Protein AF-0000000066258070 (afdb_homodimer)

Structure (mmCIF, N/CA/C/O backbone):
data_AF-0000000066258070-model_v1
#
loop_
_entity.id
_en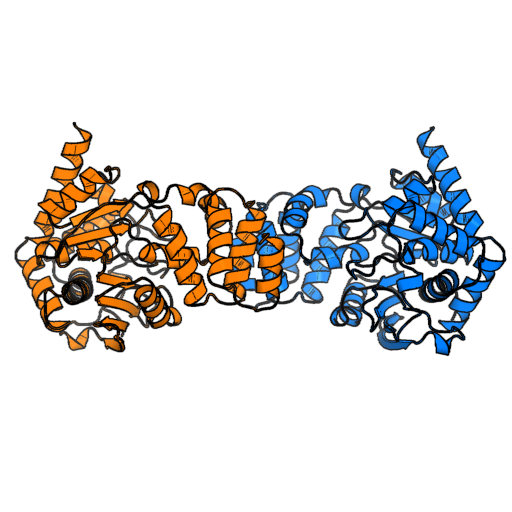tity.type
_entity.pdbx_description
1 polymer 'Anthranilate phosphoribosyltransferase'
#
loop_
_atom_site.group_PDB
_atom_site.id
_atom_site.type_symbol
_atom_site.label_atom_id
_atom_site.label_alt_id
_atom_site.label_comp_id
_atom_site.label_asym_id
_atom_site.label_entity_id
_atom_site.label_seq_id
_atom_site.pdbx_PDB_ins_code
_atom_site.Cartn_x
_atom_site.Cartn_y
_atom_site.Cartn_z
_atom_site.occupancy
_atom_site.B_iso_or_equiv
_atom_site.auth_seq_id
_atom_site.auth_comp_id
_atom_site.auth_asym_id
_atom_site.auth_atom_id
_atom_site.pdbx_PDB_model_num
ATOM 1 N N . MET A 1 1 ? -18.25 -0.973 -2.324 1 83.62 1 MET A N 1
ATOM 2 C CA . MET A 1 1 ? -17.375 -0.204 -1.438 1 83.62 1 MET A CA 1
ATOM 3 C C . MET A 1 1 ? -16.328 0.563 -2.234 1 83.62 1 MET A C 1
ATOM 5 O O . MET A 1 1 ? -15.812 0.062 -3.236 1 83.62 1 MET A O 1
ATOM 9 N N . GLU A 1 2 ? -16.109 1.756 -1.852 1 92.81 2 GLU A N 1
ATOM 10 C CA . GLU A 1 2 ? -15.055 2.543 -2.479 1 92.81 2 GLU A CA 1
ATOM 11 C C . GLU A 1 2 ? -13.688 2.166 -1.922 1 92.81 2 GLU A C 1
ATOM 13 O O . GLU A 1 2 ? -13.578 1.663 -0.802 1 92.81 2 GLU A O 1
ATOM 18 N N . ILE A 1 3 ? -12.672 2.301 -2.725 1 96.88 3 ILE A N 1
ATOM 19 C CA . ILE A 1 3 ? -11.328 1.828 -2.41 1 96.88 3 ILE A CA 1
ATOM 20 C C . ILE A 1 3 ? -10.867 2.441 -1.092 1 96.88 3 ILE A C 1
ATOM 22 O O . ILE A 1 3 ? -10.266 1.757 -0.258 1 96.88 3 ILE A O 1
ATOM 26 N N . PRO A 1 4 ? -11.203 3.723 -0.791 1 97 4 PRO A N 1
ATOM 27 C CA . PRO A 1 4 ? -10.789 4.273 0.5 1 97 4 PRO A CA 1
ATOM 28 C C . PRO A 1 4 ? -11.367 3.51 1.685 1 97 4 PRO A C 1
ATOM 30 O O . PRO A 1 4 ? -10.688 3.309 2.693 1 97 4 PRO A O 1
ATOM 33 N N . GLU A 1 5 ? -12.602 3.1 1.598 1 97.5 5 GLU A N 1
ATOM 34 C CA . GLU A 1 5 ? -13.234 2.314 2.654 1 97.5 5 GLU A CA 1
ATOM 35 C C . GLU A 1 5 ? -12.555 0.955 2.811 1 97.5 5 GLU A C 1
ATOM 37 O O . GLU A 1 5 ? -12.383 0.466 3.928 1 97.5 5 GLU A O 1
ATOM 42 N N . VAL A 1 6 ? -12.242 0.339 1.693 1 98.56 6 VAL A N 1
ATOM 43 C CA . VAL A 1 6 ? -11.523 -0.932 1.689 1 98.56 6 VAL A CA 1
ATOM 44 C C . VAL A 1 6 ? -10.18 -0.771 2.4 1 98.56 6 VAL A C 1
ATOM 46 O O . VAL A 1 6 ? -9.82 -1.587 3.252 1 98.56 6 VAL A O 1
ATOM 49 N N . LEU A 1 7 ? -9.477 0.307 2.047 1 98.69 7 LEU A N 1
ATOM 50 C CA . LEU A 1 7 ? -8.172 0.57 2.652 1 98.69 7 LEU A CA 1
ATOM 51 C C . LEU A 1 7 ? -8.305 0.756 4.16 1 98.69 7 LEU A C 1
ATOM 53 O O . LEU A 1 7 ? -7.5 0.221 4.93 1 98.69 7 LEU A O 1
ATOM 57 N N . GLU A 1 8 ? -9.328 1.502 4.609 1 97.88 8 GLU A N 1
ATOM 58 C CA . GLU A 1 8 ? -9.523 1.723 6.039 1 97.88 8 GLU A CA 1
ATOM 59 C C . GLU A 1 8 ? -9.75 0.405 6.777 1 97.88 8 GLU A C 1
ATOM 61 O O . GLU A 1 8 ? -9.227 0.206 7.875 1 97.88 8 GLU A O 1
ATOM 66 N N . THR A 1 9 ? -10.547 -0.494 6.184 1 98.38 9 THR A N 1
ATOM 67 C CA . THR A 1 9 ? -10.805 -1.805 6.773 1 98.38 9 THR A CA 1
ATOM 68 C C . THR A 1 9 ? -9.508 -2.592 6.93 1 98.38 9 THR A C 1
ATOM 70 O O . THR A 1 9 ? -9.234 -3.135 8 1 98.38 9 THR A O 1
ATOM 73 N N . LEU A 1 10 ? -8.695 -2.613 5.883 1 98.75 10 LEU A N 1
ATOM 74 C CA . LEU A 1 10 ? -7.453 -3.379 5.891 1 98.75 10 LEU A CA 1
ATOM 75 C C . LEU A 1 10 ? -6.438 -2.752 6.84 1 98.75 10 LEU A C 1
ATOM 77 O O . LEU A 1 10 ? -5.715 -3.463 7.539 1 98.75 10 LEU A O 1
ATOM 81 N N . LEU A 1 11 ? -6.383 -1.402 6.852 1 98.06 11 LEU A N 1
ATOM 82 C CA . LEU A 1 11 ? -5.457 -0.689 7.723 1 98.06 11 LEU A CA 1
ATOM 83 C C . LEU A 1 11 ? -5.793 -0.931 9.188 1 98.06 11 LEU A C 1
ATOM 85 O O . LEU A 1 11 ? -4.918 -0.852 10.055 1 98.06 11 LEU A O 1
ATOM 89 N N . ALA A 1 12 ? -7.043 -1.271 9.5 1 97.56 12 ALA A N 1
ATOM 90 C CA . ALA A 1 12 ? -7.484 -1.59 10.852 1 97.56 12 ALA A CA 1
ATOM 91 C C . ALA A 1 12 ? -7.184 -3.045 11.203 1 97.56 12 ALA A C 1
ATOM 93 O O . ALA A 1 12 ? -7.531 -3.516 12.289 1 97.56 12 ALA A O 1
ATOM 94 N N . GLY A 1 13 ? -6.605 -3.828 10.266 1 97.94 13 GLY A N 1
ATOM 95 C CA . GLY A 1 13 ? -6.27 -5.223 10.492 1 97.94 13 GLY A CA 1
ATOM 96 C C . GLY A 1 13 ? -7.449 -6.16 10.32 1 97.94 13 GLY A C 1
ATOM 97 O O . GLY A 1 13 ? -7.426 -7.293 10.797 1 97.94 13 GLY A O 1
ATOM 98 N N . LYS A 1 14 ? -8.484 -5.625 9.711 1 98.5 14 LYS A N 1
ATOM 99 C CA . LYS A 1 14 ? -9.703 -6.422 9.547 1 98.5 14 LYS A CA 1
ATOM 100 C C . LYS A 1 14 ? -9.766 -7.047 8.156 1 98.5 14 LYS A C 1
ATOM 102 O O . LYS A 1 14 ? -9.344 -6.43 7.172 1 98.5 14 LYS A O 1
ATOM 107 N N . ASP A 1 15 ? -10.312 -8.234 8.117 1 98.75 15 ASP A N 1
ATOM 108 C CA . ASP A 1 15 ? -10.477 -8.945 6.852 1 98.75 15 ASP A CA 1
ATOM 109 C C . ASP A 1 15 ? -11.633 -8.367 6.039 1 98.75 15 ASP A C 1
ATOM 111 O O . ASP A 1 15 ? -12.617 -7.891 6.605 1 98.75 15 ASP A O 1
ATOM 115 N N . LEU A 1 16 ? -11.461 -8.391 4.758 1 98.69 16 LEU A N 1
ATOM 116 C CA . LEU A 1 16 ? -12.609 -8.102 3.9 1 98.69 16 LEU A CA 1
ATOM 117 C C . LEU A 1 16 ? -13.555 -9.297 3.84 1 98.69 16 LEU A C 1
ATOM 119 O O . LEU A 1 16 ? -13.109 -10.445 3.797 1 98.69 16 LEU A O 1
ATOM 123 N N . SER A 1 17 ? -14.859 -9.016 3.838 1 98.38 17 SER A N 1
ATOM 124 C CA . SER A 1 17 ? -15.812 -10.078 3.535 1 98.38 17 SER A CA 1
ATOM 125 C C . SER A 1 17 ? -15.656 -10.57 2.102 1 98.38 17 SER A C 1
ATOM 127 O O . SER A 1 17 ? -15.125 -9.859 1.249 1 98.38 17 SER A O 1
ATOM 129 N N . PRO A 1 18 ? -16.109 -11.828 1.872 1 98.44 18 PRO A N 1
ATOM 130 C CA . PRO A 1 18 ? -16.062 -12.312 0.492 1 98.44 18 PRO A CA 1
ATOM 131 C C . PRO A 1 18 ? -16.75 -11.375 -0.493 1 98.44 18 PRO A C 1
ATOM 133 O O . PRO A 1 18 ? -16.234 -11.141 -1.592 1 98.44 18 PRO A O 1
ATOM 136 N N . SER A 1 19 ? -17.828 -10.82 -0.108 1 98.38 19 SER A N 1
ATOM 137 C CA . SER A 1 19 ? -18.562 -9.891 -0.971 1 98.38 19 SER A CA 1
ATOM 138 C C . SER A 1 19 ? -17.75 -8.633 -1.241 1 98.38 19 SER A C 1
ATOM 140 O O . SER A 1 19 ? -17.656 -8.18 -2.383 1 98.38 19 SER A O 1
ATOM 142 N N . ALA A 1 20 ? -17.156 -8.016 -0.197 1 98.5 20 ALA A N 1
ATOM 143 C CA . ALA A 1 20 ? -16.344 -6.82 -0.352 1 98.5 20 ALA A CA 1
ATOM 144 C C . ALA A 1 20 ? -15.117 -7.109 -1.228 1 98.5 20 ALA A C 1
ATOM 146 O O . ALA A 1 20 ? -14.734 -6.277 -2.053 1 98.5 20 ALA A O 1
ATOM 147 N N . MET A 1 21 ? -14.578 -8.281 -1.064 1 98.75 21 MET A N 1
ATOM 148 C CA . MET A 1 21 ? -13.406 -8.664 -1.847 1 98.75 21 MET A CA 1
ATOM 149 C C . MET A 1 21 ? -13.758 -8.812 -3.322 1 98.75 21 MET A C 1
ATOM 151 O O . MET A 1 21 ? -13.039 -8.328 -4.191 1 98.75 21 MET A O 1
ATOM 155 N N . ARG A 1 22 ? -14.859 -9.508 -3.594 1 98.75 22 ARG A N 1
ATOM 156 C CA . ARG A 1 22 ? -15.297 -9.672 -4.977 1 98.75 22 ARG A CA 1
ATOM 157 C C . ARG A 1 22 ? -15.57 -8.32 -5.633 1 98.75 22 ARG A C 1
ATOM 159 O O . ARG A 1 22 ? -15.18 -8.094 -6.777 1 98.75 22 ARG A O 1
ATOM 166 N N . GLU A 1 23 ? -16.203 -7.43 -4.902 1 98.62 23 GLU A N 1
ATOM 167 C CA . GLU A 1 23 ? -16.516 -6.102 -5.43 1 98.62 23 GLU A CA 1
ATOM 168 C C . GLU A 1 23 ? -15.227 -5.324 -5.73 1 98.62 23 GLU A C 1
ATOM 170 O O . GLU A 1 23 ? -15.133 -4.66 -6.762 1 98.62 23 GLU A O 1
ATOM 175 N N . THR A 1 24 ? -14.289 -5.375 -4.828 1 98.75 24 THR A N 1
ATOM 176 C CA . THR A 1 24 ? -13.023 -4.684 -5.008 1 98.75 24 THR A CA 1
ATOM 177 C C . THR A 1 24 ? -12.273 -5.23 -6.223 1 98.75 24 THR A C 1
ATOM 179 O O . THR A 1 24 ? -11.781 -4.461 -7.051 1 98.75 24 THR A O 1
ATOM 182 N N . MET A 1 25 ? -12.234 -6.547 -6.375 1 98.75 25 MET A N 1
ATOM 183 C CA . MET A 1 25 ? -11.539 -7.172 -7.496 1 98.75 25 MET A CA 1
ATOM 184 C C . MET A 1 25 ? -12.219 -6.832 -8.82 1 98.75 25 MET A C 1
ATOM 186 O O . MET A 1 25 ? -11.547 -6.57 -9.82 1 98.75 25 MET A O 1
ATOM 190 N N . ARG A 1 26 ? -13.531 -6.852 -8.828 1 98.56 26 ARG A N 1
ATOM 191 C CA . ARG A 1 26 ? -14.258 -6.477 -10.039 1 98.56 26 ARG A CA 1
ATOM 192 C C . ARG A 1 26 ? -13.953 -5.031 -10.43 1 98.56 26 ARG A C 1
ATOM 194 O O . ARG A 1 26 ? -13.789 -4.727 -11.617 1 98.56 26 ARG A O 1
ATOM 201 N N . LYS A 1 27 ? -13.906 -4.129 -9.414 1 98.56 27 LYS A N 1
ATOM 202 C CA . LYS A 1 27 ? -13.57 -2.73 -9.664 1 98.56 27 LYS A CA 1
ATOM 203 C C . LYS A 1 27 ? -12.188 -2.604 -10.297 1 98.56 27 LYS A C 1
ATOM 205 O O . LYS A 1 27 ? -12.008 -1.884 -11.281 1 98.56 27 LYS A O 1
ATOM 210 N N . ILE A 1 28 ? -11.219 -3.32 -9.766 1 98.56 28 ILE A N 1
ATOM 211 C CA . ILE A 1 28 ? -9.859 -3.277 -10.273 1 98.56 28 ILE A CA 1
ATOM 212 C C . ILE A 1 28 ? -9.812 -3.865 -11.688 1 98.56 28 ILE A C 1
ATOM 214 O O . ILE A 1 28 ? -9.242 -3.262 -12.594 1 98.56 28 ILE A O 1
ATOM 218 N N . MET A 1 29 ? -10.484 -4.996 -11.891 1 98.31 29 MET A N 1
ATOM 219 C CA . MET A 1 29 ? -10.398 -5.754 -13.133 1 98.31 29 MET A CA 1
ATOM 220 C C . MET A 1 29 ? -11.242 -5.109 -14.227 1 98.31 29 MET A C 1
ATOM 222 O O . MET A 1 29 ? -11.227 -5.551 -15.375 1 98.31 29 MET A O 1
ATOM 226 N N . SER A 1 30 ? -11.977 -4.094 -13.93 1 97.81 30 SER A N 1
ATOM 227 C CA . SER A 1 30 ? -12.766 -3.375 -14.922 1 97.81 30 SER A CA 1
ATOM 228 C C . SER A 1 30 ? -12.227 -1.968 -15.148 1 97.81 30 SER A C 1
ATOM 230 O O . SER A 1 30 ? -12.859 -1.152 -15.82 1 97.81 30 SER A O 1
ATOM 232 N N . GLY A 1 31 ? -11.156 -1.669 -14.539 1 97.88 31 GLY A N 1
ATOM 233 C CA . GLY A 1 31 ? -10.5 -0.387 -14.75 1 97.88 31 GLY A CA 1
ATOM 234 C C . GLY A 1 31 ? -11.031 0.707 -13.836 1 97.88 31 GLY A C 1
ATOM 235 O O . GLY A 1 31 ? -10.812 1.893 -14.094 1 97.88 31 GLY A O 1
ATOM 236 N N . GLY A 1 32 ? -11.703 0.359 -12.805 1 98.19 32 GLY A N 1
ATOM 237 C CA . GLY A 1 32 ? -12.359 1.322 -11.93 1 98.19 32 GLY A CA 1
ATOM 238 C C . GLY A 1 32 ? -11.484 1.783 -10.789 1 98.19 32 GLY A C 1
ATOM 239 O O . GLY A 1 32 ? -11.93 2.531 -9.914 1 98.19 32 GLY A O 1
ATOM 240 N N . ALA A 1 33 ? -10.25 1.349 -10.68 1 98.5 33 ALA A N 1
ATOM 241 C CA . ALA A 1 33 ? -9.305 1.756 -9.641 1 98.5 33 ALA A CA 1
ATOM 242 C C . ALA A 1 33 ? -8.039 2.336 -10.258 1 98.5 33 ALA A C 1
ATOM 244 O O . ALA A 1 33 ? -7.555 1.846 -11.281 1 98.5 33 ALA A O 1
ATOM 245 N N . THR A 1 34 ? -7.512 3.406 -9.656 1 98.56 34 THR A N 1
ATOM 246 C CA . THR A 1 34 ? -6.289 4.031 -10.148 1 98.56 34 THR A CA 1
ATOM 247 C C . THR A 1 34 ? -5.066 3.195 -9.781 1 98.56 34 THR A C 1
ATOM 249 O O . THR A 1 34 ? -5.133 2.355 -8.883 1 98.56 34 THR A O 1
ATOM 252 N N . PRO A 1 35 ? -3.906 3.408 -10.484 1 98.75 35 PRO A N 1
ATOM 253 C CA . PRO A 1 35 ? -2.682 2.689 -10.117 1 98.75 35 PRO A CA 1
ATOM 254 C C . PRO A 1 35 ? -2.316 2.857 -8.648 1 98.75 35 PRO A C 1
ATOM 256 O O . PRO A 1 35 ? -1.927 1.889 -7.992 1 98.75 35 PRO A O 1
ATOM 259 N N . ALA A 1 36 ? -2.496 4.047 -8.086 1 98.88 36 ALA A N 1
ATOM 260 C CA . ALA A 1 36 ? -2.193 4.297 -6.676 1 98.88 36 ALA A CA 1
ATOM 261 C C . ALA A 1 36 ? -3.072 3.443 -5.766 1 98.88 36 ALA A C 1
ATOM 263 O O . ALA A 1 36 ? -2.592 2.873 -4.785 1 98.88 36 ALA A O 1
ATOM 264 N N . GLN A 1 37 ? -4.324 3.398 -6.145 1 98.88 37 GLN A N 1
ATOM 265 C CA . GLN A 1 37 ? -5.277 2.609 -5.367 1 98.88 37 GLN A CA 1
ATOM 266 C C . GLN A 1 37 ? -4.945 1.121 -5.441 1 98.88 37 GLN A C 1
ATOM 268 O O . GLN A 1 37 ? -5.023 0.411 -4.438 1 98.88 37 GLN A O 1
ATOM 273 N N . ILE A 1 38 ? -4.586 0.631 -6.648 1 98.88 38 ILE A N 1
ATOM 274 C CA . ILE A 1 38 ? -4.25 -0.777 -6.832 1 98.88 38 ILE A CA 1
ATOM 275 C C . ILE A 1 38 ? -3.012 -1.123 -6.012 1 98.88 38 ILE A C 1
ATOM 277 O O . ILE A 1 38 ? -3.006 -2.107 -5.266 1 98.88 38 ILE A O 1
ATOM 281 N N . GLY A 1 39 ? -1.967 -0.289 -6.125 1 98.88 39 GLY A N 1
ATOM 282 C CA . GLY A 1 39 ? -0.771 -0.508 -5.328 1 98.88 39 GLY A CA 1
ATOM 283 C C . GLY A 1 39 ? -1.044 -0.523 -3.836 1 98.88 39 GLY A C 1
ATOM 284 O O . GLY A 1 39 ? -0.566 -1.407 -3.121 1 98.88 39 GLY A O 1
ATOM 285 N N . ALA A 1 40 ? -1.846 0.424 -3.396 1 98.94 40 ALA A N 1
ATOM 286 C CA . ALA A 1 40 ? -2.184 0.545 -1.981 1 98.94 40 ALA A CA 1
ATOM 287 C C . ALA A 1 40 ? -2.965 -0.674 -1.498 1 98.94 40 ALA A C 1
ATOM 289 O O . ALA A 1 40 ? -2.676 -1.221 -0.432 1 98.94 40 ALA A O 1
ATOM 290 N N . PHE A 1 41 ? -3.949 -1.096 -2.297 1 98.88 41 PHE A N 1
ATOM 291 C CA . PHE A 1 41 ? -4.793 -2.232 -1.952 1 98.88 41 PHE A CA 1
ATOM 292 C C . PHE A 1 41 ? -3.965 -3.502 -1.815 1 98.88 41 PHE A C 1
ATOM 294 O O . PHE A 1 41 ? -4.082 -4.223 -0.822 1 98.88 41 PHE A O 1
ATOM 301 N N . LEU A 1 42 ? -3.115 -3.758 -2.758 1 98.88 42 LEU A N 1
ATOM 302 C CA . LEU A 1 42 ? -2.305 -4.973 -2.766 1 98.88 42 LEU A CA 1
ATOM 303 C C . LEU A 1 42 ? -1.36 -5 -1.569 1 98.88 42 LEU A C 1
ATOM 305 O O . LEU A 1 42 ? -1.217 -6.035 -0.913 1 98.88 42 LEU A O 1
ATOM 309 N N . ILE A 1 43 ? -0.747 -3.883 -1.244 1 98.88 43 ILE A N 1
ATOM 310 C CA . ILE A 1 43 ? 0.211 -3.807 -0.146 1 98.88 43 ILE A CA 1
ATOM 311 C C . ILE A 1 43 ? -0.524 -3.904 1.188 1 98.88 43 ILE A C 1
ATOM 313 O O . ILE A 1 43 ? -0.063 -4.582 2.109 1 98.88 43 ILE A O 1
ATOM 317 N N . ALA A 1 44 ? -1.703 -3.205 1.29 1 98.88 44 ALA A N 1
ATOM 318 C CA . ALA A 1 44 ? -2.486 -3.291 2.521 1 98.88 44 ALA A CA 1
ATOM 319 C C . ALA A 1 44 ? -2.879 -4.734 2.82 1 98.88 44 ALA A C 1
ATOM 321 O O . ALA A 1 44 ? -2.785 -5.184 3.965 1 98.88 44 ALA A O 1
ATOM 322 N N . LEU A 1 45 ? -3.312 -5.391 1.813 1 98.69 45 LEU A N 1
ATOM 323 C CA . LEU A 1 45 ? -3.715 -6.781 1.966 1 98.69 45 LEU A CA 1
ATOM 324 C C . LEU A 1 45 ? -2.541 -7.641 2.424 1 98.69 45 LEU A C 1
ATOM 326 O O . LEU A 1 45 ? -2.688 -8.469 3.326 1 98.69 45 LEU A O 1
ATOM 330 N N . ARG A 1 46 ? -1.425 -7.488 1.79 1 98.25 46 ARG A N 1
ATOM 331 C CA . ARG A 1 46 ? -0.23 -8.25 2.146 1 98.25 46 ARG A CA 1
ATOM 332 C C . ARG A 1 46 ? 0.193 -7.961 3.582 1 98.25 46 ARG A C 1
ATOM 334 O O . ARG A 1 46 ? 0.557 -8.875 4.324 1 98.25 46 ARG A O 1
ATOM 341 N N . CYS A 1 47 ? 0.169 -6.707 4 1 98.44 47 CYS A N 1
ATOM 342 C CA . CYS A 1 47 ? 0.54 -6.328 5.359 1 98.44 47 CYS A CA 1
ATOM 343 C C . CYS A 1 47 ? -0.39 -6.977 6.379 1 98.44 47 CYS A C 1
ATOM 345 O O . CYS A 1 47 ? 0.061 -7.449 7.426 1 98.44 47 CYS A O 1
ATOM 347 N N . LYS A 1 48 ? -1.656 -6.973 6.156 1 97.88 48 LYS A N 1
ATOM 348 C CA . LYS A 1 48 ? -2.648 -7.566 7.047 1 97.88 48 LYS A CA 1
ATOM 349 C C . LYS A 1 48 ? -2.504 -9.086 7.105 1 97.88 48 LYS A C 1
ATOM 351 O O . LYS A 1 48 ? -2.736 -9.695 8.148 1 97.88 48 LYS A O 1
ATOM 356 N N . GLY A 1 49 ? -2.078 -9.641 5.883 1 97.88 49 GLY A N 1
ATOM 357 C CA . GLY A 1 49 ? -2.105 -11.078 5.684 1 97.88 49 GLY A CA 1
ATOM 358 C C . GLY A 1 49 ? -3.352 -11.555 4.961 1 97.88 49 GLY A C 1
ATOM 359 O O . GLY A 1 49 ? -4.461 -11.453 5.492 1 97.88 49 GLY A O 1
ATOM 360 N N . GLU A 1 50 ? -3.229 -12.07 3.816 1 98.31 50 GLU A N 1
ATOM 361 C CA . GLU A 1 50 ? -4.344 -12.578 3.021 1 98.31 50 GLU A CA 1
ATOM 362 C C . GLU A 1 50 ? -4.996 -13.781 3.688 1 98.31 50 GLU A C 1
ATOM 364 O O . GLU A 1 50 ? -4.309 -14.633 4.254 1 98.31 50 GLU A O 1
ATOM 369 N N . THR A 1 51 ? -6.293 -13.875 3.684 1 98.62 51 THR A N 1
ATOM 370 C CA . THR A 1 51 ? -6.988 -15.039 4.215 1 98.62 51 THR A CA 1
ATOM 371 C C . THR A 1 51 ? -7.449 -15.961 3.084 1 98.62 51 THR A C 1
ATOM 373 O O . THR A 1 51 ? -7.469 -15.555 1.92 1 98.62 51 THR A O 1
ATOM 376 N N . VAL A 1 52 ? -7.789 -17.203 3.443 1 98.81 52 VAL A N 1
ATOM 377 C CA . VAL A 1 52 ? -8.312 -18.188 2.506 1 98.81 52 VAL A CA 1
ATOM 378 C C . VAL A 1 52 ? -9.547 -17.641 1.808 1 98.81 52 VAL A C 1
ATOM 380 O O . VAL A 1 52 ? -9.672 -17.734 0.584 1 98.81 52 VAL A O 1
ATOM 383 N N . GLU A 1 53 ? -10.453 -16.969 2.562 1 98.75 53 GLU A N 1
ATOM 384 C CA . GLU A 1 53 ? -11.703 -16.438 2.029 1 98.75 53 GLU A CA 1
ATOM 385 C C . GLU A 1 53 ? -11.445 -15.305 1.042 1 98.75 53 GLU A C 1
ATOM 387 O O . GLU A 1 53 ? -12.086 -15.227 -0.005 1 98.75 53 GLU A O 1
ATOM 392 N N . GLU A 1 54 ? -10.539 -14.422 1.4 1 98.88 54 GLU A N 1
ATOM 393 C CA . GLU A 1 54 ? -10.188 -13.305 0.525 1 98.88 54 GLU A CA 1
ATOM 394 C C . GLU A 1 54 ? -9.578 -13.805 -0.784 1 98.88 54 GLU A C 1
ATOM 396 O O . GLU A 1 54 ? -9.938 -13.328 -1.862 1 98.88 54 GLU A O 1
ATOM 401 N N . VAL A 1 55 ? -8.656 -14.812 -0.721 1 98.88 55 VAL A N 1
ATOM 402 C CA . VAL A 1 55 ? -8 -15.352 -1.905 1 98.88 55 VAL A CA 1
ATOM 403 C C . VAL A 1 55 ? -9.023 -16.078 -2.773 1 98.88 55 VAL A C 1
ATOM 405 O O . VAL A 1 55 ? -9.031 -15.93 -3.998 1 98.88 55 VAL A O 1
ATOM 408 N N . ALA A 1 56 ? -9.906 -16.859 -2.158 1 98.88 56 ALA A N 1
ATOM 409 C CA . ALA A 1 56 ? -10.938 -17.578 -2.902 1 98.88 56 ALA A CA 1
ATOM 410 C C . ALA A 1 56 ? -11.859 -16.609 -3.635 1 98.88 56 ALA A C 1
ATOM 412 O O . ALA A 1 56 ? -12.188 -16.812 -4.805 1 98.88 56 ALA A O 1
ATOM 413 N N . ALA A 1 57 ? -12.258 -15.531 -2.934 1 98.88 57 ALA A N 1
ATOM 414 C CA . ALA A 1 57 ? -13.133 -14.539 -3.543 1 98.88 57 ALA A CA 1
ATOM 415 C C . ALA A 1 57 ? -12.453 -13.859 -4.734 1 98.88 57 ALA A C 1
ATOM 417 O O . ALA A 1 57 ? -13.078 -13.656 -5.777 1 98.88 57 ALA A O 1
ATOM 418 N N . ALA A 1 58 ? -11.211 -13.516 -4.582 1 98.88 58 ALA A N 1
ATOM 419 C CA . ALA A 1 58 ? -10.461 -12.898 -5.676 1 98.88 58 ALA A CA 1
ATOM 420 C C . ALA A 1 58 ? -10.352 -13.852 -6.867 1 98.88 58 ALA A C 1
ATOM 422 O O . ALA A 1 58 ? -10.547 -13.445 -8.016 1 98.88 58 ALA A O 1
ATOM 423 N N . ALA A 1 59 ? -10.039 -15.086 -6.598 1 98.81 59 ALA A N 1
ATOM 424 C CA . ALA A 1 59 ? -9.914 -16.094 -7.652 1 98.81 59 ALA A CA 1
ATOM 425 C C . ALA A 1 59 ? -11.227 -16.25 -8.406 1 98.81 59 ALA A C 1
ATOM 427 O O . ALA A 1 59 ? -11.234 -16.406 -9.633 1 98.81 59 ALA A O 1
ATOM 428 N N . GLN A 1 60 ? -12.328 -16.266 -7.691 1 98.75 60 GLN A N 1
ATOM 429 C CA . GLN A 1 60 ? -13.641 -16.422 -8.312 1 98.75 60 GLN A CA 1
ATOM 430 C C . GLN A 1 60 ? -13.891 -15.312 -9.344 1 98.75 60 GLN A C 1
ATOM 432 O O . GLN A 1 60 ? -14.398 -15.578 -10.438 1 98.75 60 GLN A O 1
ATOM 437 N N . VAL A 1 61 ? -13.531 -14.102 -9.008 1 98.75 61 VAL A N 1
ATOM 438 C CA . VAL A 1 61 ? -13.742 -12.977 -9.914 1 98.75 61 VAL A CA 1
ATOM 439 C C . VAL A 1 61 ? -12.891 -13.164 -11.172 1 98.75 61 VAL A C 1
ATOM 441 O O . VAL A 1 61 ? -13.375 -12.953 -12.289 1 98.75 61 VAL A O 1
ATOM 444 N N . LEU A 1 62 ? -11.648 -13.578 -11 1 98.62 62 LEU A N 1
ATOM 445 C CA . LEU A 1 62 ? -10.773 -13.781 -12.148 1 98.62 62 LEU A CA 1
ATOM 446 C C . LEU A 1 62 ? -11.273 -14.93 -13.023 1 98.62 62 LEU A C 1
ATOM 448 O O . LEU A 1 62 ? -11.195 -14.859 -14.25 1 98.62 62 LEU A O 1
ATOM 452 N N . ARG A 1 63 ? -11.805 -16 -12.391 1 98.38 63 ARG A N 1
ATOM 453 C CA . ARG A 1 63 ? -12.391 -17.094 -13.148 1 98.38 63 ARG A CA 1
ATOM 454 C C . ARG A 1 63 ? -13.586 -16.625 -13.961 1 98.38 63 ARG A C 1
ATOM 456 O O . ARG A 1 63 ? -13.75 -17.031 -15.117 1 98.38 63 ARG A O 1
ATOM 463 N N . GLU A 1 64 ? -14.375 -15.789 -13.352 1 97.81 64 GLU A N 1
ATOM 464 C CA . GLU A 1 64 ? -15.562 -15.258 -14 1 97.81 64 GLU A CA 1
ATOM 465 C C . GLU A 1 64 ? -15.203 -14.445 -15.242 1 97.81 64 GLU A C 1
ATOM 467 O O . GLU A 1 64 ? -15.914 -14.484 -16.25 1 97.81 64 GLU A O 1
ATOM 472 N N . MET A 1 65 ? -14.125 -13.836 -15.203 1 98.12 65 MET A N 1
ATOM 473 C CA . MET A 1 65 ? -13.789 -12.875 -16.25 1 98.12 65 MET A CA 1
ATOM 474 C C . MET A 1 65 ? -12.859 -13.5 -17.281 1 98.12 65 MET A C 1
ATOM 476 O O . MET A 1 65 ? -12.562 -12.891 -18.312 1 98.12 65 MET A O 1
ATOM 480 N N . ALA A 1 66 ? -12.398 -14.711 -17.047 1 98.31 66 ALA A N 1
ATOM 481 C CA . ALA A 1 66 ? -11.445 -15.367 -17.938 1 98.31 66 ALA A CA 1
ATOM 482 C C . ALA A 1 66 ? -12.133 -15.875 -19.203 1 98.31 66 ALA A C 1
ATOM 484 O O . ALA A 1 66 ? -13.312 -16.234 -19.172 1 98.31 66 ALA A O 1
ATOM 485 N N . THR A 1 67 ? -11.414 -15.797 -20.344 1 98.38 67 THR A N 1
ATOM 486 C CA . THR A 1 67 ? -11.836 -16.531 -21.531 1 98.38 67 THR A CA 1
ATOM 487 C C . THR A 1 67 ? -11.625 -18.031 -21.359 1 98.38 67 THR A C 1
ATOM 489 O O . THR A 1 67 ? -10.492 -18.5 -21.312 1 98.38 67 THR A O 1
ATOM 492 N N . LYS A 1 68 ? -12.672 -18.766 -21.359 1 98.25 68 LYS A N 1
ATOM 493 C CA . LYS A 1 68 ? -12.656 -20.172 -20.953 1 98.25 68 LYS A CA 1
ATOM 494 C C . LYS A 1 68 ? -12.219 -21.078 -22.094 1 98.25 68 LYS A C 1
ATOM 496 O O . LYS A 1 68 ? -12.359 -20.719 -23.266 1 98.25 68 LYS A O 1
ATOM 501 N N . VAL A 1 69 ? -11.609 -22.125 -21.703 1 98.19 69 VAL A N 1
ATOM 502 C CA . VAL A 1 69 ? -11.359 -23.266 -22.562 1 98.19 69 VAL A CA 1
ATOM 503 C C . VAL A 1 69 ? -12.25 -24.438 -22.156 1 98.19 69 VAL A C 1
ATOM 505 O O . VAL A 1 69 ? -11.93 -25.172 -21.219 1 98.19 69 VAL A O 1
ATOM 508 N N . PRO A 1 70 ? -13.312 -24.594 -22.797 1 94.12 70 PRO A N 1
ATOM 509 C CA . PRO A 1 70 ? -14.297 -25.578 -22.344 1 94.12 70 PRO A CA 1
ATOM 510 C C . PRO A 1 70 ? -13.867 -27.016 -22.625 1 94.12 70 PRO A C 1
ATOM 512 O O . PRO A 1 70 ? -14.328 -27.625 -23.594 1 94.12 70 PRO A O 1
ATOM 515 N N . VAL A 1 71 ? -13.094 -27.5 -21.75 1 94.88 71 VAL A N 1
ATOM 516 C CA . VAL A 1 71 ? -12.641 -28.891 -21.844 1 94.88 71 VAL A CA 1
ATOM 517 C C . VAL A 1 71 ? -13.391 -29.75 -20.812 1 94.88 71 VAL A C 1
ATOM 519 O O . VAL A 1 71 ? -13.57 -29.328 -19.672 1 94.88 71 VAL A O 1
ATOM 522 N N . SER A 1 72 ? -14.008 -30.734 -21.203 1 87.38 72 SER A N 1
ATOM 523 C CA . SER A 1 72 ? -14.555 -31.766 -20.312 1 87.38 72 SER A CA 1
ATOM 524 C C . SER A 1 72 ? -13.898 -33.125 -20.562 1 87.38 72 SER A C 1
ATOM 526 O O . SER A 1 72 ? -14.109 -33.75 -21.609 1 87.38 72 SER A O 1
ATOM 528 N N . ALA A 1 73 ? -13 -33.5 -19.688 1 92.31 73 ALA A N 1
ATOM 529 C CA . ALA A 1 73 ? -12.258 -34.75 -19.828 1 92.31 73 ALA A CA 1
ATOM 530 C C . ALA A 1 73 ? -11.945 -35.375 -18.469 1 92.31 73 ALA A C 1
ATOM 532 O O . ALA A 1 73 ? -11.727 -34.656 -17.5 1 92.31 73 ALA A O 1
ATOM 533 N N . PRO A 1 74 ? -12.008 -36.688 -18.453 1 95.31 74 PRO A N 1
ATOM 534 C CA . PRO A 1 74 ? -11.523 -37.312 -17.234 1 95.31 74 PRO A CA 1
ATOM 535 C C . PRO A 1 74 ? -10.039 -37.062 -16.984 1 95.31 74 PRO A C 1
ATOM 537 O O . PRO A 1 74 ? -9.281 -36.812 -17.922 1 95.31 74 PRO A O 1
ATOM 540 N N . HIS A 1 75 ? -9.609 -37.031 -15.742 1 98.06 75 HIS A N 1
ATOM 541 C CA . HIS A 1 75 ? -8.211 -36.938 -15.352 1 98.06 75 HIS A CA 1
ATOM 542 C C . HIS A 1 75 ? -7.598 -35.625 -15.82 1 98.06 75 HIS A C 1
ATOM 544 O O . HIS A 1 75 ? -6.406 -35.562 -16.141 1 98.06 75 HIS A O 1
ATOM 550 N N . LEU A 1 76 ? -8.5 -34.562 -15.977 1 98.56 76 LEU A N 1
ATOM 551 C CA . LEU A 1 76 ? -8.008 -33.25 -16.344 1 98.56 76 LEU A CA 1
ATOM 552 C C . LEU A 1 76 ? -7.246 -32.594 -15.18 1 98.56 76 LEU A C 1
ATOM 554 O O . LEU A 1 76 ? -7.723 -32.625 -14.047 1 98.56 76 LEU A O 1
ATOM 558 N N . LEU A 1 77 ? -6.031 -32.094 -15.469 1 98.25 77 LEU A N 1
ATOM 559 C CA . LEU A 1 77 ? -5.25 -31.531 -14.375 1 98.25 77 LEU A CA 1
ATOM 560 C C . LEU A 1 77 ? -4.391 -30.375 -14.859 1 98.25 77 LEU A C 1
ATOM 562 O O . LEU A 1 77 ? -4.168 -30.234 -16.062 1 98.25 77 LEU A O 1
ATOM 566 N N . ASP A 1 78 ? -4.031 -29.516 -13.945 1 98.62 78 ASP A N 1
ATOM 567 C CA . ASP A 1 78 ? -3.07 -28.438 -14.141 1 98.62 78 ASP A CA 1
ATOM 568 C C . ASP A 1 78 ? -1.836 -28.625 -13.258 1 98.62 78 ASP A C 1
ATOM 570 O O . ASP A 1 78 ? -1.932 -29.172 -12.156 1 98.62 78 ASP A O 1
ATOM 574 N N . THR A 1 79 ? -0.68 -28.234 -13.734 1 98.25 79 THR A N 1
ATOM 575 C CA . THR A 1 79 ? 0.553 -28.312 -12.961 1 98.25 79 THR A CA 1
ATOM 576 C C . THR A 1 79 ? 1.119 -26.922 -12.68 1 98.25 79 THR A C 1
ATOM 578 O O . THR A 1 79 ? 2.299 -26.781 -12.352 1 98.25 79 THR A O 1
ATOM 581 N N . CYS A 1 80 ? 0.305 -25.906 -12.859 1 94.06 80 CYS A N 1
ATOM 582 C CA . CYS A 1 80 ? 0.731 -24.531 -12.656 1 94.06 80 CYS A CA 1
ATOM 583 C C . CYS A 1 80 ? 0.969 -24.25 -11.18 1 94.06 80 CYS A C 1
ATOM 585 O O . CYS A 1 80 ? 0.146 -24.609 -10.336 1 94.06 80 CYS A O 1
ATOM 587 N N . GLY A 1 81 ? 2.061 -23.641 -10.875 1 95.12 81 GLY A N 1
ATOM 588 C CA . GLY A 1 81 ? 2.377 -23.203 -9.531 1 95.12 81 GLY A CA 1
ATOM 589 C C . GLY A 1 81 ? 2.363 -21.688 -9.383 1 95.12 81 GLY A C 1
ATOM 590 O O . GLY A 1 81 ? 2.021 -20.969 -10.328 1 95.12 81 GLY A O 1
ATOM 591 N N . THR A 1 82 ? 2.686 -21.234 -8.195 1 93.94 82 THR A N 1
ATOM 592 C CA . THR A 1 82 ? 2.693 -19.797 -7.941 1 93.94 82 THR A CA 1
ATOM 593 C C . THR A 1 82 ? 3.963 -19.156 -8.492 1 93.94 82 THR A C 1
ATOM 595 O O . THR A 1 82 ? 3.998 -17.953 -8.734 1 93.94 82 THR A O 1
ATOM 598 N N . GLY A 1 83 ? 4.941 -19.969 -8.578 1 89.44 83 GLY A N 1
ATOM 599 C CA . GLY A 1 83 ? 6.246 -19.391 -8.844 1 89.44 83 GLY A CA 1
ATOM 600 C C . GLY A 1 83 ? 6.781 -18.562 -7.684 1 89.44 83 GLY A C 1
ATOM 601 O O . GLY A 1 83 ? 6.266 -18.656 -6.566 1 89.44 83 GLY A O 1
ATOM 602 N N . GLY A 1 84 ? 7.988 -17.984 -7.949 1 83.62 84 GLY A N 1
ATOM 603 C CA . GLY A 1 84 ? 8.555 -17.047 -6.988 1 83.62 84 GLY A CA 1
ATOM 604 C C . GLY A 1 84 ? 9.438 -17.719 -5.953 1 83.62 84 GLY A C 1
ATOM 605 O O . GLY A 1 84 ? 9.664 -17.172 -4.871 1 83.62 84 GLY A O 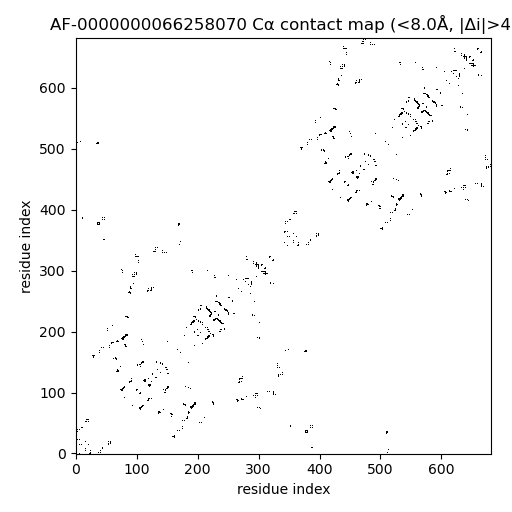1
ATOM 606 N N . ASP A 1 85 ? 9.867 -18.891 -6.246 1 80 85 ASP A N 1
ATOM 607 C CA . ASP A 1 85 ? 10.727 -19.562 -5.285 1 80 85 ASP A CA 1
ATOM 608 C C . ASP A 1 85 ? 12.18 -19.125 -5.441 1 80 85 ASP A C 1
ATOM 610 O O . ASP A 1 85 ? 13.039 -19.484 -4.629 1 80 85 ASP A O 1
ATOM 614 N N . ALA A 1 86 ? 12.5 -18.359 -6.426 1 75 86 ALA A N 1
ATOM 615 C CA . ALA A 1 86 ? 13.805 -17.75 -6.672 1 75 86 ALA A CA 1
ATOM 616 C C . ALA A 1 86 ? 14.867 -18.812 -6.949 1 75 86 ALA A C 1
ATOM 618 O O . ALA A 1 86 ? 16.062 -18.531 -6.867 1 75 86 ALA A O 1
ATOM 619 N N . SER A 1 87 ? 14.438 -20.031 -7.254 1 80.81 87 SER A N 1
ATOM 620 C CA . SER A 1 87 ? 15.398 -21.125 -7.402 1 80.81 87 SER A CA 1
ATOM 621 C C . SER A 1 87 ? 15.953 -21.188 -8.82 1 80.81 87 SER A C 1
ATOM 623 O O . SER A 1 87 ? 17 -21.797 -9.055 1 80.81 87 SER A O 1
ATOM 625 N N . LYS A 1 88 ? 15.508 -20.703 -9.719 1 89.56 88 LYS A N 1
ATOM 626 C CA . LYS A 1 88 ? 16 -20.578 -11.086 1 89.56 88 LYS A CA 1
ATOM 627 C C . LYS A 1 88 ? 16.25 -21.938 -11.711 1 89.56 88 LYS A C 1
ATOM 629 O O . LYS A 1 88 ? 17.234 -22.141 -12.414 1 89.56 88 LYS A O 1
ATOM 634 N N . THR A 1 89 ? 15.477 -22.922 -11.305 1 95.12 89 THR A N 1
ATOM 635 C CA . THR A 1 89 ? 15.547 -24.25 -11.906 1 95.12 89 THR A CA 1
ATOM 636 C C . THR A 1 89 ? 14.883 -24.266 -13.281 1 95.12 89 THR A C 1
ATOM 638 O O . THR A 1 89 ? 14.219 -23.297 -13.656 1 95.12 89 THR A O 1
ATOM 641 N N . PHE A 1 90 ? 15.211 -25.328 -14.07 1 96.94 90 PHE A N 1
ATOM 642 C CA . PHE A 1 90 ? 14.531 -25.453 -15.352 1 96.94 90 PHE A CA 1
ATOM 643 C C . PHE A 1 90 ? 13.031 -25.688 -15.148 1 96.94 90 PHE A C 1
ATOM 645 O O . PHE A 1 90 ? 12.555 -25.734 -14.016 1 96.94 90 PHE A O 1
ATOM 652 N N . ASN A 1 91 ? 12.281 -25.703 -16.219 1 96.69 91 ASN A N 1
ATOM 653 C CA . ASN A 1 91 ? 10.82 -25.734 -16.141 1 96.69 91 ASN A CA 1
ATOM 654 C C . ASN A 1 91 ? 10.305 -27.141 -15.836 1 96.69 91 ASN A C 1
ATOM 656 O O . ASN A 1 91 ? 9.727 -27.797 -16.703 1 96.69 91 ASN A O 1
ATOM 660 N N . ILE A 1 92 ? 10.391 -27.453 -14.57 1 98.19 92 ILE A N 1
ATOM 661 C CA . ILE A 1 92 ? 10.078 -28.781 -14.062 1 98.19 92 ILE A CA 1
ATOM 662 C C . ILE A 1 92 ? 8.594 -29.078 -14.258 1 98.19 92 ILE A C 1
ATOM 664 O O . ILE A 1 92 ? 8.219 -30.125 -14.805 1 98.19 92 ILE A O 1
ATOM 668 N N . SER A 1 93 ? 7.746 -28.156 -13.867 1 98.06 93 SER A N 1
ATOM 669 C CA . SER A 1 93 ? 6.305 -28.375 -13.93 1 98.06 93 SER A CA 1
ATOM 670 C C . SER A 1 93 ? 5.824 -28.5 -15.367 1 98.06 93 SER A C 1
ATOM 672 O O . SER A 1 93 ? 4.906 -29.266 -15.672 1 98.06 93 SER A O 1
ATOM 674 N N . THR A 1 94 ? 6.441 -27.703 -16.234 1 98.31 94 THR A N 1
ATOM 675 C CA . THR A 1 94 ? 6.109 -27.781 -17.656 1 98.31 94 THR A CA 1
ATOM 676 C C . THR A 1 94 ? 6.52 -29.141 -18.234 1 98.31 94 THR A C 1
ATOM 678 O O . THR A 1 94 ? 5.77 -29.75 -19 1 98.31 94 THR A O 1
ATOM 681 N N . THR A 1 95 ? 7.711 -29.594 -17.875 1 98.88 95 THR A N 1
ATOM 682 C CA . THR A 1 95 ? 8.172 -30.891 -18.312 1 98.88 95 THR A CA 1
ATOM 683 C C . THR A 1 95 ? 7.254 -32 -17.797 1 98.88 95 THR A C 1
ATOM 685 O O . THR A 1 95 ? 6.898 -32.906 -18.531 1 98.88 95 THR A O 1
ATOM 688 N N . ALA A 1 96 ? 6.887 -31.859 -16.531 1 98.88 96 ALA A N 1
ATOM 689 C CA . ALA A 1 96 ? 5.992 -32.812 -15.898 1 98.88 96 ALA A CA 1
ATOM 690 C C . ALA A 1 96 ? 4.672 -32.938 -16.656 1 98.88 96 ALA A C 1
ATOM 692 O O . ALA A 1 96 ? 4.074 -34 -16.734 1 98.88 96 ALA A O 1
ATOM 693 N N . ALA A 1 97 ? 4.211 -31.844 -17.234 1 98.88 97 ALA A N 1
ATOM 694 C CA . ALA A 1 97 ? 2.949 -31.828 -17.969 1 98.88 97 ALA A CA 1
ATOM 695 C C . ALA A 1 97 ? 2.953 -32.844 -19.109 1 98.88 97 ALA A C 1
ATOM 697 O O . ALA A 1 97 ? 1.969 -33.562 -19.312 1 98.88 97 ALA A O 1
ATOM 698 N N . PHE A 1 98 ? 4.039 -32.938 -19.844 1 98.94 98 PHE A N 1
ATOM 699 C CA . PHE A 1 98 ? 4.137 -33.875 -20.969 1 98.94 98 PHE A CA 1
ATOM 700 C C . PHE A 1 98 ? 4.195 -35.312 -20.484 1 98.94 98 PHE A C 1
ATOM 702 O O . PHE A 1 98 ? 3.654 -36.219 -21.125 1 98.94 98 PHE A O 1
ATOM 709 N N . VAL A 1 99 ? 4.871 -35.531 -19.359 1 98.94 99 VAL A N 1
ATOM 710 C CA . VAL A 1 99 ? 4.949 -36.844 -18.75 1 98.94 99 VAL A CA 1
ATOM 711 C C . VAL A 1 99 ? 3.559 -37.312 -18.328 1 98.94 99 VAL A C 1
ATOM 713 O O . VAL A 1 99 ? 3.164 -38.438 -18.594 1 98.94 99 VAL A O 1
ATOM 716 N N . VAL A 1 100 ? 2.801 -36.438 -17.719 1 98.94 100 VAL A N 1
ATOM 717 C CA . VAL A 1 100 ? 1.451 -36.781 -17.266 1 98.94 100 VAL A CA 1
ATOM 718 C C . VAL A 1 100 ? 0.568 -37.094 -18.469 1 98.94 100 VAL A C 1
ATOM 720 O O . VAL A 1 100 ? -0.213 -38.062 -18.438 1 98.94 100 VAL A O 1
ATOM 723 N N . ALA A 1 101 ? 0.667 -36.312 -19.531 1 98.88 101 ALA A N 1
ATOM 724 C CA . ALA A 1 101 ? -0.108 -36.562 -20.734 1 98.88 101 ALA A CA 1
ATOM 725 C C . ALA A 1 101 ? 0.199 -37.938 -21.312 1 98.88 101 ALA A C 1
ATOM 727 O O . ALA A 1 101 ? -0.711 -38.656 -21.703 1 98.88 101 ALA A O 1
ATOM 728 N N . ALA A 1 102 ? 1.453 -38.281 -21.375 1 98.88 102 ALA A N 1
ATOM 729 C CA . ALA A 1 102 ? 1.88 -39.594 -21.875 1 98.88 102 ALA A CA 1
ATOM 730 C C . ALA A 1 102 ? 1.342 -40.719 -21.016 1 98.88 102 ALA A C 1
ATOM 732 O O . ALA A 1 102 ? 1.104 -41.812 -21.516 1 98.88 102 ALA A O 1
ATOM 733 N N . ALA A 1 103 ? 1.173 -40.438 -19.75 1 98.88 103 ALA A N 1
ATOM 734 C CA . ALA A 1 103 ? 0.71 -41.438 -18.797 1 98.88 103 ALA A CA 1
ATOM 735 C C . ALA A 1 103 ? -0.802 -41.625 -18.891 1 98.88 103 ALA A C 1
ATOM 737 O O . ALA A 1 103 ? -1.369 -42.5 -18.219 1 98.88 103 ALA A O 1
ATOM 738 N N . GLY A 1 104 ? -1.458 -40.781 -19.672 1 98.62 104 GLY A N 1
ATOM 739 C CA . GLY A 1 104 ? -2.887 -40.969 -19.891 1 98.62 104 GLY A CA 1
ATOM 740 C C . GLY A 1 104 ? -3.713 -39.844 -19.312 1 98.62 104 GLY A C 1
ATOM 741 O O . GLY A 1 104 ? -4.938 -39.812 -19.438 1 98.62 104 GLY A O 1
ATOM 742 N N . GLY A 1 105 ? -3.104 -38.906 -18.688 1 98.56 105 GLY A N 1
ATOM 743 C CA . GLY A 1 105 ? -3.801 -37.75 -18.172 1 98.56 105 GLY A CA 1
ATOM 744 C C . GLY A 1 105 ? -4.141 -36.719 -19.25 1 98.56 105 GLY A C 1
ATOM 745 O O . GLY A 1 105 ? -3.662 -36.844 -20.375 1 98.56 105 GLY A O 1
ATOM 746 N N . ARG A 1 106 ? -5.035 -35.812 -18.938 1 98.69 106 ARG A N 1
ATOM 747 C CA . ARG A 1 106 ? -5.305 -34.625 -19.734 1 98.69 106 ARG A CA 1
ATOM 748 C C . ARG A 1 106 ? -4.793 -33.375 -19.016 1 98.69 106 ARG A C 1
ATOM 750 O O . ARG A 1 106 ? -5.227 -33.062 -17.906 1 98.69 106 ARG A O 1
ATOM 757 N N . VAL A 1 107 ? -3.902 -32.688 -19.688 1 98.88 107 VAL A N 1
ATOM 758 C CA . VAL A 1 107 ? -3.223 -31.594 -19 1 98.88 107 VAL A CA 1
ATOM 759 C C . VAL A 1 107 ? -3.596 -30.266 -19.641 1 98.88 107 VAL A C 1
ATOM 761 O O . VAL A 1 107 ? -3.355 -30.062 -20.844 1 98.88 107 VAL A O 1
ATOM 764 N N . ALA A 1 108 ? -4.262 -29.438 -18.922 1 98.75 108 ALA A N 1
ATOM 765 C CA . ALA A 1 108 ? -4.445 -28.031 -19.25 1 98.75 108 ALA A CA 1
ATOM 766 C C . ALA A 1 108 ? -3.432 -27.156 -18.516 1 98.75 108 ALA A C 1
ATOM 768 O O . ALA A 1 108 ? -3.754 -26.547 -17.5 1 98.75 108 ALA A O 1
ATOM 769 N N . LYS A 1 109 ? -2.24 -27.016 -19.031 1 98.62 109 LYS A N 1
ATOM 770 C CA . LYS A 1 109 ? -1.145 -26.344 -18.344 1 98.62 109 LYS A CA 1
ATOM 771 C C . LYS A 1 109 ? -1.297 -24.828 -18.438 1 98.62 109 LYS A C 1
ATOM 773 O O . LYS A 1 109 ? -1.026 -24.234 -19.484 1 98.62 109 LYS A O 1
ATOM 778 N N . HIS A 1 110 ? -1.708 -24.25 -17.375 1 98.38 110 HIS A N 1
ATOM 779 C CA . HIS A 1 110 ? -1.782 -22.797 -17.266 1 98.38 110 HIS A CA 1
ATOM 780 C C . HIS A 1 110 ? -0.408 -22.188 -17 1 98.38 110 HIS A C 1
ATOM 782 O O . HIS A 1 110 ? 0.406 -22.797 -16.281 1 98.38 110 HIS A O 1
ATOM 788 N N . GLY A 1 111 ? -0.11 -21.094 -17.641 1 96.56 111 GLY A N 1
ATOM 789 C CA . GLY A 1 111 ? 1.196 -20.5 -17.391 1 96.56 111 GLY A CA 1
ATOM 790 C C . GLY A 1 111 ? 1.393 -19.156 -18.062 1 96.56 111 GLY A C 1
ATOM 791 O O . GLY A 1 111 ? 0.486 -18.656 -18.734 1 96.56 111 GLY A O 1
ATOM 792 N N . SER A 1 112 ? 2.58 -18.594 -17.781 1 94.06 112 SER A N 1
ATOM 793 C CA . SER A 1 112 ? 2.914 -17.266 -18.281 1 94.06 112 SER A CA 1
ATOM 794 C C . SER A 1 112 ? 4.41 -17.141 -18.562 1 94.06 112 SER A C 1
ATOM 796 O O . SER A 1 112 ? 5.148 -18.125 -18.469 1 94.06 112 SER A O 1
ATOM 798 N N . ARG A 1 113 ? 4.699 -15.984 -19.078 1 91 113 ARG A N 1
ATOM 799 C CA . ARG A 1 113 ? 6.109 -15.633 -19.234 1 91 113 ARG A CA 1
ATOM 800 C C . ARG A 1 113 ? 6.746 -15.328 -17.875 1 91 113 ARG A C 1
ATOM 802 O O . ARG A 1 113 ? 6.047 -14.992 -16.922 1 91 113 ARG A O 1
ATOM 809 N N . SER A 1 114 ? 8.023 -15.516 -17.875 1 82.5 114 SER A N 1
ATOM 810 C CA . SER A 1 114 ? 8.711 -15.281 -16.609 1 82.5 114 SER A CA 1
ATOM 811 C C . SER A 1 114 ? 8.719 -13.797 -16.25 1 82.5 114 SER A C 1
ATOM 813 O O . SER A 1 114 ? 8.984 -12.945 -17.094 1 82.5 114 SER A O 1
ATOM 815 N N . VAL A 1 115 ? 8.422 -13.562 -14.945 1 66.69 115 VAL A N 1
ATOM 816 C CA . VAL A 1 115 ? 8.555 -12.219 -14.406 1 66.69 115 VAL A CA 1
ATOM 817 C C . VAL A 1 115 ? 9.82 -12.125 -13.555 1 66.69 115 VAL A C 1
ATOM 819 O O . VAL A 1 115 ? 10.539 -11.125 -13.609 1 66.69 115 VAL A O 1
ATOM 822 N N . SER A 1 116 ? 10.094 -13.141 -12.836 1 60.75 116 SER A N 1
ATOM 823 C CA . SER A 1 116 ? 11.148 -13.078 -11.836 1 60.75 116 SER A CA 1
ATOM 824 C C . SER A 1 116 ? 12.203 -14.148 -12.086 1 60.75 116 SER A C 1
ATOM 826 O O . SER A 1 116 ? 13.266 -14.148 -11.453 1 60.75 116 SER A O 1
ATOM 828 N N . GLY A 1 117 ? 11.922 -15.062 -13.055 1 67.81 117 GLY A N 1
ATOM 829 C CA . GLY A 1 117 ? 12.859 -16.141 -13.344 1 67.81 117 GLY A CA 1
ATOM 830 C C . GLY A 1 117 ? 13.547 -15.992 -14.688 1 67.81 117 GLY A C 1
ATOM 831 O O . GLY A 1 117 ? 13.516 -14.922 -15.297 1 67.81 117 GLY A O 1
ATOM 832 N N . ARG A 1 118 ? 14.258 -17.141 -14.906 1 76.12 118 ARG A N 1
ATOM 833 C CA . ARG A 1 118 ? 15.055 -17.125 -16.125 1 76.12 118 ARG A CA 1
ATOM 834 C C . ARG A 1 118 ? 14.258 -17.672 -17.312 1 76.12 118 ARG A C 1
ATOM 836 O O . ARG A 1 118 ? 14.516 -17.312 -18.453 1 76.12 118 ARG A O 1
ATOM 843 N N . SER A 1 119 ? 13.211 -18.484 -16.875 1 89.38 119 SER A N 1
ATOM 844 C CA . SER A 1 119 ? 12.43 -19.125 -17.922 1 89.38 119 SER A CA 1
ATOM 845 C C . SER A 1 119 ? 11.039 -19.5 -17.422 1 89.38 119 SER A C 1
ATOM 847 O O . SER A 1 119 ? 10.898 -20.359 -16.547 1 89.38 119 SER A O 1
ATOM 849 N N . GLY A 1 120 ? 10.047 -18.891 -17.984 1 93.81 120 GLY A N 1
ATOM 850 C CA . GLY A 1 120 ? 8.68 -19.297 -17.703 1 93.81 120 GLY A CA 1
ATOM 851 C C . GLY A 1 120 ? 8.188 -20.406 -18.625 1 93.81 120 GLY A C 1
ATOM 852 O O . GLY A 1 120 ? 8.898 -20.797 -19.562 1 93.81 120 GLY A O 1
ATOM 853 N N . SER A 1 121 ? 7.016 -20.938 -18.344 1 96.69 121 SER A N 1
ATOM 854 C CA . SER A 1 121 ? 6.457 -22 -19.156 1 96.69 121 SER A CA 1
ATOM 855 C C . SER A 1 121 ? 6.246 -21.547 -20.609 1 96.69 121 SER A C 1
ATOM 857 O O . SER A 1 121 ? 6.551 -22.281 -21.547 1 96.69 121 SER A O 1
ATOM 859 N N . ALA A 1 122 ? 5.789 -20.281 -20.766 1 97.12 122 ALA A N 1
ATOM 860 C CA . ALA A 1 122 ? 5.59 -19.75 -22.109 1 97.12 122 ALA A CA 1
ATOM 861 C C . ALA A 1 122 ? 6.91 -19.656 -22.875 1 97.12 122 ALA A C 1
ATOM 863 O O . ALA A 1 122 ? 6.977 -19.953 -24.062 1 97.12 122 ALA A O 1
ATOM 864 N N . ASP A 1 123 ? 7.961 -19.266 -22.203 1 97.06 123 ASP A N 1
ATOM 865 C CA . ASP A 1 123 ? 9.273 -19.078 -22.828 1 97.06 123 ASP A CA 1
ATOM 866 C C . ASP A 1 123 ? 9.828 -20.391 -23.344 1 97.06 123 ASP A C 1
ATOM 868 O O . ASP A 1 123 ? 10.258 -20.484 -24.484 1 97.06 123 ASP A O 1
ATOM 872 N N . VAL A 1 124 ? 9.828 -21.391 -22.531 1 97.94 124 VAL A N 1
ATOM 873 C CA . VAL A 1 124 ? 10.445 -22.656 -22.891 1 97.94 124 VAL A CA 1
ATOM 874 C C . VAL A 1 124 ? 9.602 -23.359 -23.938 1 97.94 124 VAL A C 1
ATOM 876 O O . VAL A 1 124 ? 10.133 -24.047 -24.828 1 97.94 124 VAL A O 1
ATOM 879 N N . LEU A 1 125 ? 8.266 -23.219 -23.859 1 98.62 125 LEU A N 1
ATOM 880 C CA . LEU A 1 125 ? 7.395 -23.859 -24.828 1 98.62 125 LEU A CA 1
ATOM 881 C C . LEU A 1 125 ? 7.547 -23.203 -26.203 1 98.62 125 LEU A C 1
ATOM 883 O O . LEU A 1 125 ? 7.578 -23.891 -27.219 1 98.62 125 LEU A O 1
ATOM 887 N N . GLU A 1 126 ? 7.621 -21.922 -26.188 1 97.81 126 GLU A N 1
ATOM 888 C CA . GLU A 1 126 ? 7.887 -21.203 -27.438 1 97.81 126 GLU A CA 1
ATOM 889 C C . GLU A 1 126 ? 9.227 -21.641 -28.047 1 97.81 126 GLU A C 1
ATOM 891 O O . GLU A 1 126 ? 9.328 -21.859 -29.25 1 97.81 126 GLU A O 1
ATOM 896 N N . ALA A 1 127 ? 10.242 -21.75 -27.25 1 98 127 ALA A N 1
ATOM 897 C CA . ALA A 1 127 ? 11.562 -22.188 -27.688 1 98 127 ALA A CA 1
ATOM 898 C C . ALA A 1 127 ? 11.516 -23.609 -28.25 1 98 127 ALA A C 1
ATOM 900 O O . ALA A 1 127 ? 12.289 -23.953 -29.141 1 98 127 ALA A O 1
ATOM 901 N N . ALA A 1 128 ? 10.609 -24.422 -27.734 1 98.5 128 ALA A N 1
ATOM 902 C CA . ALA A 1 128 ? 10.445 -25.797 -28.172 1 98.5 128 ALA A CA 1
ATOM 903 C C . ALA A 1 128 ? 9.664 -25.891 -29.469 1 98.5 128 ALA A C 1
ATOM 905 O O . ALA A 1 128 ? 9.422 -26.969 -30 1 98.5 128 ALA A O 1
ATOM 906 N N . GLY A 1 129 ? 9.219 -24.75 -29.922 1 97.94 129 GLY A N 1
ATOM 907 C CA . GLY A 1 129 ? 8.539 -24.688 -31.203 1 97.94 129 GLY A CA 1
ATOM 908 C C . GLY A 1 129 ? 7.027 -24.75 -31.094 1 97.94 129 GLY A C 1
ATOM 909 O O . GLY A 1 129 ? 6.332 -24.969 -32.094 1 97.94 129 GLY A O 1
ATOM 910 N N . ILE A 1 130 ? 6.531 -24.562 -29.969 1 98.56 130 ILE A N 1
ATOM 911 C CA . ILE A 1 130 ? 5.086 -24.609 -29.766 1 98.56 130 ILE A CA 1
ATOM 912 C C . ILE A 1 130 ? 4.492 -23.219 -29.969 1 98.56 130 ILE A C 1
ATOM 914 O O . ILE A 1 130 ? 5.035 -22.219 -29.484 1 98.56 130 ILE A O 1
ATOM 918 N N . ASN A 1 131 ? 3.396 -23.094 -30.781 1 98.25 131 ASN A N 1
ATOM 919 C CA . ASN A 1 131 ? 2.619 -21.875 -30.875 1 98.25 131 ASN A CA 1
ATOM 920 C C . ASN A 1 131 ? 1.804 -21.625 -29.609 1 98.25 131 ASN A C 1
ATOM 922 O O . ASN A 1 131 ? 0.79 -22.281 -29.375 1 98.25 131 ASN A O 1
ATOM 926 N N . ILE A 1 132 ? 2.186 -20.656 -28.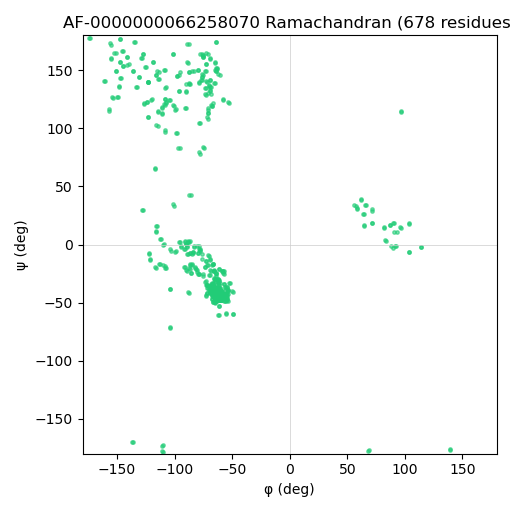828 1 97.25 132 ILE A N 1
ATOM 927 C CA . ILE A 1 132 ? 1.543 -20.438 -27.531 1 97.25 132 ILE A CA 1
ATOM 928 C C . ILE A 1 132 ? 0.357 -19.484 -27.703 1 97.25 132 ILE A C 1
ATOM 930 O O . ILE A 1 132 ? -0.347 -19.188 -26.734 1 97.25 132 ILE A O 1
ATOM 934 N N . GLU A 1 133 ? 0.077 -19.016 -28.938 1 97.12 133 GLU A N 1
ATOM 935 C CA . GLU A 1 133 ? -0.959 -18.016 -29.203 1 97.12 133 GLU A CA 1
ATOM 936 C C . GLU A 1 133 ? -2.229 -18.672 -29.734 1 97.12 133 GLU A C 1
ATOM 938 O O . GLU A 1 133 ? -2.906 -18.094 -30.594 1 97.12 133 GLU A O 1
ATOM 943 N N . LEU A 1 134 ? -2.51 -19.828 -29.297 1 97.69 134 LEU A N 1
ATOM 944 C CA . LEU A 1 134 ? -3.674 -20.562 -29.766 1 97.69 134 LEU A CA 1
ATOM 945 C C . LEU A 1 134 ? -4.961 -19.969 -29.203 1 97.69 134 LEU A C 1
ATOM 947 O O . LEU A 1 134 ? -4.969 -19.438 -28.094 1 97.69 134 LEU A O 1
ATOM 951 N N . THR A 1 135 ? -6.07 -20.078 -30 1 97.12 135 THR A N 1
ATOM 952 C CA . THR A 1 135 ? -7.398 -19.75 -29.5 1 97.12 135 THR A CA 1
ATOM 953 C C . THR A 1 135 ? -7.887 -20.797 -28.5 1 97.12 135 THR A C 1
ATOM 955 O O . THR A 1 135 ? -7.348 -21.891 -28.438 1 97.12 135 THR A O 1
ATOM 958 N N . PRO A 1 136 ? -8.906 -20.453 -27.734 1 97.69 136 PRO A N 1
ATOM 959 C CA . PRO A 1 136 ? -9.461 -21.406 -26.781 1 97.69 136 PRO A CA 1
ATOM 960 C C . PRO A 1 136 ? -9.875 -22.719 -27.438 1 97.69 136 PRO A C 1
ATOM 962 O O . PRO A 1 136 ? -9.578 -23.797 -26.906 1 97.69 136 PRO A O 1
ATOM 965 N N . ASP A 1 137 ? -10.477 -22.625 -28.594 1 97.31 137 ASP A N 1
ATOM 966 C CA . ASP A 1 137 ? -10.93 -23.828 -29.297 1 97.31 137 ASP A CA 1
ATOM 967 C C . ASP A 1 137 ? -9.742 -24.672 -29.75 1 97.31 137 ASP A C 1
ATOM 969 O O . ASP A 1 137 ? -9.812 -25.906 -29.75 1 97.31 137 ASP A O 1
ATOM 973 N N . GLN A 1 138 ? -8.734 -24.047 -30.188 1 97.88 138 GLN A N 1
ATOM 974 C CA . GLN A 1 138 ? -7.535 -24.75 -30.625 1 97.88 138 GLN A CA 1
ATOM 975 C C . GLN A 1 138 ? -6.836 -25.422 -29.453 1 97.88 138 GLN A C 1
ATOM 977 O O . GLN A 1 138 ? -6.363 -26.562 -29.578 1 97.88 138 GLN A O 1
ATOM 982 N N . VAL A 1 139 ? -6.746 -24.781 -28.312 1 98.31 139 VAL A N 1
ATOM 983 C CA . VAL A 1 139 ? -6.176 -25.375 -27.109 1 98.31 139 VAL A CA 1
ATOM 984 C C . VAL A 1 139 ? -6.996 -26.594 -26.688 1 98.31 139 VAL A C 1
ATOM 986 O O . VAL A 1 139 ? -6.438 -27.641 -26.359 1 98.31 139 VAL A O 1
ATOM 989 N N . LYS A 1 140 ? -8.336 -26.406 -26.719 1 98.12 140 LYS A N 1
ATOM 990 C CA . LYS A 1 140 ? -9.234 -27.516 -26.422 1 98.12 140 LYS A CA 1
ATOM 991 C C . LYS A 1 140 ? -8.938 -28.719 -27.312 1 98.12 140 LYS A C 1
ATOM 993 O O . LYS A 1 140 ? -8.844 -29.844 -26.828 1 98.12 140 LYS A O 1
ATOM 998 N N . THR A 1 141 ? -8.734 -28.438 -28.578 1 97.81 141 THR A N 1
ATOM 999 C CA . THR A 1 141 ? -8.438 -29.516 -29.516 1 97.81 141 THR A CA 1
ATOM 1000 C C . THR A 1 141 ? -7.129 -30.203 -29.156 1 97.81 141 THR A C 1
ATOM 1002 O O . THR A 1 141 ? -7.047 -31.438 -29.203 1 97.81 141 THR A O 1
ATOM 1005 N N . CYS A 1 142 ? -6.105 -29.484 -28.75 1 98.56 142 CYS A N 1
ATOM 1006 C CA . CYS A 1 142 ? -4.832 -30.062 -28.344 1 98.56 142 CYS A CA 1
ATOM 1007 C C . CYS A 1 142 ? -5.016 -30.984 -27.141 1 98.56 142 CYS A C 1
ATOM 1009 O O . CYS A 1 142 ? -4.496 -32.094 -27.125 1 98.56 142 CYS A O 1
ATOM 1011 N N . ILE A 1 143 ? -5.762 -30.5 -26.172 1 98.62 143 ILE A N 1
ATOM 1012 C CA . ILE A 1 143 ? -5.961 -31.266 -24.938 1 98.62 143 ILE A CA 1
ATOM 1013 C C . ILE A 1 143 ? -6.738 -32.531 -25.25 1 98.62 143 ILE A C 1
ATOM 1015 O O . ILE A 1 143 ? -6.379 -33.625 -24.781 1 98.62 143 ILE A O 1
ATOM 1019 N N . GLU A 1 144 ? -7.75 -32.406 -26.047 1 97.38 144 GLU A N 1
ATOM 1020 C CA . GLU A 1 144 ? -8.625 -33.562 -26.344 1 97.38 144 GLU A CA 1
ATOM 1021 C C . GLU A 1 144 ? -7.926 -34.562 -27.234 1 97.38 144 GLU A C 1
ATOM 1023 O O . GLU A 1 144 ? -8.117 -35.781 -27.078 1 97.38 144 GLU A O 1
ATOM 1028 N N . THR A 1 145 ? -7.09 -34.094 -28.156 1 97.31 145 THR A N 1
ATOM 1029 C CA . THR A 1 145 ? -6.465 -34.969 -29.141 1 97.31 145 THR A CA 1
ATOM 1030 C C . THR A 1 145 ? -5.156 -35.562 -28.609 1 97.31 145 THR A C 1
ATOM 1032 O O . THR A 1 145 ? -4.867 -36.719 -28.797 1 97.31 145 THR A O 1
ATOM 1035 N N . LEU A 1 146 ? -4.371 -34.719 -27.938 1 98.31 146 LEU A N 1
ATOM 1036 C CA . LEU A 1 146 ? -3.006 -35.094 -27.594 1 98.31 146 LEU A CA 1
ATOM 1037 C C . LEU A 1 146 ? -2.885 -35.375 -26.094 1 98.31 146 LEU A C 1
ATOM 1039 O O . LEU A 1 146 ? -1.904 -35.969 -25.641 1 98.31 146 LEU A O 1
ATOM 1043 N N . GLY A 1 147 ? -3.857 -34.844 -25.344 1 98.44 147 GLY A N 1
ATOM 1044 C CA . GLY A 1 147 ? -3.797 -35 -23.891 1 98.44 147 GLY A CA 1
ATOM 1045 C C . GLY A 1 147 ? -3.105 -33.844 -23.203 1 98.44 147 GLY A C 1
ATOM 1046 O O . GLY A 1 147 ? -3 -33.812 -21.984 1 98.44 147 GLY A O 1
ATOM 1047 N N . VAL A 1 148 ? -2.629 -32.875 -23.953 1 98.75 148 VAL A N 1
ATOM 1048 C CA . VAL A 1 148 ? -1.926 -31.766 -23.344 1 98.75 148 VAL A CA 1
ATOM 1049 C C . VAL A 1 148 ? -2.156 -30.484 -24.172 1 98.75 148 VAL A C 1
ATOM 1051 O O . VAL A 1 148 ? -2.186 -30.547 -25.391 1 98.75 148 VAL A O 1
ATOM 1054 N N . GLY A 1 149 ? -2.416 -29.438 -23.516 1 98.56 149 GLY A N 1
ATOM 1055 C CA . GLY A 1 149 ? -2.521 -28.109 -24.094 1 98.56 149 GLY A CA 1
ATOM 1056 C C . GLY A 1 149 ? -2.006 -27.031 -23.156 1 98.56 149 GLY A C 1
ATOM 1057 O O . GLY A 1 149 ? -1.999 -27.203 -21.938 1 98.56 149 GLY A O 1
ATOM 1058 N N . PHE A 1 150 ? -1.545 -25.906 -23.734 1 98.62 150 PHE A N 1
ATOM 1059 C CA . PHE A 1 150 ? -1.006 -24.781 -22.969 1 98.62 150 PHE A CA 1
ATOM 1060 C C . PHE A 1 150 ? -1.969 -23.609 -22.984 1 98.62 150 PHE A C 1
ATOM 1062 O O . PHE A 1 150 ? -2.41 -23.172 -24.062 1 98.62 150 PHE A O 1
ATOM 1069 N N . LEU A 1 151 ? -2.338 -23.219 -21.828 1 98.62 151 LEU A N 1
ATOM 1070 C CA . LEU A 1 151 ? -3.184 -22.047 -21.656 1 98.62 151 LEU A CA 1
ATOM 1071 C C . LEU A 1 151 ? -2.348 -20.812 -21.281 1 98.62 151 LEU A C 1
ATOM 1073 O O . LEU A 1 151 ? -2.07 -20.578 -20.109 1 98.62 151 LEU A O 1
ATOM 1077 N N . PHE A 1 152 ? -2.033 -20.047 -22.312 1 97.94 152 PHE A N 1
ATOM 1078 C CA . PHE A 1 152 ? -1.219 -18.844 -22.109 1 97.94 152 PHE A CA 1
ATOM 1079 C C . PHE A 1 152 ? -2.01 -17.766 -21.375 1 97.94 152 PHE A C 1
ATOM 1081 O O . PHE A 1 152 ? -2.945 -17.188 -21.938 1 97.94 152 PHE A O 1
ATOM 1088 N N . ALA A 1 153 ? -1.599 -17.5 -20.203 1 97.56 153 ALA A N 1
ATOM 1089 C CA . ALA A 1 153 ? -2.369 -16.672 -19.297 1 97.56 153 ALA A CA 1
ATOM 1090 C C . ALA A 1 153 ? -2.812 -15.375 -19.969 1 97.56 153 ALA A C 1
ATOM 1092 O O . ALA A 1 153 ? -3.961 -14.945 -19.812 1 97.56 153 ALA A O 1
ATOM 1093 N N . GLN A 1 154 ? -1.989 -14.719 -20.766 1 95.56 154 GLN A N 1
ATOM 1094 C CA . GLN A 1 154 ? -2.262 -13.414 -21.359 1 95.56 154 GLN A CA 1
ATOM 1095 C C . GLN A 1 154 ? -3.42 -13.492 -22.344 1 95.56 154 GLN A C 1
ATOM 1097 O O . GLN A 1 154 ? -4.098 -12.492 -22.609 1 95.56 154 GLN A O 1
ATOM 1102 N N . ARG A 1 155 ? -3.656 -14.672 -22.844 1 96.69 155 ARG A N 1
ATOM 1103 C CA . ARG A 1 155 ? -4.719 -14.844 -23.828 1 96.69 155 ARG A CA 1
ATOM 1104 C C . ARG A 1 155 ? -6.066 -15.047 -23.141 1 96.69 155 ARG A C 1
ATOM 1106 O O . ARG A 1 155 ? -7.117 -14.906 -23.781 1 96.69 155 ARG A O 1
ATOM 1113 N N . HIS A 1 156 ? -6.027 -15.359 -21.906 1 98.19 156 HIS A N 1
ATOM 1114 C CA . HIS A 1 156 ? -7.266 -15.789 -21.281 1 98.19 156 HIS A CA 1
ATOM 1115 C C . HIS A 1 156 ? -7.68 -14.82 -20.172 1 98.19 156 HIS A C 1
ATOM 1117 O O . HIS A 1 156 ? -8.828 -14.844 -19.734 1 98.19 156 HIS A O 1
ATOM 1123 N N . HIS A 1 157 ? -6.73 -14.062 -19.719 1 98 157 HIS A N 1
ATOM 1124 C CA . HIS A 1 157 ? -7 -13.148 -18.609 1 98 157 HIS A CA 1
ATOM 1125 C C . HIS A 1 157 ? -6.805 -11.695 -19.047 1 98 157 HIS A C 1
ATOM 1127 O O . HIS A 1 157 ? -5.973 -10.984 -18.484 1 98 157 HIS A O 1
ATOM 1133 N N . GLY A 1 158 ? -7.68 -11.25 -19.984 1 97.25 158 GLY A N 1
ATOM 1134 C CA . GLY A 1 158 ? -7.586 -9.906 -20.531 1 97.25 158 GLY A CA 1
ATOM 1135 C C . GLY A 1 158 ? -7.77 -8.82 -19.5 1 97.25 158 GLY A C 1
ATOM 1136 O O . GLY A 1 158 ? -7.164 -7.75 -19.594 1 97.25 158 GLY A O 1
ATOM 1137 N N . ALA A 1 159 ? -8.531 -9.055 -18.469 1 96.75 159 ALA A N 1
ATOM 1138 C CA . ALA A 1 159 ? -8.836 -8.078 -17.422 1 96.75 159 ALA A CA 1
ATOM 1139 C C . ALA A 1 159 ? -7.586 -7.727 -16.625 1 96.75 159 ALA A C 1
ATOM 1141 O O . ALA A 1 159 ? -7.539 -6.688 -15.953 1 96.75 159 ALA A O 1
ATOM 1142 N N . MET A 1 160 ? -6.562 -8.516 -16.719 1 97.19 160 MET A N 1
ATOM 1143 C CA . MET A 1 160 ? -5.332 -8.289 -15.961 1 97.19 160 MET A CA 1
ATOM 1144 C C . MET A 1 160 ? -4.598 -7.055 -16.469 1 97.19 160 MET A C 1
ATOM 1146 O O . MET A 1 160 ? -3.68 -6.559 -15.812 1 97.19 160 MET A O 1
ATOM 1150 N N . LYS A 1 161 ? -4.996 -6.523 -17.641 1 97.31 161 LYS A N 1
ATOM 1151 C CA . LYS A 1 161 ? -4.359 -5.34 -18.203 1 97.31 161 LYS A CA 1
ATOM 1152 C C . LYS A 1 161 ? -4.434 -4.16 -17.234 1 97.31 161 LYS A C 1
ATOM 1154 O O . LYS A 1 161 ? -3.588 -3.262 -17.281 1 97.31 161 LYS A O 1
ATOM 1159 N N . TYR A 1 162 ? -5.402 -4.195 -16.375 1 97.5 162 TYR A N 1
ATOM 1160 C CA . TYR A 1 162 ? -5.613 -3.084 -15.453 1 97.5 162 TYR A CA 1
ATOM 1161 C C . TYR A 1 162 ? -4.684 -3.186 -14.25 1 97.5 162 TYR A C 1
ATOM 1163 O O . TYR A 1 162 ? -4.43 -2.191 -13.57 1 97.5 162 TYR A O 1
ATOM 1171 N N . ALA A 1 163 ? -4.133 -4.367 -13.969 1 97.81 163 ALA A N 1
ATOM 1172 C CA . ALA A 1 163 ? -3.338 -4.559 -12.766 1 97.81 163 ALA A CA 1
ATOM 1173 C C . ALA A 1 163 ? -1.874 -4.82 -13.102 1 97.81 163 ALA A C 1
ATOM 1175 O O . ALA A 1 163 ? -0.998 -4.707 -12.242 1 97.81 163 ALA A O 1
ATOM 1176 N N . ILE A 1 164 ? -1.63 -5.164 -14.328 1 96.81 164 ILE A N 1
ATOM 1177 C CA . ILE A 1 164 ? -0.3 -5.637 -14.695 1 96.81 164 ILE A CA 1
ATOM 1178 C C . ILE A 1 164 ? 0.72 -4.52 -14.484 1 96.81 164 ILE A C 1
ATOM 1180 O O . ILE A 1 164 ? 1.844 -4.77 -14.047 1 96.81 164 ILE A O 1
ATOM 1184 N N . GLY A 1 165 ? 0.437 -3.273 -14.875 1 96.88 165 GLY A N 1
ATOM 1185 C CA . GLY A 1 165 ? 1.326 -2.143 -14.664 1 96.88 165 GLY A CA 1
ATOM 1186 C C . GLY A 1 165 ? 1.718 -1.954 -13.211 1 96.88 165 GLY A C 1
ATOM 1187 O O . GLY A 1 165 ? 2.896 -2.055 -12.859 1 96.88 165 GLY A O 1
ATOM 1188 N N . PRO A 1 166 ? 0.72 -1.748 -12.336 1 98.38 166 PRO A N 1
ATOM 1189 C CA . PRO A 1 166 ? 0.995 -1.603 -10.906 1 98.38 166 PRO A CA 1
ATOM 1190 C C . PRO A 1 166 ? 1.783 -2.779 -10.336 1 98.38 166 PRO A C 1
ATOM 1192 O O . PRO A 1 166 ? 2.707 -2.58 -9.539 1 98.38 166 PRO A O 1
ATOM 1195 N N . ARG A 1 167 ? 1.438 -3.967 -10.719 1 97.5 167 ARG A N 1
ATOM 1196 C CA . ARG A 1 167 ? 2.143 -5.141 -10.211 1 97.5 167 ARG A CA 1
ATOM 1197 C C . ARG A 1 167 ? 3.625 -5.082 -10.57 1 97.5 167 ARG A C 1
ATOM 1199 O O . ARG A 1 167 ? 4.484 -5.332 -9.719 1 97.5 167 ARG A O 1
ATOM 1206 N N . ARG A 1 168 ? 3.895 -4.789 -11.781 1 95.81 168 ARG A N 1
ATOM 1207 C CA . ARG A 1 168 ? 5.277 -4.711 -12.242 1 95.81 168 ARG A CA 1
ATOM 1208 C C . ARG A 1 168 ? 6.035 -3.605 -11.516 1 95.81 168 ARG A C 1
ATOM 1210 O O . ARG A 1 168 ? 7.188 -3.793 -11.117 1 95.81 168 ARG A O 1
ATOM 1217 N N . GLU A 1 169 ? 5.395 -2.492 -11.344 1 97.5 169 GLU A N 1
ATOM 1218 C CA . GLU A 1 169 ? 6.016 -1.338 -10.695 1 97.5 169 GLU A CA 1
ATOM 1219 C C . GLU A 1 169 ? 6.324 -1.625 -9.234 1 97.5 169 GLU A C 1
ATOM 1221 O O . GLU A 1 169 ? 7.344 -1.173 -8.703 1 97.5 169 GLU A O 1
ATOM 1226 N N . LEU A 1 170 ? 5.441 -2.289 -8.539 1 98 170 LEU A N 1
ATOM 1227 C CA . LEU A 1 170 ? 5.664 -2.639 -7.141 1 98 170 LEU A CA 1
ATOM 1228 C C . LEU A 1 170 ? 6.863 -3.568 -6.996 1 98 170 LEU A C 1
ATOM 1230 O O . LEU A 1 170 ? 7.691 -3.385 -6.102 1 98 170 LEU A O 1
ATOM 1234 N N . GLY A 1 171 ? 6.883 -4.617 -7.844 1 95.69 171 GLY A N 1
ATOM 1235 C CA . GLY A 1 171 ? 8.031 -5.504 -7.887 1 95.69 171 GLY A CA 1
ATOM 1236 C C . GLY A 1 171 ? 8.148 -6.395 -6.664 1 95.69 171 GLY A C 1
ATOM 1237 O O . GLY A 1 171 ? 9.25 -6.812 -6.297 1 95.69 171 GLY A O 1
ATOM 1238 N N . VAL A 1 172 ? 7.086 -6.578 -5.902 1 96.44 172 VAL A N 1
ATOM 1239 C CA . VAL A 1 172 ? 7.051 -7.465 -4.742 1 96.44 172 VAL A CA 1
ATOM 1240 C C . VAL A 1 172 ? 5.871 -8.422 -4.859 1 96.44 172 VAL A C 1
ATOM 1242 O O . VAL A 1 172 ? 4.957 -8.203 -5.656 1 96.44 172 VAL A O 1
ATOM 1245 N N . ARG A 1 173 ? 5.855 -9.477 -4.105 1 95.44 173 ARG A N 1
ATOM 1246 C CA . ARG A 1 173 ? 4.762 -10.445 -4.117 1 95.44 173 ARG A CA 1
ATOM 1247 C C . ARG A 1 173 ? 3.496 -9.852 -3.51 1 95.44 173 ARG A C 1
ATOM 1249 O O . ARG A 1 173 ? 3.562 -9.125 -2.52 1 95.44 173 ARG A O 1
ATOM 1256 N N . THR A 1 174 ? 2.459 -10.109 -4.109 1 97.19 174 THR A N 1
ATOM 1257 C CA . THR A 1 174 ? 1.134 -9.703 -3.656 1 97.19 174 THR A CA 1
ATOM 1258 C C . THR A 1 174 ? 0.133 -10.844 -3.812 1 97.19 174 THR A C 1
ATOM 1260 O O . THR A 1 174 ? 0.516 -11.977 -4.117 1 97.19 174 THR A O 1
ATOM 1263 N N . LEU A 1 175 ? -1.124 -10.508 -3.631 1 98.06 175 LEU A N 1
ATOM 1264 C CA . LEU A 1 175 ? -2.232 -11.438 -3.811 1 98.06 175 LEU A CA 1
ATOM 1265 C C . LEU A 1 175 ? -2.156 -12.117 -5.176 1 98.06 175 LEU A C 1
ATOM 1267 O O . LEU A 1 175 ? -2.512 -13.289 -5.309 1 98.06 175 LEU A O 1
ATOM 1271 N N . PHE A 1 176 ? -1.669 -11.383 -6.133 1 97.31 176 PHE A N 1
ATOM 1272 C CA . PHE A 1 176 ? -1.706 -11.859 -7.512 1 97.31 176 PHE A CA 1
ATOM 1273 C C . PHE A 1 176 ? -0.72 -13 -7.723 1 97.31 176 PHE A C 1
ATOM 1275 O O . PHE A 1 176 ? -0.834 -13.758 -8.688 1 97.31 176 PHE A O 1
ATOM 1282 N N . ASN A 1 177 ? 0.243 -13.172 -6.832 1 95.44 177 ASN A N 1
ATOM 1283 C CA . ASN A 1 177 ? 1.178 -14.289 -6.914 1 95.44 177 ASN A CA 1
ATOM 1284 C C . ASN A 1 177 ? 0.515 -15.609 -6.52 1 95.44 177 ASN A C 1
ATOM 1286 O O . ASN A 1 177 ? 1.02 -16.688 -6.844 1 95.44 177 ASN A O 1
ATOM 1290 N N . LEU A 1 178 ? -0.582 -15.5 -5.828 1 97.81 178 LEU A N 1
ATOM 1291 C CA . LEU A 1 178 ? -1.315 -16.688 -5.41 1 97.81 178 LEU A CA 1
ATOM 1292 C C . LEU A 1 178 ? -2.371 -17.062 -6.445 1 97.81 178 LEU A C 1
ATOM 1294 O O . LEU A 1 178 ? -2.838 -18.219 -6.473 1 97.81 178 LEU A O 1
ATOM 1298 N N . LEU A 1 179 ? -2.74 -16.141 -7.281 1 98.25 179 LEU A N 1
ATOM 1299 C CA . LEU A 1 179 ? -3.971 -16.281 -8.047 1 98.25 179 LEU A CA 1
ATOM 1300 C C . LEU A 1 179 ? -3.719 -17.078 -9.328 1 98.25 179 LEU A C 1
ATOM 1302 O O . LEU A 1 179 ? -4.637 -17.703 -9.867 1 98.25 179 LEU A O 1
ATOM 1306 N N . GLY A 1 180 ? -2.514 -17.078 -9.797 1 96.06 180 GLY A N 1
ATOM 1307 C CA . GLY A 1 180 ? -2.193 -17.734 -11.047 1 96.06 180 GLY A CA 1
ATOM 1308 C C . GLY A 1 180 ? -2.734 -19.156 -11.125 1 96.06 180 GLY A C 1
ATOM 1309 O O . GLY A 1 180 ? -3.605 -19.438 -11.953 1 96.06 180 GLY A O 1
ATOM 1310 N N . PRO A 1 181 ? -2.326 -19.969 -10.242 1 97.62 181 PRO A N 1
ATOM 1311 C CA . PRO A 1 181 ? -2.729 -21.375 -10.297 1 97.62 181 PRO A CA 1
ATOM 1312 C C . PRO A 1 181 ? -4.207 -21.578 -9.969 1 97.62 181 PRO A C 1
ATOM 1314 O O . PRO A 1 181 ? -4.742 -22.688 -10.156 1 97.62 181 PRO A O 1
ATOM 1317 N N . LEU A 1 182 ? -4.871 -20.578 -9.508 1 98.69 182 LEU A N 1
ATOM 1318 C CA . LEU A 1 182 ? -6.246 -20.719 -9.039 1 98.69 182 LEU A CA 1
ATOM 1319 C C . LEU A 1 182 ? -7.234 -20.375 -10.156 1 98.69 182 LEU A C 1
ATOM 1321 O O . LEU A 1 182 ? -8.445 -20.531 -9.984 1 98.69 182 LEU A O 1
ATOM 1325 N N . THR A 1 183 ? -6.707 -19.984 -11.312 1 98.44 183 THR A N 1
ATOM 1326 C CA . THR A 1 183 ? -7.605 -19.375 -12.289 1 98.44 183 THR A CA 1
ATOM 1327 C C . THR A 1 183 ? -7.484 -20.062 -13.641 1 98.44 183 THR A C 1
ATOM 1329 O O . THR A 1 183 ? -7.637 -19.438 -14.688 1 98.44 183 THR A O 1
ATOM 1332 N N . ASN A 1 184 ? -7.164 -21.328 -13.641 1 98.38 184 ASN A N 1
ATOM 1333 C CA . ASN A 1 184 ? -7.043 -22.094 -14.867 1 98.38 184 ASN A CA 1
ATOM 1334 C C . ASN A 1 184 ? -8.297 -21.984 -15.734 1 98.38 184 ASN A C 1
ATOM 1336 O O . ASN A 1 184 ? -9.375 -22.406 -15.32 1 98.38 184 ASN A O 1
ATOM 1340 N N . PRO A 1 185 ? -8.141 -21.516 -17 1 98.5 185 PRO A N 1
ATOM 1341 C CA . PRO A 1 185 ? -9.297 -21.25 -17.859 1 98.5 185 PRO A CA 1
ATOM 1342 C C . PRO A 1 185 ? -10.047 -22.531 -18.25 1 98.5 185 PRO A C 1
ATOM 1344 O O . PRO A 1 185 ? -11.188 -22.453 -18.719 1 98.5 185 PRO A O 1
ATOM 1347 N N . ALA A 1 186 ? -9.445 -23.656 -18.109 1 98.38 186 ALA A N 1
ATOM 1348 C CA . ALA A 1 186 ? -10.094 -24.922 -18.438 1 98.38 186 ALA A CA 1
ATOM 1349 C C . ALA A 1 186 ? -10.812 -25.516 -17.234 1 98.38 186 ALA A C 1
ATOM 1351 O O . ALA A 1 186 ? -11.469 -26.547 -17.328 1 98.38 186 ALA A O 1
ATOM 1352 N N . GLY A 1 187 ? -10.68 -24.859 -16.078 1 97.31 187 GLY A N 1
ATOM 1353 C CA . GLY A 1 187 ? -11.344 -25.328 -14.875 1 97.31 187 GLY A CA 1
ATOM 1354 C C . GLY A 1 187 ? -10.891 -26.719 -14.438 1 97.31 187 GLY A C 1
ATOM 1355 O O . GLY A 1 187 ? -11.703 -27.547 -14.055 1 97.31 187 GLY A O 1
ATOM 1356 N N . ALA A 1 188 ? -9.633 -26.984 -14.562 1 97.88 188 ALA A N 1
ATOM 1357 C CA . ALA A 1 188 ? -9.102 -28.297 -14.188 1 97.88 188 ALA A CA 1
ATOM 1358 C C . ALA A 1 188 ? -9.414 -28.609 -12.727 1 97.88 188 ALA A C 1
ATOM 1360 O O . ALA A 1 188 ? -9.023 -27.859 -11.828 1 97.88 188 ALA A O 1
ATOM 1361 N N . PRO A 1 189 ? -10.031 -29.703 -12.469 1 97.88 189 PRO A N 1
ATOM 1362 C CA . PRO A 1 189 ? -10.414 -30.016 -11.094 1 97.88 189 PRO A CA 1
ATOM 1363 C C . PRO A 1 189 ? -9.258 -30.609 -10.281 1 97.88 189 PRO A C 1
ATOM 1365 O O . PRO A 1 189 ? -9.328 -30.672 -9.055 1 97.88 189 PRO A O 1
ATOM 1368 N N . ASN A 1 190 ? -8.258 -31.156 -10.953 1 98.75 190 ASN A N 1
ATOM 1369 C CA . ASN A 1 190 ? -7.078 -31.75 -10.328 1 98.75 190 ASN A CA 1
ATOM 1370 C C . ASN A 1 190 ? -5.836 -30.891 -10.562 1 98.75 190 ASN A C 1
ATOM 1372 O O . ASN A 1 190 ? -5.727 -30.203 -11.578 1 98.75 190 ASN A O 1
ATOM 1376 N N . GLN A 1 191 ? -4.922 -30.984 -9.555 1 98.81 191 GLN A N 1
ATOM 1377 C CA . GLN A 1 191 ? -3.758 -30.109 -9.719 1 98.81 191 GLN A CA 1
ATOM 1378 C C . GLN A 1 191 ? -2.592 -30.594 -8.859 1 98.81 191 GLN A C 1
ATOM 1380 O O . GLN A 1 191 ? -2.797 -31.109 -7.754 1 98.81 191 GLN A O 1
ATOM 1385 N N . LEU A 1 192 ? -1.441 -30.516 -9.359 1 98.94 192 LEU A N 1
ATOM 1386 C CA . LEU A 1 192 ? -0.225 -30.344 -8.57 1 98.94 192 LEU A CA 1
ATOM 1387 C C . LEU A 1 192 ? 0.218 -28.875 -8.57 1 98.94 192 LEU A C 1
ATOM 1389 O O . LEU A 1 192 ? 0.533 -28.328 -9.625 1 98.94 192 LEU A O 1
ATOM 1393 N N . VAL A 1 193 ? 0.195 -28.297 -7.402 1 98.69 193 VAL A N 1
ATOM 1394 C CA . VAL A 1 193 ? 0.474 -26.875 -7.348 1 98.69 193 VAL A CA 1
ATOM 1395 C C . VAL A 1 193 ? 1.6 -26.594 -6.352 1 98.69 193 VAL A C 1
ATOM 1397 O O . VAL A 1 193 ? 1.499 -26.969 -5.176 1 98.69 193 VAL A O 1
ATOM 1400 N N . GLY A 1 194 ? 2.66 -26 -6.824 1 98.31 194 GLY A N 1
ATOM 1401 C CA . GLY A 1 194 ? 3.715 -25.516 -5.945 1 98.31 194 GLY A CA 1
ATOM 1402 C C . GLY A 1 194 ? 3.469 -24.109 -5.438 1 98.31 194 GLY A C 1
ATOM 1403 O O . GLY A 1 194 ? 3.043 -23.234 -6.195 1 98.31 194 GLY A O 1
ATOM 1404 N N . VAL A 1 195 ? 3.773 -23.906 -4.113 1 98.25 195 VAL A N 1
ATOM 1405 C CA . VAL A 1 195 ? 3.629 -22.562 -3.557 1 98.25 195 VAL A CA 1
ATOM 1406 C C . VAL A 1 195 ? 4.98 -22.062 -3.059 1 98.25 195 VAL A C 1
ATOM 1408 O O . VAL A 1 195 ? 5.855 -22.859 -2.705 1 98.25 195 VAL A O 1
ATOM 1411 N N . TYR A 1 196 ? 5.145 -20.734 -2.971 1 95.12 196 TYR A N 1
ATOM 1412 C CA . TYR A 1 196 ? 6.441 -20.125 -2.705 1 95.12 196 TYR A CA 1
ATOM 1413 C C . TYR A 1 196 ? 6.727 -20.078 -1.209 1 95.12 196 TYR A C 1
ATOM 1415 O O . TYR A 1 196 ? 7.828 -19.703 -0.792 1 95.12 196 TYR A O 1
ATOM 1423 N N . THR A 1 197 ? 5.703 -20.438 -0.388 1 96.75 197 THR A N 1
ATOM 1424 C CA . THR A 1 197 ? 5.902 -20.359 1.055 1 96.75 197 THR A CA 1
ATOM 1425 C C . THR A 1 197 ? 5.051 -21.391 1.774 1 96.75 197 THR A C 1
ATOM 1427 O O . THR A 1 197 ? 3.943 -21.719 1.332 1 96.75 197 THR A O 1
ATOM 1430 N N . ASP A 1 198 ? 5.512 -21.859 2.867 1 98.06 198 ASP A N 1
ATOM 1431 C CA . ASP A 1 198 ? 4.957 -23.016 3.566 1 98.06 198 ASP A CA 1
ATOM 1432 C C . ASP A 1 198 ? 3.549 -22.734 4.078 1 98.06 198 ASP A C 1
ATOM 1434 O O . ASP A 1 198 ? 2.654 -23.562 3.955 1 98.06 198 ASP A O 1
ATOM 1438 N N . PRO A 1 199 ? 3.252 -21.531 4.555 1 97.75 199 PRO A N 1
ATOM 1439 C CA . PRO A 1 199 ? 1.911 -21.281 5.086 1 97.75 199 PRO A CA 1
ATOM 1440 C C . PRO A 1 199 ? 0.818 -21.453 4.035 1 97.75 199 PRO A C 1
ATOM 1442 O O . PRO A 1 199 ? -0.32 -21.781 4.371 1 97.75 199 PRO A O 1
ATOM 1445 N N . TRP A 1 200 ? 1.192 -21.375 2.842 1 98.38 200 TRP A N 1
ATOM 1446 C CA . TRP A 1 200 ? 0.171 -21.453 1.802 1 98.38 200 TRP A CA 1
ATOM 1447 C C . TRP A 1 200 ? 0.04 -22.875 1.263 1 98.38 200 TRP A C 1
ATOM 1449 O O . TRP A 1 200 ? -0.757 -23.125 0.357 1 98.38 200 TRP A O 1
ATOM 1459 N N . VAL A 1 201 ? 0.798 -23.797 1.818 1 98.81 201 VAL A N 1
ATOM 1460 C CA . VAL A 1 201 ? 0.574 -25.188 1.426 1 98.81 201 VAL A CA 1
ATOM 1461 C C . VAL A 1 201 ? -0.843 -25.609 1.807 1 98.81 201 VAL A C 1
ATOM 1463 O O . VAL A 1 201 ? -1.683 -25.844 0.935 1 98.81 201 VAL A O 1
ATOM 1466 N N . GLU A 1 202 ? -1.144 -25.562 3.057 1 98.81 202 GLU A N 1
ATOM 1467 C CA . GLU A 1 202 ? -2.51 -25.891 3.449 1 98.81 202 GLU A CA 1
ATOM 1468 C C . GLU A 1 202 ? -3.482 -24.797 3.047 1 98.81 202 GLU A C 1
ATOM 1470 O O . GLU A 1 202 ? -4.625 -25.062 2.676 1 98.81 202 GLU A O 1
ATOM 1475 N N . GLY A 1 203 ? -3.045 -23.547 3.152 1 98.81 203 GLY A N 1
ATOM 1476 C CA . GLY A 1 203 ? -3.889 -22.422 2.799 1 98.81 203 GLY A CA 1
ATOM 1477 C C . GLY A 1 203 ? -4.453 -22.5 1.395 1 98.81 203 GLY A C 1
ATOM 1478 O O . GLY A 1 203 ? -5.656 -22.328 1.191 1 98.81 203 GLY A O 1
ATOM 1479 N N . LEU A 1 204 ? -3.6 -22.812 0.48 1 98.88 204 LEU A N 1
ATOM 1480 C CA . LEU A 1 204 ? -4.055 -22.859 -0.905 1 98.88 204 LEU A CA 1
ATOM 1481 C C . LEU A 1 204 ? -4.918 -24.094 -1.146 1 98.88 204 LEU A C 1
ATOM 1483 O O . LEU A 1 204 ? -5.832 -24.078 -1.973 1 98.88 204 LEU A O 1
ATOM 1487 N N . ALA A 1 205 ? -4.629 -25.203 -0.43 1 98.94 205 ALA A N 1
ATOM 1488 C CA . ALA A 1 205 ? -5.5 -26.359 -0.509 1 98.94 205 ALA A CA 1
ATOM 1489 C C . ALA A 1 205 ? -6.926 -26.016 -0.087 1 98.94 205 ALA A C 1
ATOM 1491 O O . ALA A 1 205 ? -7.891 -26.438 -0.729 1 98.94 205 ALA A O 1
ATOM 1492 N N . ARG A 1 206 ? -7.016 -25.25 0.927 1 98.94 206 ARG A N 1
ATOM 1493 C CA . ARG A 1 206 ? -8.328 -24.828 1.412 1 98.94 206 ARG A CA 1
ATOM 1494 C C . ARG A 1 206 ? -9.016 -23.906 0.402 1 98.94 206 ARG A C 1
ATOM 1496 O O . ARG A 1 206 ? -10.234 -23.984 0.217 1 98.94 206 ARG A O 1
ATOM 1503 N N . VAL A 1 207 ? -8.242 -23 -0.178 1 98.94 207 VAL A N 1
ATOM 1504 C CA . VAL A 1 207 ? -8.805 -22.156 -1.219 1 98.94 207 VAL A CA 1
ATOM 1505 C C . VAL A 1 207 ? -9.375 -23.016 -2.344 1 98.94 207 VAL A C 1
ATOM 1507 O O . VAL A 1 207 ? -10.508 -22.812 -2.779 1 98.94 207 VAL A O 1
ATOM 1510 N N . LEU A 1 208 ? -8.602 -23.969 -2.807 1 98.88 208 LEU A N 1
ATOM 1511 C CA . LEU A 1 208 ? -9.008 -24.828 -3.91 1 98.88 208 LEU A CA 1
ATOM 1512 C C . LEU A 1 208 ? -10.211 -25.688 -3.516 1 98.88 208 LEU A C 1
ATOM 1514 O O . LEU A 1 208 ? -11.078 -25.953 -4.344 1 98.88 208 LEU A O 1
ATOM 1518 N N . GLN A 1 209 ? -10.211 -26.109 -2.26 1 98.81 209 GLN A N 1
ATOM 1519 C CA . GLN A 1 209 ? -11.383 -26.828 -1.749 1 98.81 209 GLN A CA 1
ATOM 1520 C C . GLN A 1 209 ? -12.641 -25.984 -1.877 1 98.81 209 GLN A C 1
ATOM 1522 O O . GLN A 1 209 ? -13.664 -26.453 -2.375 1 98.81 209 GLN A O 1
ATOM 1527 N N . GLN A 1 210 ? -12.531 -24.75 -1.488 1 98.56 210 GLN A N 1
ATOM 1528 C CA . GLN A 1 210 ? -13.656 -23.828 -1.554 1 98.56 210 GLN A CA 1
ATOM 1529 C C . GLN A 1 210 ? -14.078 -23.562 -3 1 98.56 210 GLN A C 1
ATOM 1531 O O . GLN A 1 210 ? -15.258 -23.344 -3.279 1 98.56 210 GLN A O 1
ATOM 1536 N N . LEU A 1 211 ? -13.117 -23.641 -3.85 1 98.56 211 LEU A N 1
ATOM 1537 C CA . LEU A 1 211 ? -13.383 -23.328 -5.25 1 98.56 211 LEU A CA 1
ATOM 1538 C C . LEU A 1 211 ? -13.883 -24.562 -6 1 98.56 211 LEU A C 1
ATOM 1540 O O . LEU A 1 211 ? -14.219 -24.469 -7.184 1 98.56 211 LEU A O 1
ATOM 1544 N N . GLY A 1 212 ? -13.867 -25.703 -5.383 1 98.12 212 GLY A N 1
ATOM 1545 C CA . GLY A 1 212 ? -14.531 -26.859 -5.965 1 98.12 212 GLY A CA 1
ATOM 1546 C C . GLY A 1 212 ? -13.562 -27.844 -6.59 1 98.12 212 GLY A C 1
ATOM 1547 O O . GLY A 1 212 ? -13.969 -28.703 -7.387 1 98.12 212 GLY A O 1
ATOM 1548 N N . SER A 1 213 ? -12.312 -27.812 -6.281 1 98.5 213 SER A N 1
ATOM 1549 C CA . SER A 1 213 ? -11.336 -28.75 -6.816 1 98.5 213 SER A CA 1
ATOM 1550 C C . SER A 1 213 ? -11.57 -30.156 -6.266 1 98.5 213 SER A C 1
ATOM 1552 O O . SER A 1 213 ? -12.219 -30.328 -5.234 1 98.5 213 SER A O 1
ATOM 1554 N N . SER A 1 214 ? -11.07 -31.141 -6.926 1 98.38 214 SER A N 1
ATOM 1555 C CA . SER A 1 214 ? -11.297 -32.531 -6.566 1 98.38 214 SER A CA 1
ATOM 1556 C C . SER A 1 214 ? -10.07 -33.156 -5.883 1 98.38 214 SER A C 1
ATOM 1558 O O . SER A 1 214 ? -10.07 -33.344 -4.664 1 98.38 214 SER A O 1
ATOM 1560 N N . HIS A 1 215 ? -9.07 -33.375 -6.602 1 98.88 215 HIS A N 1
ATOM 1561 C CA . HIS A 1 215 ? -7.836 -33.969 -6.102 1 98.88 215 HIS A CA 1
ATOM 1562 C C . HIS A 1 215 ? -6.641 -33.062 -6.379 1 98.88 215 HIS A C 1
ATOM 1564 O O . HIS A 1 215 ? -6.234 -32.906 -7.535 1 98.88 215 HIS A O 1
ATOM 1570 N N . VAL A 1 216 ? -6.098 -32.469 -5.262 1 98.88 216 VAL A N 1
ATOM 1571 C CA . VAL A 1 216 ? -5.043 -31.469 -5.387 1 98.88 216 VAL A CA 1
ATOM 1572 C C . VAL A 1 216 ? -3.906 -31.781 -4.418 1 98.88 216 VAL A C 1
ATOM 1574 O O . VAL A 1 216 ? -4.148 -32.188 -3.279 1 98.88 216 VAL A O 1
ATOM 1577 N N . LEU A 1 217 ? -2.703 -31.688 -4.902 1 98.94 217 LEU A N 1
ATOM 1578 C CA . LEU A 1 217 ? -1.516 -31.656 -4.055 1 98.94 217 LEU A CA 1
ATOM 1579 C C . LEU A 1 217 ? -0.852 -30.281 -4.086 1 98.94 217 LEU A C 1
ATOM 1581 O O . LEU A 1 217 ? -0.377 -29.844 -5.137 1 98.94 217 LEU A O 1
ATOM 1585 N N . VAL A 1 218 ? -0.885 -29.609 -2.963 1 98.94 218 VAL A N 1
ATOM 1586 C CA . VAL A 1 218 ? -0.138 -28.375 -2.809 1 98.94 218 VAL A CA 1
ATOM 1587 C C . VAL A 1 218 ? 1.197 -28.656 -2.125 1 98.94 218 VAL A C 1
ATOM 1589 O O . VAL A 1 218 ? 1.241 -29.297 -1.077 1 98.94 218 VAL A O 1
ATOM 1592 N N . VAL A 1 219 ? 2.281 -28.094 -2.709 1 98.94 219 VAL A N 1
ATOM 1593 C CA . VAL A 1 219 ? 3.576 -28.562 -2.223 1 98.94 219 VAL A CA 1
ATOM 1594 C C . VAL A 1 219 ? 4.512 -27.375 -2.023 1 98.94 219 VAL A C 1
ATOM 1596 O O . VAL A 1 219 ? 4.41 -26.375 -2.73 1 98.94 219 VAL A O 1
ATOM 1599 N N . HIS A 1 220 ? 5.395 -27.453 -1.098 1 98.88 220 HIS A N 1
ATOM 1600 C CA . HIS A 1 220 ? 6.516 -26.547 -0.831 1 98.88 220 HIS A CA 1
ATOM 1601 C C . HIS A 1 220 ? 7.652 -27.281 -0.126 1 98.88 220 HIS A C 1
ATOM 1603 O O . HIS A 1 220 ? 7.445 -27.891 0.928 1 98.88 220 HIS A O 1
ATOM 1609 N N . ALA A 1 221 ? 8.805 -27.172 -0.705 1 98.62 221 ALA A N 1
ATOM 1610 C CA . ALA A 1 221 ? 9.938 -27.906 -0.151 1 98.62 221 ALA A CA 1
ATOM 1611 C C . ALA A 1 221 ? 10.656 -27.094 0.919 1 98.62 221 ALA A C 1
ATOM 1613 O O . ALA A 1 221 ? 10.609 -25.859 0.903 1 98.62 221 ALA A O 1
ATOM 1614 N N . GLU A 1 222 ? 11.344 -27.75 1.811 1 98.19 222 GLU A N 1
ATOM 1615 C CA . GLU A 1 222 ? 12.055 -27.109 2.912 1 98.19 222 GLU A CA 1
ATOM 1616 C C . GLU A 1 222 ? 13.195 -26.25 2.396 1 98.19 222 GLU A C 1
ATOM 1618 O O . GLU A 1 222 ? 13.633 -25.312 3.08 1 98.19 222 GLU A O 1
ATOM 1623 N N . ASP A 1 223 ? 13.609 -26.578 1.199 1 97.06 223 ASP A N 1
ATOM 1624 C CA . ASP A 1 223 ? 14.703 -25.797 0.632 1 97.06 223 ASP A CA 1
ATOM 1625 C C . ASP A 1 223 ? 14.164 -24.578 -0.122 1 97.06 223 ASP A C 1
ATOM 1627 O O . ASP A 1 223 ? 14.922 -23.891 -0.799 1 97.06 223 ASP A O 1
ATOM 1631 N N . GLY A 1 224 ? 12.867 -24.359 -0.136 1 96.69 224 GLY A N 1
ATOM 1632 C CA . GLY A 1 224 ? 12.266 -23.156 -0.699 1 96.69 224 GLY A CA 1
ATOM 1633 C C . GLY A 1 224 ? 11.633 -23.391 -2.057 1 96.69 224 GLY A C 1
ATOM 1634 O O . GLY A 1 224 ? 10.922 -22.531 -2.576 1 96.69 224 GLY A O 1
ATOM 1635 N N . LEU A 1 225 ? 11.797 -24.531 -2.584 1 96.62 225 LEU A N 1
ATOM 1636 C CA . LEU A 1 225 ? 11.328 -24.828 -3.934 1 96.62 225 LEU A CA 1
ATOM 1637 C C . LEU A 1 225 ? 9.805 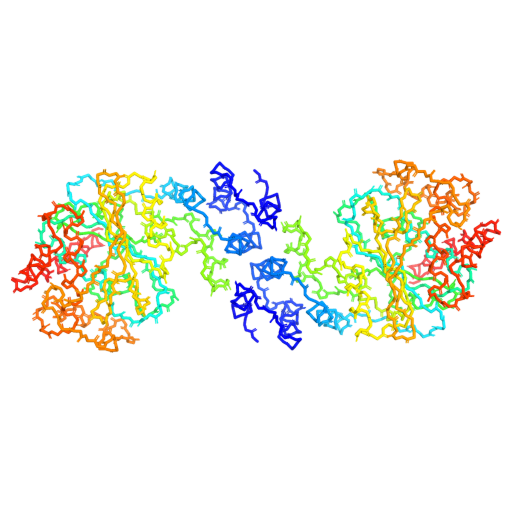-24.969 -3.963 1 96.62 225 LEU A C 1
ATOM 1639 O O . LEU A 1 225 ? 9.211 -25.578 -3.072 1 96.62 225 LEU A O 1
ATOM 1643 N N . ASP A 1 226 ? 9.156 -24.344 -4.949 1 97.12 226 ASP A N 1
ATOM 1644 C CA . ASP A 1 226 ? 7.719 -24.531 -5.141 1 97.12 226 ASP A CA 1
ATOM 1645 C C . ASP A 1 226 ? 7.426 -25.734 -6.016 1 97.12 226 ASP A C 1
ATOM 1647 O O . ASP A 1 226 ? 6.629 -25.672 -6.953 1 97.12 226 ASP A O 1
ATOM 1651 N N . GLU A 1 227 ? 8.094 -26.812 -5.812 1 97.38 227 GLU A N 1
ATOM 1652 C CA . GLU A 1 227 ? 7.977 -28.156 -6.367 1 97.38 227 GLU A CA 1
ATOM 1653 C C . GLU A 1 227 ? 8.328 -29.219 -5.328 1 97.38 227 GLU A C 1
ATOM 1655 O O . GLU A 1 227 ? 8.797 -28.891 -4.234 1 97.38 227 GLU A O 1
ATOM 1660 N N . ILE A 1 228 ? 8 -30.469 -5.629 1 98.69 228 ILE A N 1
ATOM 1661 C CA . ILE A 1 228 ? 8.594 -31.547 -4.844 1 98.69 228 ILE A CA 1
ATOM 1662 C C . ILE A 1 228 ? 10.094 -31.625 -5.121 1 98.69 228 ILE A C 1
ATOM 1664 O O . ILE A 1 228 ? 10.508 -31.875 -6.254 1 98.69 228 ILE A O 1
ATOM 1668 N N . SER A 1 229 ? 10.891 -31.453 -4.156 1 98.62 229 SER A N 1
ATOM 1669 C CA . SER A 1 229 ? 12.328 -31.266 -4.32 1 98.62 229 SER A CA 1
ATOM 1670 C C . SER A 1 229 ? 13.055 -32.594 -4.355 1 98.62 229 SER A C 1
ATOM 1672 O O . SER A 1 229 ? 12.633 -33.562 -3.705 1 98.62 229 SER A O 1
ATOM 1674 N N . ILE A 1 230 ? 14.125 -32.656 -5.074 1 98.44 230 ILE A N 1
ATOM 1675 C CA . ILE A 1 230 ? 15.016 -33.812 -5.074 1 98.44 230 ILE A CA 1
ATOM 1676 C C . ILE A 1 230 ? 16.062 -33.625 -3.975 1 98.44 230 ILE A C 1
ATOM 1678 O O . ILE A 1 230 ? 16.766 -34.594 -3.627 1 98.44 230 ILE A O 1
ATOM 1682 N N . ALA A 1 231 ? 16.094 -32.438 -3.35 1 98.12 231 ALA A N 1
ATOM 1683 C CA . ALA A 1 231 ? 17.203 -32.094 -2.453 1 98.12 231 ALA A CA 1
ATOM 1684 C C . ALA A 1 231 ? 16.734 -32.094 -0.999 1 98.12 231 ALA A C 1
ATOM 1686 O O . ALA A 1 231 ? 17.547 -32.156 -0.079 1 98.12 231 ALA A O 1
ATOM 1687 N N . ALA A 1 232 ? 15.484 -31.984 -0.764 1 98.25 232 ALA A N 1
ATOM 1688 C CA . ALA A 1 232 ? 14.992 -31.766 0.591 1 98.25 232 ALA A CA 1
ATOM 1689 C C . ALA A 1 232 ? 13.594 -32.344 0.767 1 98.25 232 ALA A C 1
ATOM 1691 O O . ALA A 1 232 ? 12.922 -32.688 -0.214 1 98.25 232 ALA A O 1
ATOM 1692 N N . PRO A 1 233 ? 13.125 -32.5 2.025 1 98.69 233 PRO A N 1
ATOM 1693 C CA . PRO A 1 233 ? 11.734 -32.875 2.262 1 98.69 233 PRO A CA 1
ATOM 1694 C C . PRO A 1 233 ? 10.75 -31.828 1.728 1 98.69 233 PRO A C 1
ATOM 1696 O O . PRO A 1 233 ? 11.031 -30.625 1.762 1 98.69 233 PRO A O 1
ATOM 1699 N N . THR A 1 234 ? 9.602 -32.312 1.266 1 98.88 234 THR A N 1
ATOM 1700 C CA . THR A 1 234 ? 8.562 -31.438 0.73 1 98.88 234 THR A CA 1
ATOM 1701 C C . THR A 1 234 ? 7.27 -31.578 1.529 1 98.88 234 THR A C 1
ATOM 1703 O O . THR A 1 234 ? 6.789 -32.688 1.749 1 98.88 234 THR A O 1
ATOM 1706 N N . HIS A 1 235 ? 6.766 -30.438 2.021 1 98.94 235 HIS A N 1
ATOM 1707 C CA . HIS A 1 235 ? 5.449 -30.391 2.652 1 98.94 235 HIS A CA 1
ATOM 1708 C C . HIS A 1 235 ? 4.336 -30.5 1.617 1 98.94 235 HIS A C 1
ATOM 1710 O O . HIS A 1 235 ? 4.355 -29.781 0.606 1 98.94 235 HIS A O 1
ATOM 1716 N N . VAL A 1 236 ? 3.375 -31.438 1.865 1 98.94 236 VAL A N 1
ATOM 1717 C CA . VAL A 1 236 ? 2.254 -31.656 0.955 1 98.94 236 VAL A CA 1
ATOM 1718 C C . VAL A 1 236 ? 0.938 -31.5 1.711 1 98.94 236 VAL A C 1
ATOM 1720 O O . VAL A 1 236 ? 0.733 -32.125 2.756 1 98.94 236 VAL A O 1
ATOM 1723 N N . ALA A 1 237 ? 0.127 -30.641 1.268 1 98.94 237 ALA A N 1
ATOM 1724 C CA . ALA A 1 237 ? -1.292 -30.672 1.614 1 98.94 237 ALA A CA 1
ATOM 1725 C C . ALA A 1 237 ? -2.119 -31.266 0.483 1 98.94 237 ALA A C 1
ATOM 1727 O O . ALA A 1 237 ? -2.154 -30.734 -0.625 1 98.94 237 ALA A O 1
ATOM 1728 N N . GLU A 1 238 ? -2.799 -32.344 0.77 1 98.94 238 GLU A N 1
ATOM 1729 C CA . GLU A 1 238 ? -3.566 -33.062 -0.238 1 98.94 238 GLU A CA 1
ATOM 1730 C C . GLU A 1 238 ? -5.066 -32.938 0.003 1 98.94 238 GLU A C 1
ATOM 1732 O O . GLU A 1 238 ? -5.555 -33.219 1.096 1 98.94 238 GLU A O 1
ATOM 1737 N N . LEU A 1 239 ? -5.707 -32.375 -0.929 1 98.94 239 LEU A N 1
ATOM 1738 C CA . LEU A 1 239 ? -7.164 -32.375 -0.984 1 98.94 239 LEU A CA 1
ATOM 1739 C C . LEU A 1 239 ? -7.652 -33.594 -1.779 1 98.94 239 LEU A C 1
ATOM 1741 O O . LEU A 1 239 ? -7.352 -33.719 -2.967 1 98.94 239 LEU A O 1
ATOM 1745 N N . LYS A 1 240 ? -8.344 -34.438 -1.196 1 98.62 240 LYS A N 1
ATOM 1746 C CA . LYS A 1 240 ? -8.914 -35.625 -1.807 1 98.62 240 LYS A CA 1
ATOM 1747 C C . LYS A 1 240 ? -10.227 -36.031 -1.128 1 98.62 240 LYS A C 1
ATOM 1749 O O . LYS A 1 240 ? -10.289 -36.125 0.099 1 98.62 240 LYS A O 1
ATOM 1754 N N . ASN A 1 241 ? -11.242 -36.188 -1.95 1 97.25 241 ASN A N 1
ATOM 1755 C CA . ASN A 1 241 ? -12.562 -36.562 -1.434 1 97.25 241 ASN A CA 1
ATOM 1756 C C . ASN A 1 241 ? -13.047 -35.531 -0.396 1 97.25 241 ASN A C 1
ATOM 1758 O O . ASN A 1 241 ? -13.586 -35.906 0.645 1 97.25 241 ASN A O 1
ATOM 1762 N N . GLY A 1 242 ? -12.688 -34.312 -0.592 1 98 242 GLY A N 1
ATOM 1763 C CA . GLY A 1 242 ? -13.164 -33.219 0.236 1 98 242 GLY A CA 1
ATOM 1764 C C . GLY A 1 242 ? -12.391 -33.062 1.526 1 98 242 GLY A C 1
ATOM 1765 O O . GLY A 1 242 ? -12.688 -32.188 2.334 1 98 242 GLY A O 1
ATOM 1766 N N . LEU A 1 243 ? -11.359 -33.875 1.694 1 98.5 243 LEU A N 1
ATOM 1767 C CA . LEU A 1 243 ? -10.562 -33.844 2.914 1 98.5 243 LEU A CA 1
ATOM 1768 C C . LEU A 1 243 ? -9.141 -33.375 2.619 1 98.5 243 LEU A C 1
ATOM 1770 O O . LEU A 1 243 ? -8.562 -33.75 1.595 1 98.5 243 LEU A O 1
ATOM 1774 N N . ILE A 1 244 ? -8.617 -32.594 3.561 1 98.88 244 ILE A N 1
ATOM 1775 C CA . ILE A 1 244 ? -7.246 -32.125 3.42 1 98.88 244 ILE A CA 1
ATOM 1776 C C . ILE A 1 244 ? -6.348 -32.844 4.43 1 98.88 244 ILE A C 1
ATOM 1778 O O . ILE A 1 244 ? -6.637 -32.844 5.629 1 98.88 244 ILE A O 1
ATOM 1782 N N . THR A 1 245 ? -5.332 -33.438 3.963 1 98.81 245 THR A N 1
ATOM 1783 C CA . THR A 1 245 ? -4.34 -34.094 4.805 1 98.81 245 THR A CA 1
ATOM 1784 C C . THR A 1 245 ? -2.947 -33.531 4.543 1 98.81 245 THR A C 1
ATOM 1786 O O . THR A 1 245 ? -2.582 -33.25 3.396 1 98.81 245 THR A O 1
ATOM 1789 N N . ASN A 1 246 ? -2.172 -33.344 5.617 1 98.81 246 ASN A N 1
ATOM 1790 C CA . ASN A 1 246 ? -0.808 -32.812 5.52 1 98.81 246 ASN A CA 1
ATOM 1791 C C . ASN A 1 246 ? 0.219 -33.938 5.789 1 98.81 246 ASN A C 1
ATOM 1793 O O . ASN A 1 246 ? 0.04 -34.75 6.699 1 98.81 246 ASN A O 1
ATOM 1797 N N . TYR A 1 247 ? 1.197 -34 5.012 1 98.75 247 TYR A N 1
ATOM 1798 C CA . TYR A 1 247 ? 2.309 -34.906 5.223 1 98.75 247 TYR A CA 1
ATOM 1799 C C . TYR A 1 247 ? 3.57 -34.406 4.531 1 98.75 247 TYR A C 1
ATOM 1801 O O . TYR A 1 247 ? 3.559 -33.344 3.891 1 98.75 247 TYR A O 1
ATOM 1809 N N . TYR A 1 248 ? 4.656 -35.062 4.766 1 98.81 248 TYR A N 1
ATOM 1810 C CA . TYR A 1 248 ? 5.926 -34.75 4.105 1 98.81 248 TYR A CA 1
ATOM 1811 C C . TYR A 1 248 ? 6.367 -35.906 3.227 1 98.81 248 TYR A C 1
ATOM 1813 O O . TYR A 1 248 ? 6.066 -37.094 3.527 1 98.81 248 TYR A O 1
ATOM 1821 N N . VAL A 1 249 ? 7.059 -35.594 2.166 1 98.69 249 VAL A N 1
ATOM 1822 C CA . VAL A 1 249 ? 7.684 -36.625 1.337 1 98.69 249 VAL A CA 1
ATOM 1823 C C . VAL A 1 249 ? 9.172 -36.344 1.184 1 98.69 249 VAL A C 1
ATOM 1825 O O . VAL A 1 249 ? 9.594 -35.188 1.255 1 98.69 249 VAL A O 1
ATOM 1828 N N . ARG A 1 250 ? 9.898 -37.344 0.99 1 98.44 250 ARG A N 1
ATOM 1829 C CA . ARG A 1 250 ? 11.336 -37.281 0.752 1 98.44 250 ARG A CA 1
ATOM 1830 C C . ARG A 1 250 ? 11.727 -38.125 -0.472 1 98.44 250 ARG A C 1
ATOM 1832 O O . ARG A 1 250 ? 11.156 -39.188 -0.712 1 98.44 250 ARG A O 1
ATOM 1839 N N . PRO A 1 251 ? 12.727 -37.594 -1.207 1 98.25 251 PRO A N 1
ATOM 1840 C CA . PRO A 1 251 ? 13.133 -38.344 -2.406 1 98.25 251 PRO A CA 1
ATOM 1841 C C . PRO A 1 251 ? 13.492 -39.781 -2.111 1 98.25 251 PRO A C 1
ATOM 1843 O O . PRO A 1 251 ? 13.133 -40.688 -2.875 1 98.25 251 PRO A O 1
ATOM 1846 N N . GLU A 1 252 ? 14.094 -40.031 -1.001 1 97.94 252 GLU A N 1
ATOM 1847 C CA . GLU A 1 252 ? 14.602 -41.375 -0.679 1 97.94 252 GLU A CA 1
ATOM 1848 C C . GLU A 1 252 ? 13.461 -42.344 -0.43 1 97.94 252 GLU A C 1
ATOM 1850 O O . GLU A 1 252 ? 13.633 -43.562 -0.592 1 97.94 252 GLU A O 1
ATOM 1855 N N . GLN A 1 253 ? 12.359 -41.844 -0.022 1 97.94 253 GLN A N 1
ATOM 1856 C CA . GLN A 1 253 ? 11.18 -42.688 0.169 1 97.94 253 GLN A CA 1
ATOM 1857 C C . GLN A 1 253 ? 10.797 -43.406 -1.124 1 97.94 253 GLN A C 1
ATOM 1859 O O . GLN A 1 253 ? 10.164 -44.469 -1.093 1 97.94 253 GLN A O 1
ATOM 1864 N N . PHE A 1 254 ? 11.25 -42.812 -2.223 1 98.06 254 PHE A N 1
ATOM 1865 C CA . PHE A 1 254 ? 10.828 -43.344 -3.518 1 98.06 254 PHE A CA 1
ATOM 1866 C C . PHE A 1 254 ? 12.031 -43.875 -4.289 1 98.06 254 PHE A C 1
ATOM 1868 O O . PHE A 1 254 ? 11.969 -44.031 -5.512 1 98.06 254 PHE A O 1
ATOM 1875 N N . GLY A 1 255 ? 13.156 -44 -3.602 1 97.19 255 GLY A N 1
ATOM 1876 C CA . GLY A 1 255 ? 14.32 -44.625 -4.188 1 97.19 255 GLY A CA 1
ATOM 1877 C C . GLY A 1 255 ? 15.25 -43.656 -4.895 1 97.19 255 GLY A C 1
ATOM 1878 O O . GLY A 1 255 ? 16.172 -44.094 -5.602 1 97.19 255 GLY A O 1
ATOM 1879 N N . PHE A 1 256 ? 15 -42.375 -4.699 1 98.25 256 PHE A N 1
ATOM 1880 C CA . PHE A 1 256 ? 15.852 -41.406 -5.355 1 98.25 256 PHE A CA 1
ATOM 1881 C C . PHE A 1 256 ? 16.969 -40.938 -4.422 1 98.25 256 PHE A C 1
ATOM 1883 O O . PHE A 1 256 ? 16.797 -40.906 -3.201 1 98.25 256 PHE A O 1
ATOM 1890 N N . ARG A 1 257 ? 18.078 -40.625 -4.973 1 96.75 257 ARG A N 1
ATOM 1891 C CA . ARG A 1 257 ? 19.156 -40 -4.238 1 96.75 257 ARG A CA 1
ATOM 1892 C C . ARG A 1 257 ? 19.031 -38.469 -4.301 1 96.75 257 ARG A C 1
ATOM 1894 O O . ARG A 1 257 ? 18.719 -37.906 -5.352 1 96.75 257 ARG A O 1
ATOM 1901 N N . ARG A 1 258 ? 19.266 -37.938 -3.221 1 97.38 258 ARG A N 1
ATOM 1902 C CA . ARG A 1 258 ? 19.219 -36.469 -3.195 1 97.38 258 ARG A CA 1
ATOM 1903 C C . ARG A 1 258 ? 20.312 -35.875 -4.086 1 97.38 258 ARG A C 1
ATOM 1905 O O . ARG A 1 258 ? 21.344 -36.531 -4.305 1 97.38 258 ARG A O 1
ATOM 1912 N N . ALA A 1 259 ? 20.016 -34.844 -4.562 1 97.38 259 ALA A N 1
ATOM 1913 C CA . ALA A 1 259 ? 20.969 -34.062 -5.359 1 97.38 259 ALA A CA 1
ATOM 1914 C C . ALA A 1 259 ? 20.859 -32.562 -5.066 1 97.38 259 ALA A C 1
ATOM 1916 O O . ALA A 1 259 ? 19.828 -32.094 -4.598 1 97.38 259 ALA A O 1
ATOM 1917 N N . ALA A 1 260 ? 21.984 -31.812 -5.312 1 95.25 260 ALA A N 1
ATOM 1918 C CA . ALA A 1 260 ? 21.969 -30.375 -5.094 1 95.25 260 ALA A CA 1
ATOM 1919 C C . ALA A 1 260 ? 21.078 -29.672 -6.129 1 95.25 260 ALA A C 1
ATOM 1921 O O . ALA A 1 260 ? 21.094 -30.031 -7.309 1 95.25 260 ALA A O 1
ATOM 1922 N N . LEU A 1 261 ? 20.391 -28.719 -5.75 1 96.38 261 LEU A N 1
ATOM 1923 C CA . LEU A 1 261 ? 19.531 -27.969 -6.66 1 96.38 261 LEU A CA 1
ATOM 1924 C C . LEU A 1 261 ? 20.344 -27.266 -7.727 1 96.38 261 LEU A C 1
ATOM 1926 O O . LEU A 1 261 ? 19.844 -26.969 -8.812 1 96.38 261 LEU A O 1
ATOM 1930 N N . SER A 1 262 ? 21.562 -26.969 -7.375 1 95.94 262 SER A N 1
ATOM 1931 C CA . SER A 1 262 ? 22.453 -26.281 -8.32 1 95.94 262 SER A CA 1
ATOM 1932 C C . SER A 1 262 ? 22.625 -27.094 -9.602 1 95.94 262 SER A C 1
ATOM 1934 O O . SER A 1 262 ? 22.906 -26.531 -10.656 1 95.94 262 SER A O 1
ATOM 1936 N N . GLU A 1 263 ? 22.391 -28.375 -9.531 1 96.62 263 GLU A N 1
ATOM 1937 C CA . GLU A 1 263 ? 22.484 -29.234 -10.703 1 96.62 263 GLU A CA 1
ATOM 1938 C C . GLU A 1 263 ? 21.312 -29.016 -11.656 1 96.62 263 GLU A C 1
ATOM 1940 O O . GLU A 1 263 ? 21.344 -29.484 -12.797 1 96.62 263 GLU A O 1
ATOM 1945 N N . LEU A 1 264 ? 20.359 -28.391 -11.18 1 97.44 264 LEU A N 1
ATOM 1946 C CA . LEU A 1 264 ? 19.141 -28.172 -11.953 1 97.44 264 LEU A CA 1
ATOM 1947 C C . LEU A 1 264 ? 19 -26.703 -12.367 1 97.44 264 LEU A C 1
ATOM 1949 O O . LEU A 1 264 ? 18 -26.312 -12.969 1 97.44 264 LEU A O 1
ATOM 1953 N N . ALA A 1 265 ? 19.969 -25.875 -11.992 1 95.94 265 ALA A N 1
ATOM 1954 C CA . ALA A 1 265 ? 19.938 -24.438 -12.242 1 95.94 265 ALA A CA 1
ATOM 1955 C C . ALA A 1 265 ? 20.172 -24.125 -13.719 1 95.94 265 ALA A C 1
ATOM 1957 O O . ALA A 1 265 ? 20.984 -24.797 -14.367 1 95.94 265 ALA A O 1
ATOM 1958 N N . ILE A 1 266 ? 19.453 -23.172 -14.195 1 95.94 266 ILE A N 1
ATOM 1959 C CA . ILE A 1 266 ? 19.641 -22.734 -15.57 1 95.94 266 ILE A CA 1
ATOM 1960 C C . ILE A 1 266 ? 19.812 -21.219 -15.602 1 95.94 266 ILE A C 1
ATOM 1962 O O . ILE A 1 266 ? 19.375 -20.516 -14.68 1 95.94 266 ILE A O 1
ATOM 1966 N N . ASP A 1 267 ? 20.406 -20.719 -16.766 1 94 267 ASP A N 1
ATOM 1967 C CA . ASP A 1 267 ? 20.594 -19.281 -16.891 1 94 267 ASP A CA 1
ATOM 1968 C C . ASP A 1 267 ? 19.875 -18.75 -18.125 1 94 267 ASP A C 1
ATOM 1970 O O . ASP A 1 267 ? 19.75 -17.531 -18.312 1 94 267 ASP A O 1
ATOM 1974 N N . THR A 1 268 ? 19.438 -19.656 -18.984 1 95.94 268 THR A N 1
ATOM 1975 C CA . THR A 1 268 ? 18.781 -19.234 -20.234 1 95.94 268 THR A CA 1
ATOM 1976 C C . THR A 1 268 ? 17.609 -20.172 -20.547 1 95.94 268 THR A C 1
ATOM 1978 O O . THR A 1 268 ? 17.531 -21.281 -20.031 1 95.94 268 THR A O 1
ATOM 1981 N N . VAL A 1 269 ? 16.781 -19.641 -21.391 1 97.25 269 VAL A N 1
ATOM 1982 C CA . VAL A 1 269 ? 15.664 -20.438 -21.891 1 97.25 269 VAL A CA 1
ATOM 1983 C C . VAL A 1 269 ? 16.203 -21.656 -22.656 1 97.25 269 VAL A C 1
ATOM 1985 O O . VAL A 1 269 ? 15.664 -22.766 -22.531 1 97.25 269 VAL A O 1
ATOM 1988 N N . ALA A 1 270 ? 17.234 -21.484 -23.391 1 97.69 270 ALA A N 1
ATOM 1989 C CA . ALA A 1 270 ? 17.844 -22.562 -24.156 1 97.69 270 ALA A CA 1
ATOM 1990 C C . ALA A 1 270 ? 18.344 -23.672 -23.234 1 97.69 270 ALA A C 1
ATOM 1992 O O . ALA A 1 270 ? 18.234 -24.859 -23.547 1 97.69 270 ALA A O 1
ATOM 1993 N N . ALA A 1 271 ? 18.969 -23.266 -22.172 1 97.81 271 ALA A N 1
ATOM 1994 C CA . ALA A 1 271 ? 19.438 -24.234 -21.188 1 97.81 271 ALA A CA 1
ATOM 1995 C C . ALA A 1 271 ? 18.281 -25.016 -20.578 1 97.81 271 ALA A C 1
ATOM 1997 O O . ALA A 1 271 ? 18.391 -26.219 -20.328 1 97.81 271 ALA A O 1
ATOM 1998 N N . SER A 1 272 ? 17.234 -24.312 -20.344 1 98 272 SER A N 1
ATOM 1999 C CA . SER A 1 272 ? 16.047 -24.969 -19.812 1 98 272 SER A CA 1
ATOM 2000 C C . SER A 1 272 ? 15.508 -26.016 -20.781 1 98 272 SER A C 1
ATOM 2002 O O . SER A 1 272 ? 15.18 -27.141 -20.391 1 98 272 SER A O 1
ATOM 2004 N N . LEU A 1 273 ? 15.398 -25.594 -22.016 1 98.5 273 LEU A N 1
ATOM 2005 C CA . LEU A 1 273 ? 14.898 -26.5 -23.062 1 98.5 273 LEU A CA 1
ATOM 2006 C C . LEU A 1 273 ? 15.797 -27.719 -23.188 1 98.5 273 LEU A C 1
ATOM 2008 O O . LEU A 1 273 ? 15.312 -28.844 -23.359 1 98.5 273 LEU A O 1
ATOM 2012 N N . LYS A 1 274 ? 17.047 -27.5 -23.125 1 98.56 274 LYS A N 1
ATOM 2013 C CA . LYS A 1 274 ? 18 -28.609 -23.219 1 98.56 274 LYS A CA 1
ATOM 2014 C C . LYS A 1 274 ? 17.781 -29.609 -22.078 1 98.56 274 LYS A C 1
ATOM 2016 O O . LYS A 1 274 ? 17.766 -30.828 -22.312 1 98.56 274 LYS A O 1
ATOM 2021 N N . MET A 1 275 ? 17.609 -29.125 -20.938 1 98.56 275 MET A N 1
ATOM 2022 C CA . MET A 1 275 ? 17.391 -30 -19.781 1 98.56 275 MET A CA 1
ATOM 2023 C C . MET A 1 275 ? 16.047 -30.719 -19.906 1 98.56 275 MET A C 1
ATOM 2025 O O . MET A 1 275 ? 15.945 -31.906 -19.578 1 98.56 275 MET A O 1
ATOM 2029 N N . MET A 1 276 ? 15.047 -29.984 -20.281 1 98.69 276 MET A N 1
ATOM 2030 C CA . MET A 1 276 ? 13.742 -30.594 -20.516 1 98.69 276 MET A CA 1
ATOM 2031 C C . MET A 1 276 ? 13.844 -31.734 -21.516 1 98.69 276 MET A C 1
ATOM 2033 O O . MET A 1 276 ? 13.336 -32.844 -21.266 1 98.69 276 MET A O 1
ATOM 2037 N N . ARG A 1 277 ? 14.508 -31.5 -22.625 1 98.75 277 ARG A N 1
ATOM 2038 C CA . ARG A 1 277 ? 14.672 -32.531 -23.641 1 98.75 277 ARG A CA 1
ATOM 2039 C C . ARG A 1 277 ? 15.477 -33.688 -23.109 1 98.75 277 ARG A C 1
ATOM 2041 O O . ARG A 1 277 ? 15.172 -34.844 -23.422 1 98.75 277 ARG A O 1
ATOM 2048 N N . GLY A 1 278 ? 16.516 -33.344 -22.359 1 98.81 278 GLY A N 1
ATOM 2049 C CA . GLY A 1 278 ? 17.266 -34.406 -21.734 1 98.81 278 GLY A CA 1
ATOM 2050 C C . GLY A 1 278 ? 16.422 -35.344 -20.891 1 98.81 278 GLY A C 1
ATOM 2051 O O . GLY A 1 278 ? 16.562 -36.562 -20.938 1 98.81 278 GLY A O 1
ATOM 2052 N N . VAL A 1 279 ? 15.562 -34.75 -20.078 1 98.88 279 VAL A N 1
ATOM 2053 C CA . VAL A 1 279 ? 14.656 -35.531 -19.219 1 98.88 279 VAL A CA 1
ATOM 2054 C C . VAL A 1 279 ? 13.75 -36.406 -20.094 1 98.88 279 VAL A C 1
ATOM 2056 O O . VAL A 1 279 ? 13.617 -37.594 -19.844 1 98.88 279 VAL A O 1
ATOM 2059 N N . LEU A 1 280 ? 13.164 -35.812 -21.125 1 98.81 280 LEU A N 1
ATOM 2060 C CA . LEU A 1 280 ? 12.203 -36.531 -21.984 1 98.81 280 LEU A CA 1
ATOM 2061 C C . LEU A 1 280 ? 12.898 -37.594 -22.797 1 98.81 280 LEU A C 1
ATOM 2063 O O . LEU A 1 280 ? 12.266 -38.562 -23.219 1 98.81 280 LEU A O 1
ATOM 2067 N N . ASP A 1 281 ? 14.18 -37.438 -22.984 1 98.62 281 ASP A N 1
ATOM 2068 C CA . ASP A 1 281 ? 14.984 -38.438 -23.688 1 98.62 281 ASP A CA 1
ATOM 2069 C C . ASP A 1 281 ? 15.5 -39.5 -22.703 1 98.62 281 ASP A C 1
ATOM 2071 O O . ASP A 1 281 ? 16.328 -40.344 -23.078 1 98.62 281 ASP A O 1
ATOM 2075 N N . ASN A 1 282 ? 15.125 -39.406 -21.516 1 98.75 282 ASN A N 1
ATOM 2076 C CA . ASN A 1 282 ? 15.422 -40.375 -20.469 1 98.75 282 ASN A CA 1
ATOM 2077 C C . ASN A 1 282 ? 16.891 -40.312 -20.062 1 98.75 282 ASN A C 1
ATOM 2079 O O . ASN A 1 282 ? 17.469 -41.344 -19.688 1 98.75 282 ASN A O 1
ATOM 2083 N N . VAL A 1 283 ? 17.516 -39.188 -20.188 1 98.62 283 VAL A N 1
ATOM 2084 C CA . VAL A 1 283 ? 18.875 -39.062 -19.688 1 98.62 283 VAL A CA 1
ATOM 2085 C C . VAL A 1 283 ? 18.891 -39.156 -18.156 1 98.62 283 VAL A C 1
ATOM 2087 O O . VAL A 1 283 ? 18.219 -38.406 -17.469 1 98.62 283 VAL A O 1
ATOM 2090 N N . PRO A 1 284 ? 19.641 -40.125 -17.609 1 97.94 284 PRO A N 1
ATOM 2091 C CA . PRO A 1 284 ? 19.641 -40.281 -16.156 1 97.94 284 PRO A CA 1
ATOM 2092 C C . PRO A 1 284 ? 20.219 -39.094 -15.422 1 97.94 284 PRO A C 1
ATOM 2094 O O . PRO A 1 284 ? 21.094 -38.406 -15.953 1 97.94 284 PRO A O 1
ATOM 2097 N N . GLY A 1 285 ? 19.75 -38.875 -14.156 1 98 285 GLY A N 1
ATOM 2098 C CA . GLY A 1 285 ? 20.281 -37.781 -13.32 1 98 285 GLY A CA 1
ATOM 2099 C C . GLY A 1 285 ? 19.203 -37.062 -12.547 1 98 285 GLY A C 1
ATOM 2100 O O . GLY A 1 285 ? 18.031 -37.438 -12.594 1 98 285 GLY A O 1
ATOM 2101 N N . PRO A 1 286 ? 19.641 -36.031 -11.844 1 98.5 286 PRO A N 1
ATOM 2102 C CA . PRO A 1 286 ? 18.719 -35.312 -10.953 1 98.5 286 PRO A CA 1
ATOM 2103 C C . PRO A 1 286 ? 17.547 -34.656 -11.703 1 98.5 286 PRO A C 1
ATOM 2105 O O . PRO A 1 286 ? 16.453 -34.562 -11.164 1 98.5 286 PRO A O 1
ATOM 2108 N N . ALA A 1 287 ? 17.828 -34.219 -12.914 1 98.75 287 ALA A N 1
ATOM 2109 C CA . ALA A 1 287 ? 16.766 -33.594 -13.695 1 98.75 287 ALA A CA 1
ATOM 2110 C C . ALA A 1 287 ? 15.641 -34.562 -13.992 1 98.75 287 ALA A C 1
ATOM 2112 O O . ALA A 1 287 ? 14.461 -34.25 -13.82 1 98.75 287 ALA A O 1
ATOM 2113 N N . ARG A 1 288 ? 15.992 -35.75 -14.438 1 98.81 288 ARG A N 1
ATOM 2114 C CA . ARG A 1 288 ? 14.992 -36.781 -14.703 1 98.81 288 ARG A CA 1
ATOM 2115 C C . ARG A 1 288 ? 14.289 -37.188 -13.414 1 98.81 288 ARG A C 1
ATOM 2117 O O . ARG A 1 288 ? 13.07 -37.375 -13.406 1 98.81 288 ARG A O 1
ATOM 2124 N N . ASP A 1 289 ? 15.055 -37.281 -12.352 1 98.75 289 ASP A N 1
ATOM 2125 C CA . ASP A 1 289 ? 14.523 -37.75 -11.078 1 98.75 289 ASP A CA 1
ATOM 2126 C C . ASP A 1 289 ? 13.484 -36.781 -10.523 1 98.75 289 ASP A C 1
ATOM 2128 O O . ASP A 1 289 ? 12.414 -37.188 -10.07 1 98.75 289 ASP A O 1
ATOM 2132 N N . ILE A 1 290 ? 13.773 -35.5 -10.539 1 98.88 290 ILE A N 1
ATOM 2133 C CA . ILE A 1 290 ? 12.859 -34.531 -9.953 1 98.88 290 ILE A CA 1
ATOM 2134 C C . ILE A 1 290 ? 11.586 -34.438 -10.797 1 98.88 290 ILE A C 1
ATOM 2136 O O . ILE A 1 290 ? 10.492 -34.25 -10.266 1 98.88 290 ILE A O 1
ATOM 2140 N N . VAL A 1 291 ? 11.75 -34.562 -12.125 1 98.94 291 VAL A N 1
ATOM 2141 C CA . VAL A 1 291 ? 10.57 -34.594 -12.984 1 98.94 291 VAL A CA 1
ATOM 2142 C C . VAL A 1 291 ? 9.727 -35.812 -12.695 1 98.94 291 VAL A C 1
ATOM 2144 O O . VAL A 1 291 ? 8.5 -35.75 -12.641 1 98.94 291 VAL A O 1
ATOM 2147 N N . ALA A 1 292 ? 10.383 -36.969 -12.5 1 98.88 292 ALA A N 1
ATOM 2148 C CA . ALA A 1 292 ? 9.648 -38.188 -12.156 1 98.88 292 ALA A CA 1
ATOM 2149 C C . ALA A 1 292 ? 8.867 -38 -10.852 1 98.88 292 ALA A C 1
ATOM 2151 O O . ALA A 1 292 ? 7.715 -38.406 -10.75 1 98.88 292 ALA A O 1
ATOM 2152 N N . LEU A 1 293 ? 9.469 -37.344 -9.906 1 98.88 293 LEU A N 1
ATOM 2153 C CA . LEU A 1 293 ? 8.82 -37.062 -8.633 1 98.88 293 LEU A CA 1
ATOM 2154 C C . LEU A 1 293 ? 7.578 -36.219 -8.828 1 98.88 293 LEU A C 1
ATOM 2156 O O . LEU A 1 293 ? 6.492 -36.562 -8.359 1 98.88 293 LEU A O 1
ATOM 2160 N N . ASN A 1 294 ? 7.719 -35.125 -9.5 1 98.94 294 ASN A N 1
ATOM 2161 C CA . ASN A 1 294 ? 6.629 -34.156 -9.664 1 98.94 294 ASN A CA 1
ATOM 2162 C C . ASN A 1 294 ? 5.562 -34.688 -10.625 1 98.94 294 ASN A C 1
ATOM 2164 O O . ASN A 1 294 ? 4.367 -34.562 -10.352 1 98.94 294 ASN A O 1
ATOM 2168 N N . ALA A 1 295 ? 6.016 -35.281 -11.758 1 98.94 295 ALA A N 1
ATOM 2169 C CA . ALA A 1 295 ? 5.055 -35.875 -12.68 1 98.94 295 ALA A CA 1
ATOM 2170 C C . ALA A 1 295 ? 4.297 -37.031 -12.023 1 98.94 295 ALA A C 1
ATOM 2172 O O . ALA A 1 295 ? 3.1 -37.188 -12.258 1 98.94 295 ALA A O 1
ATOM 2173 N N . GLY A 1 296 ? 5.055 -37.812 -11.258 1 98.94 296 GLY A N 1
ATOM 2174 C CA . GLY A 1 296 ? 4.402 -38.906 -10.523 1 98.94 296 GLY A CA 1
ATOM 2175 C C . GLY A 1 296 ? 3.312 -38.406 -9.586 1 98.94 296 GLY A C 1
ATOM 2176 O O . GLY A 1 296 ? 2.23 -39 -9.523 1 98.94 296 GLY A O 1
ATOM 2177 N N . ALA A 1 297 ? 3.611 -37.375 -8.883 1 98.94 297 ALA A N 1
ATOM 2178 C CA . ALA A 1 297 ? 2.617 -36.75 -8 1 98.94 297 ALA A CA 1
ATOM 2179 C C . ALA A 1 297 ? 1.422 -36.25 -8.797 1 98.94 297 ALA A C 1
ATOM 2181 O O . ALA A 1 297 ? 0.274 -36.375 -8.375 1 98.94 297 ALA A O 1
ATOM 2182 N N . ALA A 1 298 ? 1.664 -35.625 -9.914 1 98.94 298 ALA A N 1
ATOM 2183 C CA . ALA A 1 298 ? 0.596 -35.125 -10.773 1 98.94 298 ALA A CA 1
ATOM 2184 C C . ALA A 1 298 ? -0.247 -36.281 -11.328 1 98.94 298 ALA A C 1
ATOM 2186 O O . ALA A 1 298 ? -1.472 -36.156 -11.422 1 98.94 298 ALA A O 1
ATOM 2187 N N . ILE A 1 299 ? 0.387 -37.344 -11.711 1 98.94 299 ILE A N 1
ATOM 2188 C CA . ILE A 1 299 ? -0.308 -38.531 -12.195 1 98.94 299 ILE A CA 1
ATOM 2189 C C . ILE A 1 299 ? -1.239 -39.062 -11.109 1 98.94 299 ILE A C 1
ATOM 2191 O O . ILE A 1 299 ? -2.391 -39.438 -11.383 1 98.94 299 ILE A O 1
ATOM 2195 N N . TYR A 1 300 ? -0.706 -39.125 -9.93 1 98.94 300 TYR A N 1
ATOM 2196 C CA . TYR A 1 300 ? -1.507 -39.531 -8.781 1 98.94 300 TYR A CA 1
ATOM 2197 C C . TYR A 1 300 ? -2.662 -38.562 -8.555 1 98.94 300 TYR A C 1
ATOM 2199 O O . TYR A 1 300 ? -3.807 -38.969 -8.375 1 98.94 300 TYR A O 1
ATOM 2207 N N . ALA A 1 301 ? -2.424 -37.312 -8.641 1 98.88 301 ALA A N 1
ATOM 2208 C CA . ALA A 1 301 ? -3.451 -36.281 -8.43 1 98.88 301 ALA A CA 1
ATOM 2209 C C . ALA A 1 301 ? -4.527 -36.375 -9.508 1 98.88 301 ALA A C 1
ATOM 2211 O O . ALA A 1 301 ? -5.68 -36 -9.273 1 98.88 301 ALA A O 1
ATOM 2212 N N . ALA A 1 302 ? -4.168 -36.812 -10.688 1 98.69 302 ALA A N 1
ATOM 2213 C CA . ALA A 1 302 ? -5.105 -36.969 -11.797 1 98.69 302 ALA A CA 1
ATOM 2214 C C . ALA A 1 302 ? -5.918 -38.25 -11.648 1 98.69 302 ALA A C 1
ATOM 2216 O O . ALA A 1 302 ? -6.727 -38.594 -12.523 1 98.69 302 ALA A O 1
ATOM 2217 N N . ASP A 1 303 ? -5.652 -39 -10.617 1 98.5 303 ASP A N 1
ATOM 2218 C CA . ASP A 1 303 ? -6.34 -40.25 -10.281 1 98.5 303 ASP A CA 1
ATOM 2219 C C . ASP A 1 303 ? -6.074 -41.312 -11.336 1 98.5 303 ASP A C 1
ATOM 2221 O O . ASP A 1 303 ? -6.969 -42.094 -11.672 1 98.5 303 ASP A O 1
ATOM 2225 N N . LEU A 1 304 ? -4.938 -41.312 -11.891 1 98.62 304 LEU A N 1
ATOM 2226 C CA . LEU A 1 304 ? -4.516 -42.344 -12.828 1 98.62 304 LEU A CA 1
ATOM 2227 C C . LEU A 1 304 ? -3.887 -43.5 -12.094 1 98.62 304 LEU A C 1
ATOM 2229 O O . LEU A 1 304 ? -3.748 -44.594 -12.664 1 98.62 304 LEU A O 1
ATOM 2233 N N . THR A 1 305 ? -3.439 -43.25 -10.875 1 98.69 305 THR A N 1
ATOM 2234 C CA . THR A 1 305 ? -2.877 -44.281 -10.008 1 98.69 305 THR A CA 1
ATOM 2235 C C . THR A 1 305 ? -3.436 -44.156 -8.586 1 98.69 305 THR A C 1
ATOM 2237 O O . THR A 1 305 ? -4.066 -43.156 -8.25 1 98.69 305 THR A O 1
ATOM 2240 N N . ASP A 1 306 ? -3.086 -45.125 -7.742 1 98.06 306 ASP A N 1
ATOM 2241 C CA . ASP A 1 306 ? -3.713 -45.188 -6.426 1 98.06 306 ASP A CA 1
ATOM 2242 C C . ASP A 1 306 ? -2.768 -44.688 -5.344 1 98.06 306 ASP A C 1
ATOM 2244 O O . ASP A 1 306 ? -3.154 -44.562 -4.18 1 98.06 306 ASP A O 1
ATOM 2248 N N . SER A 1 307 ? -1.537 -44.375 -5.766 1 98.38 307 SER A N 1
ATOM 2249 C CA . SER A 1 307 ? -0.56 -43.875 -4.797 1 98.38 307 SER A CA 1
ATOM 2250 C C . SER A 1 307 ? 0.508 -43.031 -5.477 1 98.38 307 SER A C 1
ATOM 2252 O O . SER A 1 307 ? 0.687 -43.094 -6.695 1 98.38 307 SER A O 1
ATOM 2254 N N . LEU A 1 308 ? 1.148 -42.219 -4.641 1 98.44 308 LEU A N 1
ATOM 2255 C CA . LEU A 1 308 ? 2.264 -41.438 -5.121 1 98.44 308 LEU A CA 1
ATOM 2256 C C . LEU A 1 308 ? 3.348 -42.312 -5.738 1 98.44 308 LEU A C 1
ATOM 2258 O O . LEU A 1 308 ? 3.869 -42 -6.809 1 98.44 308 LEU A O 1
ATOM 2262 N N . GLU A 1 309 ? 3.645 -43.375 -5.094 1 98.5 309 GLU A N 1
ATOM 2263 C CA . GLU A 1 309 ? 4.676 -44.312 -5.559 1 98.5 309 GLU A CA 1
ATOM 2264 C C . GLU A 1 309 ? 4.32 -44.875 -6.926 1 98.5 309 GLU A C 1
ATOM 2266 O O . GLU A 1 309 ? 5.168 -44.938 -7.816 1 98.5 309 GLU A O 1
ATOM 2271 N N . ALA A 1 310 ? 3.076 -45.312 -7.059 1 98.81 310 ALA A N 1
ATOM 2272 C CA . ALA A 1 310 ? 2.621 -45.844 -8.336 1 98.81 310 ALA A CA 1
ATOM 2273 C C . ALA A 1 310 ? 2.682 -44.781 -9.43 1 98.81 310 ALA A C 1
ATOM 2275 O O . ALA A 1 310 ? 3.01 -45.062 -10.578 1 98.81 310 ALA A O 1
ATOM 2276 N N . GLY A 1 311 ? 2.34 -43.562 -9.078 1 98.88 311 GLY A N 1
ATOM 2277 C CA . GLY A 1 311 ? 2.451 -42.469 -10.023 1 98.88 311 GLY A CA 1
ATOM 2278 C C . GLY A 1 311 ? 3.873 -42.219 -10.492 1 98.88 311 GLY A C 1
ATOM 2279 O O . GLY A 1 311 ? 4.113 -42 -11.68 1 98.88 311 GLY A O 1
ATOM 2280 N N . ILE A 1 312 ? 4.805 -42.281 -9.539 1 98.88 312 ILE A N 1
ATOM 2281 C CA . ILE A 1 312 ? 6.211 -42.062 -9.852 1 98.88 312 ILE A CA 1
ATOM 2282 C C . ILE A 1 312 ? 6.719 -43.156 -10.773 1 98.88 312 ILE A C 1
ATOM 2284 O O . ILE A 1 312 ? 7.434 -42.875 -11.742 1 98.88 312 ILE A O 1
ATOM 2288 N N . ARG A 1 313 ? 6.324 -44.375 -10.539 1 98.75 313 ARG A N 1
ATOM 2289 C CA . ARG A 1 313 ? 6.695 -45.469 -11.406 1 98.75 313 ARG A CA 1
ATOM 2290 C C . ARG A 1 313 ? 6.137 -45.281 -12.812 1 98.75 313 ARG A C 1
ATOM 2292 O O . ARG A 1 313 ? 6.824 -45.562 -13.805 1 98.75 313 ARG A O 1
ATOM 2299 N N . ARG A 1 314 ? 4.914 -44.875 -12.867 1 98.88 314 ARG A N 1
ATOM 2300 C CA . ARG A 1 314 ? 4.293 -44.625 -14.164 1 98.88 314 ARG A CA 1
ATOM 2301 C C . ARG A 1 314 ? 5.023 -43.5 -14.906 1 98.88 314 ARG A C 1
ATOM 2303 O O . ARG A 1 314 ? 5.223 -43.594 -16.125 1 98.88 314 ARG A O 1
ATOM 2310 N N . ALA A 1 315 ? 5.395 -42.469 -14.203 1 98.94 315 ALA A N 1
ATOM 2311 C CA . ALA A 1 315 ? 6.156 -41.375 -14.797 1 98.94 315 ALA A CA 1
ATOM 2312 C C . ALA A 1 315 ? 7.469 -41.875 -15.383 1 98.94 315 ALA A C 1
ATOM 2314 O O . ALA A 1 315 ? 7.805 -41.562 -16.531 1 98.94 315 ALA A O 1
ATOM 2315 N N . GLU A 1 316 ? 8.156 -42.656 -14.602 1 98.81 316 GLU A N 1
ATOM 2316 C CA . GLU A 1 316 ? 9.422 -43.219 -15.062 1 98.81 316 GLU A CA 1
ATOM 2317 C C . GLU A 1 316 ? 9.227 -44.094 -16.312 1 98.81 316 GLU A C 1
ATOM 2319 O O . GLU A 1 316 ? 10.031 -44.031 -17.25 1 98.81 316 GLU A O 1
ATOM 2324 N N . ALA A 1 317 ? 8.18 -44.812 -16.375 1 98.88 317 ALA A N 1
ATOM 2325 C CA . ALA A 1 317 ? 7.906 -45.719 -17.484 1 98.88 317 ALA A CA 1
ATOM 2326 C C . ALA A 1 317 ? 7.664 -44.938 -18.781 1 98.88 317 ALA A C 1
ATOM 2328 O O . ALA A 1 317 ? 8.203 -45.281 -19.828 1 98.88 317 ALA A O 1
ATOM 2329 N N . VAL A 1 318 ? 6.91 -43.875 -18.719 1 98.88 318 VAL A N 1
ATOM 2330 C CA . VAL A 1 318 ? 6.531 -43.156 -19.922 1 98.88 318 VAL A CA 1
ATOM 2331 C C . VAL A 1 318 ? 7.68 -42.25 -20.375 1 98.88 318 VAL A C 1
ATOM 2333 O O . VAL A 1 318 ? 7.789 -41.906 -21.562 1 98.88 318 VAL A O 1
ATOM 2336 N N . ILE A 1 319 ? 8.531 -41.844 -19.438 1 98.88 319 ILE A N 1
ATOM 2337 C CA . ILE A 1 319 ? 9.758 -41.188 -19.844 1 98.88 319 ILE A CA 1
ATOM 2338 C C . ILE A 1 319 ? 10.656 -42.156 -20.594 1 98.88 319 ILE A C 1
ATOM 2340 O O . ILE A 1 319 ? 11.156 -41.875 -21.672 1 98.88 319 ILE A O 1
ATOM 2344 N N . ALA A 1 320 ? 10.758 -43.344 -20.078 1 98.81 320 ALA A N 1
ATOM 2345 C CA . ALA A 1 320 ? 11.664 -44.344 -20.609 1 98.81 320 ALA A CA 1
ATOM 2346 C C . ALA A 1 320 ? 11.211 -44.812 -21.984 1 98.81 320 ALA A C 1
ATOM 2348 O O . ALA A 1 320 ? 12.031 -45.156 -22.844 1 98.81 320 ALA A O 1
ATOM 2349 N N . ASP A 1 321 ? 9.883 -44.906 -22.219 1 98.62 321 ASP A N 1
ATOM 2350 C CA . ASP A 1 321 ? 9.414 -45.5 -23.469 1 98.62 321 ASP A CA 1
ATOM 2351 C C . ASP A 1 321 ? 9.273 -44.438 -24.562 1 98.62 321 ASP A C 1
ATOM 2353 O O . ASP A 1 321 ? 8.898 -44.781 -25.688 1 98.62 321 ASP A O 1
ATOM 2357 N N . GLY A 1 322 ? 9.562 -43.188 -24.219 1 98.62 322 GLY A N 1
ATOM 2358 C CA . GLY A 1 322 ? 9.633 -42.125 -25.219 1 98.62 322 GLY A CA 1
ATOM 2359 C C . GLY A 1 322 ? 8.297 -41.469 -25.484 1 98.62 322 GLY A C 1
ATOM 2360 O O . GLY A 1 322 ? 8.219 -40.469 -26.219 1 98.62 322 GLY A O 1
ATOM 2361 N N . SER A 1 323 ? 7.273 -41.906 -24.859 1 98.75 323 SER A N 1
ATOM 2362 C CA . SER A 1 323 ? 5.941 -41.344 -25.109 1 98.75 323 SER A CA 1
ATOM 2363 C C . SER A 1 323 ? 5.836 -39.906 -24.656 1 98.75 323 SER A C 1
ATOM 2365 O O . SER A 1 323 ? 5.121 -39.125 -25.25 1 98.75 323 SER A O 1
ATOM 2367 N N . ALA A 1 324 ? 6.535 -39.594 -23.594 1 98.81 324 ALA A N 1
ATOM 2368 C CA . ALA A 1 324 ? 6.516 -38.219 -23.109 1 98.81 324 ALA A CA 1
ATOM 2369 C C . ALA A 1 324 ? 7.145 -37.281 -24.141 1 98.81 324 ALA A C 1
ATOM 2371 O O . ALA A 1 324 ? 6.613 -36.188 -24.406 1 98.81 324 ALA A O 1
ATOM 2372 N N . ARG A 1 325 ? 8.266 -37.656 -24.672 1 98.69 325 ARG A N 1
ATOM 2373 C CA . ARG A 1 325 ? 8.906 -36.875 -25.734 1 98.69 325 ARG A CA 1
ATOM 2374 C C . ARG A 1 325 ? 7.98 -36.719 -26.938 1 98.69 325 ARG A C 1
ATOM 2376 O O . ARG A 1 325 ? 7.898 -35.656 -27.516 1 98.69 325 ARG A O 1
ATOM 2383 N N . ALA A 1 326 ? 7.309 -37.75 -27.25 1 98.75 326 ALA A N 1
ATOM 2384 C CA . ALA A 1 326 ? 6.395 -37.719 -28.391 1 98.75 326 ALA A CA 1
ATOM 2385 C C . ALA A 1 326 ? 5.281 -36.719 -28.188 1 98.75 326 ALA A C 1
ATOM 2387 O O . ALA A 1 326 ? 4.816 -36.094 -29.141 1 98.75 326 ALA A O 1
ATOM 2388 N N . LYS A 1 327 ? 4.801 -36.594 -26.969 1 98.81 327 LYS A N 1
ATOM 2389 C CA . LYS A 1 327 ? 3.762 -35.594 -26.672 1 98.81 327 LYS A CA 1
ATOM 2390 C C . LYS A 1 327 ? 4.242 -34.188 -26.969 1 98.81 327 LYS A C 1
ATOM 2392 O O . LYS A 1 327 ? 3.49 -33.375 -27.5 1 98.81 327 LYS A O 1
ATOM 2397 N N . LEU A 1 328 ? 5.508 -33.844 -26.547 1 98.75 328 LEU A N 1
ATOM 2398 C CA . LEU A 1 328 ? 6.078 -32.531 -26.812 1 98.75 328 LEU A CA 1
ATOM 2399 C C . LEU A 1 328 ? 6.121 -32.25 -28.312 1 98.75 328 LEU A C 1
ATOM 2401 O O . LEU A 1 328 ? 5.707 -31.188 -28.75 1 98.75 328 LEU A O 1
ATOM 2405 N N . GLU A 1 329 ? 6.574 -33.219 -29.047 1 98.56 329 GLU A N 1
ATOM 2406 C CA . GLU A 1 329 ? 6.703 -33.094 -30.484 1 98.56 329 GLU A CA 1
ATOM 2407 C C . GLU A 1 329 ? 5.336 -32.969 -31.156 1 98.56 329 GLU A C 1
ATOM 2409 O O . GLU A 1 329 ? 5.156 -32.188 -32.094 1 98.56 329 GLU A O 1
ATOM 2414 N N . ALA A 1 330 ? 4.426 -33.75 -30.672 1 98.81 330 ALA A N 1
ATOM 2415 C CA . ALA A 1 330 ? 3.076 -33.719 -31.234 1 98.81 330 ALA A CA 1
ATOM 2416 C C . ALA A 1 330 ? 2.404 -32.375 -31 1 98.81 330 ALA A C 1
ATOM 2418 O O . ALA A 1 330 ? 1.718 -31.844 -31.875 1 98.81 330 ALA A O 1
ATOM 2419 N N . LEU A 1 331 ? 2.539 -31.859 -29.812 1 98.75 331 LEU A N 1
ATOM 2420 C CA . LEU A 1 331 ? 1.944 -30.562 -29.5 1 98.75 331 LEU A CA 1
ATOM 2421 C C . LEU A 1 331 ? 2.561 -29.469 -30.375 1 98.75 331 LEU A C 1
ATOM 2423 O O . LEU A 1 331 ? 1.853 -28.578 -30.859 1 98.75 331 LEU A O 1
ATOM 2427 N N . ALA A 1 332 ? 3.934 -29.5 -30.5 1 98.56 332 ALA A N 1
ATOM 2428 C CA . ALA A 1 332 ? 4.602 -28.531 -31.359 1 98.56 332 ALA A CA 1
ATOM 2429 C C . ALA A 1 332 ? 4.059 -28.594 -32.781 1 98.56 332 ALA A C 1
ATOM 2431 O O . ALA A 1 332 ? 3.727 -27.562 -33.375 1 98.56 332 ALA A O 1
ATOM 2432 N N . ALA A 1 333 ? 3.912 -29.781 -33.25 1 98.19 333 ALA A N 1
ATOM 2433 C CA . ALA A 1 333 ? 3.451 -29.984 -34.625 1 98.19 333 ALA A CA 1
ATOM 2434 C C . ALA A 1 333 ? 2.01 -29.516 -34.781 1 98.19 333 ALA A C 1
ATOM 2436 O O . ALA A 1 333 ? 1.702 -28.766 -35.719 1 98.19 333 ALA A O 1
ATOM 2437 N N . LEU A 1 334 ? 1.137 -29.938 -33.906 1 98.12 334 LEU A N 1
ATOM 2438 C CA . LEU A 1 334 ? -0.277 -29.594 -34.031 1 98.12 334 LEU A CA 1
ATOM 2439 C C . LEU A 1 334 ? -0.496 -28.094 -33.875 1 98.12 334 LEU A C 1
ATOM 2441 O O . LEU A 1 334 ? -1.276 -27.5 -34.594 1 98.12 334 LEU A O 1
ATOM 2445 N N . SER A 1 335 ? 0.164 -27.531 -32.875 1 97.69 335 SER A N 1
ATOM 2446 C CA . SER A 1 335 ? -0.017 -26.109 -32.625 1 97.69 335 SER A CA 1
ATOM 2447 C C . SER A 1 335 ? 0.407 -25.266 -33.812 1 97.69 335 SER A C 1
ATOM 2449 O O . SER A 1 335 ? -0.203 -24.234 -34.125 1 97.69 335 SER A O 1
ATOM 2451 N N . ARG A 1 336 ? 1.418 -25.688 -34.562 1 96.38 336 ARG A N 1
ATOM 2452 C CA . ARG A 1 336 ? 1.919 -24.953 -35.719 1 96.38 336 ARG A CA 1
ATOM 2453 C C . ARG A 1 336 ? 0.979 -25.109 -36.906 1 96.38 336 ARG A C 1
ATOM 2455 O O . ARG A 1 336 ? 0.938 -24.234 -37.781 1 96.38 336 ARG A O 1
ATOM 2462 N N . GLN A 1 337 ? 0.27 -26.141 -36.906 1 95.31 337 GLN A N 1
ATOM 2463 C CA . GLN A 1 337 ? -0.69 -26.344 -37.969 1 95.31 337 GLN A CA 1
ATOM 2464 C C . GLN A 1 337 ? -1.832 -25.344 -37.906 1 95.31 337 GLN A C 1
ATOM 2466 O O . GLN A 1 337 ? -2.4 -24.969 -38.938 1 95.31 337 GLN A O 1
ATOM 2471 N N . PHE A 1 338 ? -2.227 -24.953 -36.719 1 91.25 338 PHE A N 1
ATOM 2472 C CA . PHE A 1 338 ? -3.287 -23.969 -36.562 1 91.25 338 PHE A CA 1
ATOM 2473 C C . PHE A 1 338 ? -2.838 -22.609 -37.094 1 91.25 338 PHE A C 1
ATOM 2475 O O . PHE A 1 338 ? -3.662 -21.797 -37.531 1 91.25 338 PHE A O 1
ATOM 2482 N N . ALA A 1 339 ? -1.58 -22.25 -36.844 1 77.19 339 ALA A N 1
ATOM 2483 C CA . ALA A 1 339 ? -1.041 -20.953 -37.25 1 77.19 339 ALA A CA 1
ATOM 2484 C C . ALA A 1 339 ? -1.03 -20.812 -38.781 1 77.19 339 ALA A C 1
ATOM 2486 O O . ALA A 1 339 ? -1.152 -19.703 -39.312 1 77.19 339 ALA A O 1
ATOM 2487 N N . ALA A 1 340 ? -0.741 -21.859 -39.438 1 70.88 340 ALA A N 1
ATOM 2488 C CA . ALA A 1 340 ? -0.644 -21.859 -40.906 1 70.88 340 ALA A CA 1
ATOM 2489 C C . ALA A 1 340 ? -2.027 -21.844 -41.562 1 70.88 340 ALA A C 1
ATOM 2491 O O . ALA A 1 340 ? -2.166 -21.547 -42.75 1 70.88 340 ALA A O 1
ATOM 2492 N N . SER A 1 341 ? -3.031 -22.078 -40.781 1 55.84 341 SER A N 1
ATOM 2493 C CA . SER A 1 341 ? -4.367 -22.109 -41.375 1 55.84 341 SER A CA 1
ATOM 2494 C C . SER A 1 341 ? -5.074 -20.766 -41.219 1 55.84 341 SER A C 1
ATOM 2496 O O . SER A 1 341 ? -4.852 -20.047 -40.219 1 55.84 341 SER A O 1
ATOM 2498 N N . MET B 1 1 ? 18.078 3.455 -2.93 1 83.75 1 MET B N 1
ATOM 2499 C CA . MET B 1 1 ? 17.297 2.229 -2.908 1 83.75 1 MET B CA 1
ATOM 2500 C C . MET B 1 1 ? 16.109 2.328 -3.867 1 83.75 1 MET B C 1
ATOM 2502 O O . MET B 1 1 ? 15.5 3.391 -4 1 83.75 1 MET B O 1
ATOM 2506 N N . GLU B 1 2 ? 15.875 1.291 -4.543 1 92.75 2 GLU B N 1
ATOM 2507 C CA . GLU B 1 2 ? 14.703 1.241 -5.41 1 92.75 2 GLU B CA 1
ATOM 2508 C C . GLU B 1 2 ? 13.438 0.943 -4.613 1 92.75 2 GLU B C 1
ATOM 2510 O O . GLU B 1 2 ? 13.5 0.352 -3.533 1 92.75 2 GLU B O 1
ATOM 2515 N N . ILE B 1 3 ? 12.328 1.442 -5.082 1 96.88 3 ILE B N 1
ATOM 2516 C CA . ILE B 1 3 ? 11.07 1.397 -4.352 1 96.88 3 ILE B CA 1
ATOM 2517 C C . ILE B 1 3 ? 10.727 -0.048 -3.994 1 96.88 3 ILE B C 1
ATOM 2519 O O . ILE B 1 3 ? 10.281 -0.33 -2.879 1 96.88 3 ILE B O 1
ATOM 2523 N N . PRO B 1 4 ? 11.016 -1.044 -4.875 1 97 4 PRO B N 1
ATOM 2524 C CA . PRO B 1 4 ? 10.734 -2.428 -4.488 1 97 4 PRO B CA 1
ATOM 2525 C C . PRO B 1 4 ? 11.508 -2.865 -3.248 1 97 4 PRO B C 1
ATOM 2527 O O . PRO B 1 4 ? 10.969 -3.584 -2.4 1 97 4 PRO B O 1
ATOM 2530 N N . GLU B 1 5 ? 12.742 -2.471 -3.129 1 97.5 5 GLU B N 1
ATOM 2531 C CA . GLU B 1 5 ? 13.547 -2.793 -1.953 1 97.5 5 GLU B CA 1
ATOM 2532 C C . GLU B 1 5 ? 12.977 -2.133 -0.699 1 97.5 5 GLU B C 1
ATOM 2534 O O . GLU B 1 5 ? 12.977 -2.732 0.378 1 97.5 5 GLU B O 1
ATOM 2539 N N . VAL B 1 6 ? 12.562 -0.895 -0.836 1 98.56 6 VAL B N 1
ATOM 2540 C CA . VAL B 1 6 ? 11.93 -0.163 0.259 1 98.56 6 VAL B CA 1
ATOM 2541 C C . VAL B 1 6 ? 10.68 -0.904 0.722 1 98.56 6 VAL B C 1
ATOM 2543 O O . VAL B 1 6 ? 10.477 -1.104 1.923 1 98.56 6 VAL B O 1
ATOM 2546 N N . LEU B 1 7 ? 9.875 -1.317 -0.257 1 98.69 7 LEU B N 1
ATOM 2547 C CA . LEU B 1 7 ? 8.641 -2.035 0.059 1 98.69 7 LEU B CA 1
ATOM 2548 C C . LEU B 1 7 ? 8.945 -3.336 0.796 1 98.69 7 LEU B C 1
ATOM 2550 O O . LEU B 1 7 ? 8.273 -3.668 1.777 1 98.69 7 LEU B O 1
ATOM 2554 N N . GLU B 1 8 ? 9.969 -4.086 0.343 1 97.88 8 GLU B N 1
ATOM 2555 C CA . GLU B 1 8 ? 10.328 -5.34 0.999 1 97.88 8 GLU B CA 1
ATOM 2556 C C . GLU B 1 8 ? 10.719 -5.113 2.455 1 97.88 8 GLU B C 1
ATOM 2558 O O . GLU B 1 8 ? 10.352 -5.895 3.334 1 97.88 8 GLU B O 1
ATOM 2563 N N . THR B 1 9 ? 11.492 -4.047 2.717 1 98.38 9 THR B N 1
ATOM 2564 C CA . THR B 1 9 ? 11.906 -3.703 4.074 1 98.38 9 THR B CA 1
ATOM 2565 C C . THR B 1 9 ? 10.688 -3.428 4.949 1 98.38 9 THR B C 1
ATOM 2567 O O . THR B 1 9 ? 10.578 -3.965 6.055 1 98.38 9 THR B O 1
ATOM 2570 N N . LEU B 1 10 ? 9.758 -2.633 4.438 1 98.75 10 LEU B N 1
ATOM 2571 C CA . LEU B 1 10 ? 8.578 -2.252 5.207 1 98.75 10 LEU B CA 1
ATOM 2572 C C . LEU B 1 10 ? 7.645 -3.445 5.398 1 98.75 10 LEU B C 1
ATOM 2574 O O . LEU B 1 10 ? 7.059 -3.613 6.469 1 98.75 10 LEU B O 1
ATOM 2578 N N . LEU B 1 11 ? 7.508 -4.273 4.344 1 98.06 11 LEU B N 1
ATOM 2579 C CA . LEU B 1 11 ? 6.652 -5.457 4.414 1 98.06 11 LEU B CA 1
ATOM 2580 C C . LEU B 1 11 ? 7.184 -6.449 5.441 1 98.06 11 LEU B C 1
ATOM 2582 O O . LEU B 1 11 ? 6.418 -7.238 6.004 1 98.06 11 LEU B O 1
ATOM 2586 N N . ALA B 1 12 ? 8.484 -6.422 5.738 1 97.56 12 ALA B N 1
ATOM 2587 C CA . ALA B 1 12 ? 9.109 -7.273 6.742 1 97.56 12 ALA B CA 1
ATOM 2588 C C . ALA B 1 12 ? 8.945 -6.684 8.141 1 97.56 12 ALA B C 1
ATOM 2590 O O . ALA B 1 12 ? 9.453 -7.242 9.117 1 97.56 12 ALA B O 1
ATOM 2591 N N . GLY B 1 13 ? 8.312 -5.496 8.273 1 97.94 13 GLY B N 1
ATOM 2592 C CA . GLY B 1 13 ? 8.094 -4.848 9.555 1 97.94 13 GLY B CA 1
ATOM 2593 C C . GLY B 1 13 ? 9.305 -4.07 10.047 1 97.94 13 GLY B C 1
ATOM 2594 O O . GLY B 1 13 ? 9.406 -3.76 11.234 1 97.94 13 GLY B O 1
ATOM 2595 N N . LYS B 1 14 ? 10.219 -3.855 9.141 1 98.5 14 LYS B N 1
ATOM 2596 C CA . LYS B 1 14 ? 11.445 -3.166 9.523 1 98.5 14 LYS B CA 1
ATOM 2597 C C . LYS B 1 14 ? 11.375 -1.681 9.18 1 98.5 14 LYS B C 1
ATOM 2599 O O . LYS B 1 14 ? 10.797 -1.303 8.164 1 98.5 14 LYS B O 1
ATOM 2604 N N . ASP B 1 15 ? 11.984 -0.89 10.031 1 98.75 15 ASP B N 1
ATOM 2605 C CA . ASP B 1 15 ? 12.023 0.553 9.812 1 98.75 15 ASP B CA 1
ATOM 2606 C C . ASP B 1 15 ? 13.031 0.921 8.727 1 98.75 15 ASP B C 1
ATOM 2608 O O . ASP B 1 15 ? 14.055 0.243 8.562 1 98.75 15 ASP B O 1
ATOM 2612 N N . LEU B 1 16 ? 12.719 1.942 8.008 1 98.69 16 LEU B N 1
ATOM 2613 C CA . LEU B 1 16 ? 13.727 2.521 7.125 1 98.69 16 LEU B CA 1
ATOM 2614 C C . LEU B 1 16 ? 14.727 3.354 7.918 1 98.69 16 LEU B C 1
ATOM 2616 O O . LEU B 1 16 ? 14.352 4.059 8.859 1 98.69 16 LEU B O 1
ATOM 2620 N N . SER B 1 17 ? 16 3.27 7.531 1 98.38 17 SER B N 1
ATOM 2621 C CA . SER B 1 17 ? 16.969 4.215 8.078 1 98.38 17 SER B CA 1
ATOM 2622 C C . SER B 1 17 ? 16.656 5.641 7.629 1 98.38 17 SER B C 1
ATOM 2624 O O . SER B 1 17 ? 15.984 5.848 6.617 1 98.38 17 SER B O 1
ATOM 2626 N N . PRO B 1 18 ? 17.156 6.609 8.43 1 98.44 18 PRO B N 1
ATOM 2627 C CA . PRO B 1 18 ? 16.969 7.996 7.992 1 98.44 18 PRO B CA 1
ATOM 2628 C C . PRO B 1 18 ? 17.469 8.242 6.574 1 98.44 18 PRO B C 1
ATOM 2630 O O . PRO B 1 18 ? 16.812 8.938 5.793 1 98.44 18 PRO B O 1
ATOM 2633 N N . SER B 1 19 ? 18.562 7.672 6.23 1 98.38 19 SER B N 1
ATOM 2634 C CA . SER B 1 19 ? 19.125 7.836 4.895 1 98.38 19 SER B CA 1
ATOM 2635 C C . SER B 1 19 ? 18.219 7.23 3.834 1 98.38 19 SER B C 1
ATOM 2637 O O . SER B 1 19 ? 17.953 7.852 2.799 1 98.38 19 SER B O 1
ATOM 2639 N N . ALA B 1 20 ? 17.719 5.996 4.047 1 98.5 20 ALA B N 1
ATOM 2640 C CA . ALA B 1 20 ? 16.812 5.344 3.109 1 98.5 20 ALA B CA 1
ATOM 2641 C C . ALA B 1 20 ? 15.508 6.137 2.961 1 98.5 20 ALA B C 1
ATOM 2643 O O . ALA B 1 20 ? 14.977 6.262 1.857 1 98.5 20 ALA B O 1
ATOM 2644 N N . MET B 1 21 ? 15.062 6.688 4.055 1 98.75 21 MET B N 1
ATOM 2645 C CA . MET B 1 21 ? 13.828 7.469 4.035 1 98.75 21 MET B CA 1
ATOM 2646 C C . MET B 1 21 ? 14.008 8.75 3.227 1 98.75 21 MET B C 1
ATOM 2648 O O . MET B 1 21 ? 13.148 9.094 2.41 1 98.75 21 MET B O 1
ATOM 2652 N N . ARG B 1 22 ? 15.109 9.453 3.477 1 98.75 22 ARG B N 1
ATOM 2653 C CA . ARG B 1 22 ? 15.383 10.68 2.729 1 98.75 22 ARG B CA 1
ATOM 2654 C C . ARG B 1 22 ? 15.492 10.398 1.234 1 98.75 22 ARG B C 1
ATOM 2656 O O . ARG B 1 22 ? 14.945 11.141 0.415 1 98.75 22 ARG B O 1
ATOM 2663 N N . GLU B 1 23 ? 16.156 9.32 0.885 1 98.56 23 GLU B N 1
ATOM 2664 C CA . GLU B 1 23 ? 16.312 8.945 -0.518 1 98.56 23 GLU B CA 1
ATOM 2665 C C . GLU B 1 23 ? 14.953 8.633 -1.156 1 98.56 23 GLU B C 1
ATOM 2667 O O . GLU B 1 23 ? 14.688 9.039 -2.289 1 98.56 23 GLU B O 1
ATOM 2672 N N . THR B 1 24 ? 14.141 7.887 -0.464 1 98.75 24 THR B N 1
ATOM 2673 C CA . THR B 1 24 ? 12.82 7.527 -0.964 1 98.75 24 THR B CA 1
ATOM 2674 C C . THR B 1 24 ? 11.961 8.773 -1.164 1 98.75 24 THR B C 1
ATOM 2676 O O . THR B 1 24 ? 11.328 8.938 -2.209 1 98.75 24 THR B O 1
ATOM 2679 N N . MET B 1 25 ? 11.984 9.695 -0.208 1 98.75 25 MET B N 1
ATOM 2680 C CA . MET B 1 25 ? 11.188 10.922 -0.294 1 98.75 25 MET B CA 1
ATOM 2681 C C . MET B 1 25 ? 11.68 11.805 -1.439 1 98.75 25 MET B C 1
ATOM 2683 O O . MET B 1 25 ? 10.867 12.391 -2.158 1 98.75 25 MET B O 1
ATOM 2687 N N . ARG B 1 26 ? 12.984 11.914 -1.594 1 98.56 26 ARG B N 1
ATOM 2688 C CA . ARG B 1 26 ? 13.523 12.688 -2.703 1 98.56 26 ARG B CA 1
ATOM 2689 C C . ARG B 1 26 ? 13.094 12.102 -4.043 1 98.56 26 ARG B C 1
ATOM 2691 O O . ARG B 1 26 ? 12.766 12.844 -4.977 1 98.56 26 ARG B O 1
ATOM 2698 N N . LYS B 1 27 ? 13.117 10.742 -4.145 1 98.5 27 LYS B N 1
ATOM 2699 C CA . LYS B 1 27 ? 12.664 10.07 -5.363 1 98.5 27 LYS B CA 1
ATOM 2700 C C . LYS B 1 27 ? 11.203 10.406 -5.668 1 98.5 27 LYS B C 1
ATOM 2702 O O . LYS B 1 27 ? 10.867 10.742 -6.805 1 98.5 27 LYS B O 1
ATOM 2707 N N . ILE B 1 28 ? 10.352 10.359 -4.668 1 98.56 28 ILE B N 1
ATOM 2708 C CA . ILE B 1 28 ? 8.938 10.648 -4.836 1 98.56 28 ILE B CA 1
ATOM 2709 C C . ILE B 1 28 ? 8.75 12.117 -5.211 1 98.56 28 ILE B C 1
ATOM 2711 O O . ILE B 1 28 ? 8.039 12.438 -6.164 1 98.56 28 ILE B O 1
ATOM 2715 N N . MET B 1 29 ? 9.461 13.016 -4.504 1 98.31 29 MET B N 1
ATOM 2716 C CA . MET B 1 29 ? 9.258 14.453 -4.637 1 98.31 29 MET B CA 1
ATOM 2717 C C . MET B 1 29 ? 9.922 14.977 -5.906 1 98.31 29 MET B C 1
ATOM 2719 O O . MET B 1 29 ? 9.789 16.156 -6.242 1 98.31 29 MET B O 1
ATOM 2723 N N . SER B 1 30 ? 10.617 14.172 -6.637 1 97.81 30 SER B N 1
ATOM 2724 C CA . SER B 1 30 ? 11.234 14.57 -7.898 1 97.81 30 SER B CA 1
ATOM 2725 C C . SER B 1 30 ? 10.578 13.859 -9.078 1 97.81 30 SER B C 1
ATOM 2727 O O . SER B 1 30 ? 11.07 13.938 -10.203 1 97.81 30 SER B O 1
ATOM 2729 N N . GLY B 1 31 ? 9.594 13.141 -8.812 1 97.88 31 GLY B N 1
ATOM 2730 C CA . GLY B 1 31 ? 8.836 12.492 -9.867 1 97.88 31 GLY B CA 1
ATOM 2731 C C . GLY B 1 31 ? 9.406 11.133 -10.258 1 97.88 31 GLY B C 1
ATOM 2732 O O . GLY B 1 31 ? 9.086 10.609 -11.328 1 97.88 31 GLY B O 1
ATOM 2733 N N . GLY B 1 32 ? 10.227 10.562 -9.453 1 98.19 32 GLY B N 1
ATOM 2734 C CA . GLY B 1 32 ? 10.922 9.328 -9.781 1 98.19 32 GLY B CA 1
ATOM 2735 C C . GLY B 1 32 ? 10.164 8.086 -9.344 1 98.19 32 GLY B C 1
ATOM 2736 O O . GLY B 1 32 ? 10.68 6.973 -9.461 1 98.19 32 GLY B O 1
ATOM 2737 N N . ALA B 1 33 ? 8.992 8.18 -8.797 1 98.5 33 ALA B N 1
ATOM 2738 C CA . ALA B 1 33 ? 8.156 7.055 -8.375 1 98.5 33 ALA B CA 1
ATOM 2739 C C . ALA B 1 33 ? 6.785 7.109 -9.047 1 98.5 33 ALA B C 1
ATOM 2741 O O . ALA B 1 33 ? 6.211 8.188 -9.211 1 98.5 33 ALA B O 1
ATOM 2742 N N . THR B 1 34 ? 6.273 5.957 -9.461 1 98.56 34 THR B N 1
ATOM 2743 C CA . THR B 1 34 ? 4.965 5.891 -10.094 1 98.56 34 THR B CA 1
ATOM 2744 C C . THR B 1 34 ? 3.852 6.031 -9.062 1 98.56 34 THR B C 1
ATOM 2746 O O . THR B 1 34 ? 4.078 5.832 -7.867 1 98.56 34 THR B O 1
ATOM 2749 N N . PRO B 1 35 ? 2.6 6.387 -9.523 1 98.75 35 PRO B N 1
ATOM 2750 C CA . PRO B 1 35 ? 1.479 6.457 -8.578 1 98.75 35 PRO B CA 1
ATOM 2751 C C . PRO B 1 35 ? 1.291 5.164 -7.789 1 98.75 35 PRO B C 1
ATOM 2753 O O . PRO B 1 35 ? 1.047 5.207 -6.578 1 98.75 35 PRO B O 1
ATOM 2756 N N . ALA B 1 36 ? 1.47 4.008 -8.414 1 98.88 36 ALA B N 1
ATOM 2757 C CA . ALA B 1 36 ? 1.334 2.723 -7.734 1 98.88 36 ALA B CA 1
ATOM 2758 C C . ALA B 1 36 ? 2.371 2.576 -6.625 1 98.88 36 ALA B C 1
ATOM 2760 O O . ALA B 1 36 ? 2.055 2.115 -5.527 1 98.88 36 ALA B O 1
ATOM 2761 N N . GLN B 1 37 ? 3.566 2.975 -6.965 1 98.88 37 GLN B N 1
ATOM 2762 C CA . GLN B 1 37 ? 4.652 2.896 -5.992 1 98.88 37 GLN B CA 1
ATOM 2763 C C . GLN B 1 37 ? 4.41 3.842 -4.82 1 98.88 37 GLN B C 1
ATOM 2765 O O . GLN B 1 37 ? 4.66 3.482 -3.666 1 98.88 37 GLN B O 1
ATOM 2770 N N . ILE B 1 38 ? 3.932 5.07 -5.105 1 98.88 38 ILE B N 1
ATOM 2771 C CA . ILE B 1 38 ? 3.664 6.051 -4.059 1 98.88 38 ILE B CA 1
ATOM 2772 C C . ILE B 1 38 ? 2.561 5.539 -3.139 1 98.88 38 ILE B C 1
ATOM 2774 O O . ILE B 1 38 ? 2.709 5.543 -1.914 1 98.88 38 ILE B O 1
ATOM 2778 N N . GLY B 1 39 ? 1.46 5.051 -3.75 1 98.88 39 GLY B N 1
ATOM 2779 C CA . GLY B 1 39 ? 0.389 4.48 -2.949 1 98.88 39 GLY B CA 1
ATOM 2780 C C . GLY B 1 39 ? 0.845 3.326 -2.08 1 98.88 39 GLY B C 1
ATOM 2781 O O . GLY B 1 39 ? 0.517 3.268 -0.893 1 98.88 39 GLY B O 1
ATOM 2782 N N . ALA B 1 40 ? 1.633 2.451 -2.658 1 98.94 40 ALA B N 1
ATOM 2783 C CA . ALA B 1 40 ? 2.137 1.277 -1.95 1 98.94 40 ALA B CA 1
ATOM 2784 C C . ALA B 1 40 ? 3.045 1.684 -0.793 1 98.94 40 ALA B C 1
ATOM 2786 O O . ALA B 1 40 ? 2.926 1.153 0.314 1 98.94 40 ALA B O 1
ATOM 2787 N N . PHE B 1 41 ? 3.949 2.631 -1.057 1 98.88 41 PHE B N 1
ATOM 2788 C CA . PHE B 1 41 ? 4.898 3.102 -0.057 1 98.88 41 PHE B CA 1
ATOM 2789 C C . PHE B 1 41 ? 4.176 3.717 1.135 1 98.88 41 PHE B C 1
ATOM 2791 O O . PHE B 1 41 ? 4.461 3.377 2.285 1 98.88 41 PHE B O 1
ATOM 2798 N N . LEU B 1 42 ? 3.229 4.562 0.875 1 98.88 42 LEU B N 1
ATOM 2799 C CA . LEU B 1 42 ? 2.5 5.258 1.931 1 98.88 42 LEU B CA 1
ATOM 2800 C C . LEU B 1 42 ? 1.715 4.27 2.787 1 98.88 42 LEU B C 1
ATOM 2802 O O . LEU B 1 42 ? 1.719 4.367 4.016 1 98.88 42 LEU B O 1
ATOM 2806 N N . ILE B 1 43 ? 1.08 3.295 2.172 1 98.88 43 ILE B N 1
ATOM 2807 C CA . ILE B 1 43 ? 0.263 2.32 2.887 1 98.88 43 ILE B CA 1
ATOM 2808 C C . ILE B 1 43 ? 1.163 1.369 3.672 1 98.88 43 ILE B C 1
ATOM 2810 O O . ILE B 1 43 ? 0.861 1.021 4.816 1 98.88 43 ILE B O 1
ATOM 2814 N N . ALA B 1 44 ? 2.301 0.937 3.033 1 98.88 44 ALA B N 1
ATOM 2815 C CA . ALA B 1 44 ? 3.234 0.064 3.74 1 98.88 44 ALA B CA 1
ATOM 2816 C C . ALA B 1 44 ? 3.748 0.728 5.016 1 98.88 44 ALA B C 1
ATOM 2818 O O . ALA B 1 44 ? 3.822 0.09 6.07 1 98.88 44 ALA B O 1
ATOM 2819 N N . LEU B 1 45 ? 4.086 1.955 4.887 1 98.69 45 LEU B N 1
ATOM 2820 C CA . LEU B 1 45 ? 4.586 2.705 6.031 1 98.69 45 LEU B CA 1
ATOM 2821 C C . LEU B 1 45 ? 3.533 2.789 7.133 1 98.69 45 LEU B C 1
ATOM 2823 O O . LEU B 1 45 ? 3.84 2.588 8.305 1 98.69 45 LEU B O 1
ATOM 2827 N N . ARG B 1 46 ? 2.35 3.125 6.766 1 98.25 46 ARG B N 1
ATOM 2828 C CA . ARG B 1 46 ? 1.256 3.229 7.727 1 98.25 46 ARG B CA 1
ATOM 2829 C C . ARG B 1 46 ? 0.998 1.89 8.406 1 98.25 46 ARG B C 1
ATOM 2831 O O . ARG B 1 46 ? 0.785 1.837 9.625 1 98.25 46 ARG B O 1
ATOM 2838 N N . CYS B 1 47 ? 0.995 0.801 7.66 1 98.44 47 CYS B N 1
ATOM 2839 C CA . CYS B 1 47 ? 0.77 -0.528 8.219 1 98.44 47 CYS B CA 1
ATOM 2840 C C . CYS B 1 47 ? 1.855 -0.887 9.227 1 98.44 47 CYS B C 1
ATOM 2842 O O . CYS B 1 47 ? 1.566 -1.461 10.273 1 98.44 47 CYS B O 1
ATOM 2844 N N . LYS B 1 48 ? 3.078 -0.636 8.938 1 97.88 48 LYS B N 1
ATOM 2845 C CA . LYS B 1 48 ? 4.203 -0.926 9.812 1 97.88 48 LYS B CA 1
ATOM 2846 C C . LYS B 1 48 ? 4.156 -0.059 11.07 1 97.88 48 LYS B C 1
ATOM 2848 O O . LYS B 1 48 ? 4.551 -0.501 12.148 1 97.88 48 LYS B O 1
ATOM 2853 N N . GLY B 1 49 ? 3.621 1.227 10.836 1 97.88 49 GLY B N 1
ATOM 2854 C CA . GLY B 1 49 ? 3.711 2.26 11.859 1 97.88 49 GLY B CA 1
ATOM 2855 C C . GLY B 1 49 ? 4.887 3.195 11.656 1 97.88 49 GLY B C 1
ATOM 2856 O O . GLY B 1 49 ? 6.043 2.779 11.758 1 97.88 49 GLY B O 1
ATOM 2857 N N . GLU B 1 50 ? 4.652 4.418 11.383 1 98.25 50 GLU B N 1
ATOM 2858 C CA . GLU B 1 50 ? 5.691 5.418 11.172 1 98.25 50 GLU B CA 1
ATOM 2859 C C . GLU B 1 50 ? 6.496 5.668 12.445 1 98.25 50 GLU B C 1
ATOM 2861 O O . GLU B 1 50 ? 5.934 5.695 13.539 1 98.25 50 GLU B O 1
ATOM 2866 N N . THR B 1 51 ? 7.781 5.812 12.359 1 98.62 51 THR B N 1
ATOM 2867 C CA . THR B 1 51 ? 8.609 6.145 13.508 1 98.62 51 THR B CA 1
ATOM 2868 C C . THR B 1 51 ? 8.984 7.625 13.5 1 98.62 51 THR B C 1
ATOM 2870 O O . THR B 1 51 ? 8.828 8.305 12.484 1 98.62 51 THR B O 1
ATOM 2873 N N . VAL B 1 52 ? 9.445 8.117 14.656 1 98.81 52 VAL B N 1
ATOM 2874 C CA . VAL B 1 52 ? 9.906 9.492 14.82 1 98.81 52 VAL B CA 1
ATOM 2875 C C . VAL B 1 52 ? 11.016 9.789 13.805 1 98.81 52 VAL B C 1
ATOM 2877 O O . VAL B 1 52 ? 10.992 10.82 13.133 1 98.81 52 VAL B O 1
ATOM 2880 N N . GLU B 1 53 ? 11.961 8.844 13.617 1 98.75 53 GLU B N 1
ATOM 2881 C CA . GLU B 1 53 ? 13.102 9.016 12.727 1 98.75 53 GLU B CA 1
ATOM 2882 C C . GLU B 1 53 ? 12.656 9.094 11.266 1 98.75 53 GLU B C 1
ATOM 2884 O O . GLU B 1 53 ? 13.156 9.914 10.5 1 98.75 53 GLU B O 1
ATOM 2889 N N . GLU B 1 54 ? 11.742 8.211 10.898 1 98.88 54 GLU B N 1
ATOM 2890 C CA . GLU B 1 54 ? 11.219 8.203 9.531 1 98.88 54 GLU B CA 1
ATOM 2891 C C . GLU B 1 54 ? 10.484 9.5 9.219 1 98.88 54 GLU B C 1
ATOM 2893 O O . GLU B 1 54 ? 10.68 10.086 8.148 1 98.88 54 GLU B O 1
ATOM 2898 N N . VAL B 1 55 ? 9.641 10.008 10.164 1 98.88 55 VAL B N 1
ATOM 2899 C CA . VAL B 1 55 ? 8.875 11.234 9.969 1 98.88 55 VAL B CA 1
ATOM 2900 C C . VAL B 1 55 ? 9.828 12.43 9.898 1 98.88 55 VAL B C 1
ATOM 2902 O O . VAL B 1 55 ? 9.672 13.312 9.055 1 98.88 55 VAL B O 1
ATOM 2905 N N . ALA B 1 56 ? 10.82 12.477 10.781 1 98.88 56 ALA B N 1
ATOM 2906 C CA . ALA B 1 56 ? 11.797 13.562 10.773 1 98.88 56 ALA B CA 1
ATOM 2907 C C . ALA B 1 56 ? 12.555 13.609 9.453 1 98.88 56 ALA B C 1
ATOM 2909 O O . ALA B 1 56 ? 12.75 14.688 8.883 1 98.88 56 ALA B O 1
ATOM 2910 N N . ALA B 1 57 ? 12.969 12.43 8.969 1 98.88 57 ALA B N 1
ATOM 2911 C CA . ALA B 1 57 ? 13.703 12.359 7.707 1 98.88 57 ALA B CA 1
ATOM 2912 C C . ALA B 1 57 ? 12.844 12.852 6.547 1 98.88 57 ALA B C 1
ATOM 2914 O O . ALA B 1 57 ? 13.32 13.594 5.68 1 98.88 57 ALA B O 1
ATOM 2915 N N . ALA B 1 58 ? 11.609 12.445 6.523 1 98.88 58 ALA B N 1
ATOM 2916 C CA . ALA B 1 58 ? 10.695 12.891 5.477 1 98.88 58 ALA B CA 1
ATOM 2917 C C . ALA B 1 58 ? 10.492 14.398 5.527 1 98.88 58 ALA B C 1
ATOM 2919 O O . ALA B 1 58 ? 10.523 15.07 4.492 1 98.88 58 ALA B O 1
ATOM 2920 N N . ALA B 1 59 ? 10.297 14.922 6.707 1 98.81 59 ALA B N 1
ATOM 2921 C CA . ALA B 1 59 ? 10.102 16.359 6.891 1 98.81 59 ALA B CA 1
ATOM 2922 C C . ALA B 1 59 ? 11.32 17.141 6.406 1 98.81 59 ALA B C 1
ATOM 2924 O O . ALA B 1 59 ? 11.18 18.203 5.793 1 98.81 59 ALA B O 1
ATOM 2925 N N . GLN B 1 60 ? 12.5 16.656 6.703 1 98.75 60 GLN B N 1
ATOM 2926 C CA . GLN B 1 60 ? 13.727 17.312 6.285 1 98.75 60 GLN B CA 1
ATOM 2927 C C . GLN B 1 60 ? 13.781 17.469 4.766 1 98.75 60 GLN B C 1
ATOM 2929 O O . GLN B 1 60 ? 14.164 18.531 4.262 1 98.75 60 GLN B O 1
ATOM 2934 N N . VAL B 1 61 ? 13.391 16.453 4.047 1 98.75 61 VAL B N 1
ATOM 2935 C CA . VAL B 1 61 ? 13.414 16.5 2.59 1 98.75 61 VAL B CA 1
ATOM 2936 C C . VAL B 1 61 ? 12.43 17.547 2.094 1 98.75 61 VAL B C 1
ATOM 2938 O O . VAL B 1 61 ? 12.75 18.328 1.194 1 98.75 61 VAL B O 1
ATOM 2941 N N . LEU B 1 62 ? 11.242 17.594 2.686 1 98.62 62 LEU B N 1
ATOM 2942 C CA . LEU B 1 62 ? 10.242 18.578 2.268 1 98.62 62 LEU B CA 1
ATOM 2943 C C . LEU B 1 62 ? 10.703 19.984 2.59 1 98.62 62 LEU B C 1
ATOM 2945 O O . LEU B 1 62 ? 10.469 20.922 1.81 1 98.62 62 LEU B O 1
ATOM 2949 N N . ARG B 1 63 ? 11.375 20.172 3.736 1 98.38 63 ARG B N 1
ATOM 2950 C CA . ARG B 1 63 ? 11.93 21.469 4.086 1 98.38 63 ARG B CA 1
ATOM 2951 C C . ARG B 1 63 ? 12.984 21.906 3.078 1 98.38 63 ARG B C 1
ATOM 2953 O O . ARG B 1 63 ? 13.023 23.078 2.68 1 98.38 63 ARG B O 1
ATOM 2960 N N . GLU B 1 64 ? 13.781 20.953 2.686 1 97.75 64 GLU B N 1
ATOM 2961 C CA . GLU B 1 64 ? 14.852 21.219 1.727 1 97.75 64 GLU B CA 1
ATOM 2962 C C . GLU B 1 64 ? 14.289 21.688 0.389 1 97.75 64 GLU B C 1
ATOM 2964 O O . GLU B 1 64 ? 14.875 22.547 -0.273 1 97.75 64 GLU B O 1
ATOM 2969 N N . MET B 1 65 ? 13.195 21.219 0.062 1 98.06 65 MET B N 1
ATOM 2970 C CA . MET B 1 65 ? 12.672 21.438 -1.283 1 98.06 65 MET B CA 1
ATOM 2971 C C . MET B 1 65 ? 11.656 22.578 -1.293 1 98.06 65 MET B C 1
ATOM 2973 O O . MET B 1 65 ? 11.203 23.016 -2.357 1 98.06 65 MET B O 1
ATOM 2977 N N . ALA B 1 66 ? 11.305 23.109 -0.134 1 98.25 66 ALA B N 1
ATOM 2978 C CA . ALA B 1 66 ? 10.289 24.156 -0.025 1 98.25 66 ALA B CA 1
ATOM 2979 C C . ALA B 1 66 ? 10.852 25.516 -0.465 1 98.25 66 ALA B C 1
ATOM 2981 O O . ALA B 1 66 ? 12.039 25.781 -0.308 1 98.25 66 ALA B O 1
ATOM 2982 N N . THR B 1 67 ? 9.984 26.328 -1.117 1 98.38 67 THR B N 1
ATOM 2983 C CA . THR B 1 67 ? 10.305 27.734 -1.302 1 98.38 67 THR B CA 1
ATOM 2984 C C . THR B 1 67 ? 10.211 28.484 0.022 1 98.38 67 THR B C 1
ATOM 2986 O O . THR B 1 67 ? 9.125 28.656 0.572 1 98.38 67 THR B O 1
ATOM 2989 N N . LYS B 1 68 ? 11.281 29.016 0.476 1 98.19 68 LYS B N 1
ATOM 2990 C CA . LYS B 1 68 ? 11.406 29.531 1.837 1 98.19 68 LYS B CA 1
ATOM 2991 C C . LYS B 1 68 ? 10.883 30.969 1.931 1 98.19 68 LYS B C 1
ATOM 2993 O O . LYS B 1 68 ? 10.859 31.688 0.933 1 98.19 68 LYS B O 1
ATOM 2998 N N . VAL B 1 69 ? 10.398 31.25 3.066 1 98.19 69 VAL B N 1
ATOM 2999 C CA . VAL B 1 69 ? 10.109 32.625 3.484 1 98.19 69 VAL B CA 1
ATOM 3000 C C . VAL B 1 69 ? 11.117 33.062 4.543 1 98.19 69 VAL B C 1
ATOM 3002 O O . VAL B 1 69 ? 10.961 32.75 5.727 1 98.19 69 VAL B O 1
ATOM 3005 N N . PRO B 1 70 ? 12.094 33.75 4.16 1 94 70 PRO B N 1
ATOM 3006 C CA . PRO B 1 70 ? 13.188 34.031 5.086 1 94 70 PRO B CA 1
ATOM 3007 C C . PRO B 1 70 ? 12.812 35.094 6.117 1 94 70 PRO B C 1
ATOM 3009 O O . PRO B 1 70 ? 13.148 36.281 5.945 1 94 70 PRO B O 1
ATOM 3012 N N . VAL B 1 71 ? 12.195 34.656 7.121 1 94.81 71 VAL B N 1
ATOM 3013 C CA . VAL B 1 71 ? 11.82 35.531 8.219 1 94.81 71 VAL B CA 1
ATOM 3014 C C . VAL B 1 71 ? 12.75 35.312 9.406 1 94.81 71 VAL B C 1
ATOM 3016 O O . VAL B 1 71 ? 13.07 34.156 9.742 1 94.81 71 VAL B O 1
ATOM 3019 N N . SER B 1 72 ? 13.359 36.25 9.875 1 87 72 SER B N 1
ATOM 3020 C CA . SER B 1 72 ? 14.086 36.25 11.148 1 87 72 SER B CA 1
ATOM 3021 C C . SER B 1 72 ? 13.469 37.188 12.156 1 87 72 SER B C 1
ATOM 3023 O O . SER B 1 72 ? 13.57 38.406 11.992 1 87 72 SER B O 1
ATOM 3025 N N . ALA B 1 73 ? 12.719 36.656 13.102 1 91.88 73 ALA B N 1
ATOM 3026 C CA . ALA B 1 73 ? 12.031 37.5 14.094 1 91.88 73 ALA B CA 1
ATOM 3027 C C . ALA B 1 73 ? 11.938 36.781 15.438 1 91.88 73 ALA B C 1
ATOM 3029 O O . ALA B 1 73 ? 11.812 35.562 15.477 1 91.88 73 ALA B O 1
ATOM 3030 N N . PRO B 1 74 ? 12.078 37.562 16.469 1 95.06 74 PRO B N 1
ATOM 3031 C CA . PRO B 1 74 ? 11.797 36.938 17.766 1 95.06 74 PRO B CA 1
ATOM 3032 C C . PRO B 1 74 ? 10.344 36.5 17.922 1 95.06 74 PRO B C 1
ATOM 3034 O O . PRO B 1 74 ? 9.461 37.031 17.25 1 95.06 74 PRO B O 1
ATOM 3037 N N . HIS B 1 75 ? 10.07 35.469 18.672 1 98 75 HIS B N 1
ATOM 3038 C CA . HIS B 1 75 ? 8.727 35 19.016 1 98 75 HIS B CA 1
ATOM 3039 C C . HIS B 1 75 ? 7.98 34.531 17.766 1 98 75 HIS B C 1
ATOM 3041 O O . HIS B 1 75 ? 6.758 34.688 17.672 1 98 75 HIS B O 1
ATOM 3047 N N . LEU B 1 76 ? 8.789 34.094 16.719 1 98.56 76 LEU B N 1
ATOM 3048 C CA . LEU B 1 76 ? 8.18 33.531 15.508 1 98.56 76 LEU B CA 1
ATOM 3049 C C . LEU B 1 76 ? 7.531 32.188 15.797 1 98.56 76 LEU B C 1
ATOM 3051 O O . LEU B 1 76 ? 8.148 31.312 16.422 1 98.56 76 LEU B O 1
ATOM 3055 N N . LEU B 1 77 ? 6.262 32.031 15.375 1 98.19 77 LEU B N 1
ATOM 3056 C CA . LEU B 1 77 ? 5.59 30.766 15.68 1 98.19 77 LEU B CA 1
ATOM 3057 C C . LEU B 1 77 ? 4.609 30.391 14.57 1 98.19 77 LEU B C 1
ATOM 3059 O O . LEU B 1 77 ? 4.234 31.25 13.766 1 98.19 77 LEU B O 1
ATOM 3063 N N . ASP B 1 78 ? 4.312 29.125 14.484 1 98.56 78 ASP B N 1
ATOM 3064 C CA . ASP B 1 78 ? 3.271 28.562 13.633 1 98.56 78 ASP B CA 1
ATOM 3065 C C . ASP B 1 78 ? 2.17 27.906 14.469 1 98.56 78 ASP B C 1
ATOM 3067 O O . ASP B 1 78 ? 2.434 27.375 15.547 1 98.56 78 ASP B O 1
ATOM 3071 N N . THR B 1 79 ? 0.944 27.984 14 1 98.19 79 THR B N 1
ATOM 3072 C CA . THR B 1 79 ? -0.176 27.344 14.688 1 98.19 79 THR B CA 1
ATOM 3073 C C . THR B 1 79 ? -0.785 26.25 13.828 1 98.19 79 THR B C 1
ATOM 3075 O O . THR B 1 79 ? -1.92 25.828 14.062 1 98.19 79 THR B O 1
ATOM 3078 N N . CYS B 1 80 ? -0.071 25.828 12.812 1 93.94 80 CYS B N 1
ATOM 3079 C CA . CYS B 1 80 ? -0.55 24.797 11.898 1 93.94 80 CYS B CA 1
ATOM 3080 C C . CYS B 1 80 ? -0.617 23.438 12.586 1 93.94 80 CYS B C 1
ATOM 3082 O O . CYS B 1 80 ? 0.328 23.031 13.266 1 93.94 80 CYS B O 1
ATOM 3084 N N . GLY B 1 81 ? -1.695 22.766 12.43 1 95.12 81 GLY B N 1
ATOM 3085 C CA . GLY B 1 81 ? -1.87 21.406 12.922 1 95.12 81 GLY B CA 1
ATOM 3086 C C . GLY B 1 81 ? -1.937 20.375 11.805 1 95.12 81 GLY B C 1
ATOM 3087 O O . GLY B 1 81 ? -1.772 20.703 10.633 1 95.12 81 GLY B O 1
ATOM 3088 N N . THR B 1 82 ? -2.129 19.141 12.203 1 93.88 82 THR B N 1
ATOM 3089 C CA . THR B 1 82 ? -2.195 18.062 11.219 1 93.88 82 THR B CA 1
ATOM 3090 C C . THR B 1 82 ? -3.562 18.031 10.547 1 93.88 82 THR B C 1
ATOM 3092 O O . THR B 1 82 ? -3.707 17.484 9.445 1 93.88 82 THR B O 1
ATOM 3095 N N . GLY B 1 83 ? -4.496 18.531 11.25 1 89.5 83 GLY B N 1
ATOM 3096 C CA . GLY B 1 83 ? -5.859 18.312 10.797 1 89.5 83 GLY B CA 1
ATOM 3097 C C . GLY B 1 83 ? -6.293 16.859 10.922 1 89.5 83 GLY B C 1
ATOM 3098 O O . GLY B 1 83 ? -5.648 16.062 11.609 1 89.5 83 GLY B O 1
ATOM 3099 N N . GLY B 1 84 ? -7.559 16.625 10.43 1 83.88 84 GLY B N 1
ATOM 3100 C CA . GLY B 1 84 ? -8.055 15.258 10.336 1 83.88 84 GLY B CA 1
ATOM 3101 C C . GLY B 1 84 ? -8.766 14.797 11.594 1 83.88 84 GLY B C 1
ATOM 3102 O O . GLY B 1 84 ? -8.891 13.594 11.836 1 83.88 84 GLY B O 1
ATOM 3103 N N . ASP B 1 85 ? -9.156 15.711 12.391 1 80.56 85 ASP B N 1
ATOM 3104 C CA . ASP B 1 85 ? -9.852 15.305 13.617 1 80.56 85 ASP B CA 1
ATOM 3105 C C . ASP B 1 85 ? -11.336 15.078 13.352 1 80.56 85 ASP B C 1
ATOM 3107 O O . ASP B 1 85 ? -12.062 14.594 14.219 1 80.56 85 ASP B O 1
ATOM 3111 N N . ALA B 1 86 ? -11.82 15.375 12.188 1 75.38 86 ALA B N 1
ATOM 3112 C CA . ALA B 1 86 ? -13.18 15.117 11.719 1 75.38 86 ALA B CA 1
ATOM 3113 C C . ALA B 1 86 ? -14.203 15.906 12.523 1 75.38 86 ALA B C 1
ATOM 3115 O O . ALA B 1 86 ? -15.398 15.602 12.5 1 75.38 86 ALA B O 1
ATOM 3116 N N . SER B 1 87 ? -13.742 16.938 13.266 1 81.06 87 SER B N 1
ATOM 3117 C CA . SER B 1 87 ? -14.641 17.656 14.164 1 81.06 87 SER B CA 1
ATOM 3118 C C . SER B 1 87 ? -15.367 18.781 13.438 1 81.06 87 SER B C 1
ATOM 3120 O O . SER B 1 87 ? -16.406 19.266 13.906 1 81.06 87 SER B O 1
ATOM 3122 N N . LYS B 1 88 ? -15.07 19.219 12.453 1 89.69 88 LYS B N 1
ATOM 3123 C CA . LYS B 1 88 ? -15.742 20.188 11.602 1 89.69 88 LYS B CA 1
ATOM 3124 C C . LYS B 1 88 ? -15.977 21.5 12.344 1 89.69 88 LYS B C 1
ATOM 3126 O O . LYS B 1 88 ? -17.031 22.125 12.203 1 89.69 88 LYS B O 1
ATOM 3131 N N . THR B 1 89 ? -15.094 21.828 13.258 1 95.06 89 THR B N 1
ATOM 3132 C CA . THR B 1 89 ? -15.156 23.109 13.961 1 95.06 89 THR B CA 1
ATOM 3133 C C . THR B 1 89 ? -14.68 24.25 13.062 1 95.06 89 THR B C 1
ATOM 3135 O O . THR B 1 89 ? -14.125 24 11.984 1 95.06 89 THR B O 1
ATOM 3138 N N . PHE B 1 90 ? -15.031 25.484 13.469 1 96.94 90 PHE B N 1
ATOM 3139 C CA . PHE B 1 90 ? -14.508 26.625 12.727 1 96.94 90 PHE B CA 1
ATOM 3140 C C . PHE B 1 90 ? -12.992 26.688 12.836 1 96.94 90 PHE B C 1
ATOM 3142 O O . PHE B 1 90 ? -12.375 25.859 13.5 1 96.94 90 PHE B O 1
ATOM 3149 N N . ASN B 1 91 ? -12.367 27.594 12.125 1 96.69 91 ASN B N 1
ATOM 3150 C CA . ASN B 1 91 ? -10.914 27.656 12.016 1 96.69 91 ASN B CA 1
ATOM 3151 C C . ASN B 1 91 ? -10.273 28.281 13.242 1 96.69 91 ASN B C 1
ATOM 3153 O O . ASN B 1 91 ? -9.766 29.406 13.18 1 96.69 91 ASN B O 1
ATOM 3157 N N . ILE B 1 92 ? -10.188 27.469 14.266 1 98.19 92 ILE B N 1
ATOM 3158 C CA . ILE B 1 92 ? -9.727 27.891 15.586 1 98.19 92 ILE B CA 1
ATOM 3159 C C . ILE B 1 92 ? -8.266 28.312 15.508 1 98.19 92 ILE B C 1
ATOM 3161 O O . ILE B 1 92 ? -7.902 29.406 15.977 1 98.19 92 ILE B O 1
ATOM 3165 N N . SER B 1 93 ? -7.43 27.5 14.922 1 98 93 SER B N 1
ATOM 3166 C CA . SER B 1 93 ? -5.996 27.781 14.883 1 98 93 SER B CA 1
ATOM 3167 C C . SER B 1 93 ? -5.695 29.031 14.047 1 98 93 SER B C 1
ATOM 3169 O O . SER B 1 93 ? -4.777 29.781 14.367 1 98 93 SER B O 1
ATOM 3171 N N . THR B 1 94 ? -6.461 29.203 12.984 1 98.31 94 THR B N 1
ATOM 3172 C CA . THR B 1 94 ? -6.301 30.391 12.164 1 98.31 94 THR B CA 1
ATOM 3173 C C . THR B 1 94 ? -6.695 31.641 12.945 1 98.31 94 THR B C 1
ATOM 3175 O O . THR B 1 94 ? -6.016 32.656 12.875 1 98.31 94 THR B O 1
ATOM 3178 N N . THR B 1 95 ? -7.809 31.562 13.648 1 98.81 95 THR B N 1
ATOM 3179 C CA . THR B 1 95 ? -8.242 32.688 14.484 1 98.81 95 THR B CA 1
ATOM 3180 C C . THR B 1 95 ? -7.199 33 15.555 1 98.81 95 THR B C 1
ATOM 3182 O O . THR B 1 95 ? -6.883 34.156 15.797 1 98.81 95 THR B O 1
ATOM 3185 N N . ALA B 1 96 ? -6.695 31.922 16.156 1 98.88 96 ALA B N 1
ATOM 3186 C CA . ALA B 1 96 ? -5.672 32.062 17.188 1 98.88 96 ALA B CA 1
ATOM 3187 C C . ALA B 1 96 ? -4.453 32.812 16.656 1 98.88 96 ALA B C 1
ATOM 3189 O O . ALA B 1 96 ? -3.805 33.562 17.391 1 98.88 96 ALA B O 1
ATOM 3190 N N . ALA B 1 97 ? -4.125 32.625 15.398 1 98.88 97 ALA B N 1
ATOM 3191 C CA . ALA B 1 97 ? -2.969 33.281 14.781 1 98.88 97 ALA B CA 1
ATOM 3192 C C . ALA B 1 97 ? -3.053 34.812 14.914 1 98.88 97 ALA B C 1
ATOM 3194 O O . ALA B 1 97 ? -2.059 35.469 15.227 1 98.88 97 ALA B O 1
ATOM 3195 N N . PHE B 1 98 ? -4.211 35.375 14.672 1 98.94 98 PHE B N 1
ATOM 3196 C CA . PHE B 1 98 ? -4.391 36.812 14.742 1 98.94 98 PHE B CA 1
ATOM 3197 C C . PHE B 1 98 ? -4.305 37.312 16.188 1 98.94 98 PHE B C 1
ATOM 3199 O O . PHE B 1 98 ? -3.793 38.406 16.453 1 98.94 98 PHE B O 1
ATOM 3206 N N . VAL B 1 99 ? -4.82 36.5 17.109 1 98.94 99 VAL B N 1
ATOM 3207 C CA . VAL B 1 99 ? -4.746 36.812 18.531 1 98.94 99 VAL B CA 1
ATOM 3208 C C . VAL B 1 99 ? -3.285 36.844 18.984 1 98.94 99 VAL B C 1
ATOM 3210 O O . VAL B 1 99 ? -2.857 37.781 19.672 1 98.94 99 VAL B O 1
ATOM 3213 N N . VAL B 1 100 ? -2.514 35.906 18.578 1 98.94 100 VAL B N 1
ATOM 3214 C CA . VAL B 1 100 ? -1.1 35.812 18.938 1 98.94 100 VAL B CA 1
ATOM 3215 C C . VAL B 1 100 ? -0.354 37.031 18.359 1 98.94 100 VAL B C 1
ATOM 3217 O O . VAL B 1 100 ? 0.482 37.625 19.047 1 98.94 100 VAL B O 1
ATOM 3220 N N . ALA B 1 101 ? -0.632 37.375 17.125 1 98.88 101 ALA B N 1
ATOM 3221 C CA . ALA B 1 101 ? -0.001 38.531 16.5 1 98.88 101 ALA B CA 1
ATOM 3222 C C . ALA B 1 101 ? -0.291 39.812 17.281 1 98.88 101 ALA B C 1
ATOM 3224 O O . ALA B 1 101 ? 0.605 40.625 17.5 1 98.88 101 ALA B O 1
ATOM 3225 N N . ALA B 1 102 ? -1.517 39.969 17.672 1 98.88 102 ALA B N 1
ATOM 3226 C CA . ALA B 1 102 ? -1.925 41.156 18.453 1 98.88 102 ALA B CA 1
ATOM 3227 C C . ALA B 1 102 ? -1.216 41.188 19.812 1 98.88 102 ALA B C 1
ATOM 3229 O O . ALA B 1 102 ? -0.973 42.25 20.359 1 98.88 102 ALA B O 1
ATOM 3230 N N . ALA B 1 103 ? -0.906 40.031 20.312 1 98.81 103 ALA B N 1
ATOM 3231 C CA . ALA B 1 103 ? -0.266 39.906 21.625 1 98.81 103 ALA B CA 1
ATOM 3232 C C . ALA B 1 103 ? 1.23 40.188 21.531 1 98.81 103 ALA B C 1
ATOM 3234 O O . ALA B 1 103 ? 1.928 40.219 22.547 1 98.81 103 ALA B O 1
ATOM 3235 N N . GLY B 1 104 ? 1.737 40.344 20.328 1 98.56 104 GLY B N 1
ATOM 3236 C CA . GLY B 1 104 ? 3.137 40.719 20.156 1 98.56 104 GLY B CA 1
ATOM 3237 C C . GLY B 1 104 ? 3.957 39.625 19.5 1 98.56 104 GLY B C 1
ATOM 3238 O O . GLY B 1 104 ? 5.152 39.781 19.266 1 98.56 104 GLY B O 1
ATOM 3239 N N . GLY B 1 105 ? 3.375 38.531 19.219 1 98.56 105 GLY B N 1
ATOM 3240 C CA . GLY B 1 105 ? 4.059 37.438 18.5 1 98.56 105 GLY B CA 1
ATOM 3241 C C . GLY B 1 105 ? 4.199 37.719 17.016 1 98.56 105 GLY B C 1
ATOM 3242 O O . GLY B 1 105 ? 3.594 38.625 16.484 1 98.56 105 GLY B O 1
ATOM 3243 N N . ARG B 1 106 ? 5.066 36.969 16.375 1 98.69 106 ARG B N 1
ATOM 3244 C CA . ARG B 1 106 ? 5.16 36.875 14.922 1 98.69 106 ARG B CA 1
ATOM 3245 C C . ARG B 1 106 ? 4.664 35.531 14.422 1 98.69 106 ARG B C 1
ATOM 3247 O O . ARG B 1 106 ? 5.215 34.5 14.773 1 98.69 106 ARG B O 1
ATOM 3254 N N . VAL B 1 107 ? 3.643 35.594 13.586 1 98.88 107 VAL B N 1
ATOM 3255 C CA . VAL B 1 107 ? 2.99 34.344 13.219 1 98.88 107 VAL B CA 1
ATOM 3256 C C . VAL B 1 107 ? 3.201 34.062 11.734 1 98.88 107 VAL B C 1
ATOM 3258 O O . VAL B 1 107 ? 2.803 34.875 10.883 1 98.88 107 VAL B O 1
ATOM 3261 N N . ALA B 1 108 ? 3.904 33.062 11.422 1 98.75 108 ALA B N 1
ATOM 3262 C CA . ALA B 1 108 ? 3.963 32.469 10.086 1 98.75 108 ALA B CA 1
ATOM 3263 C C . ALA B 1 108 ? 3 31.297 9.961 1 98.75 108 ALA B C 1
ATOM 3265 O O . ALA B 1 108 ? 3.412 30.125 10.047 1 98.75 108 ALA B O 1
ATOM 3266 N N . LYS B 1 109 ? 1.735 31.531 9.695 1 98.56 109 LYS B N 1
ATOM 3267 C CA . LYS B 1 109 ? 0.7 30.5 9.703 1 98.56 109 LYS B CA 1
ATOM 3268 C C . LYS B 1 109 ? 0.75 29.672 8.43 1 98.56 109 LYS B C 1
ATOM 3270 O O . LYS B 1 109 ? 0.336 30.125 7.363 1 98.56 109 LYS B O 1
ATOM 3275 N N . HIS B 1 110 ? 1.254 28.5 8.555 1 98.38 110 HIS B N 1
ATOM 3276 C CA . HIS B 1 110 ? 1.251 27.547 7.461 1 98.38 110 HIS B CA 1
ATOM 3277 C C . HIS B 1 110 ? -0.113 26.875 7.312 1 98.38 110 HIS B C 1
ATOM 3279 O O . HIS B 1 110 ? -0.8 26.625 8.312 1 98.38 110 HIS B O 1
ATOM 3285 N N . GLY B 1 111 ? -0.555 26.688 6.094 1 96.5 111 GLY B N 1
ATOM 3286 C CA . GLY B 1 111 ? -1.853 26.047 5.941 1 96.5 111 GLY B CA 1
ATOM 3287 C C . GLY B 1 111 ? -2.213 25.766 4.496 1 96.5 111 GLY B C 1
ATOM 3288 O O . GLY B 1 111 ? -1.424 26.031 3.59 1 96.5 111 GLY B O 1
ATOM 3289 N N . SER B 1 112 ? -3.389 25.125 4.367 1 93.94 112 SER B N 1
ATOM 3290 C CA . SER B 1 112 ? -3.863 24.703 3.057 1 93.94 112 SER B CA 1
ATOM 3291 C C . SER B 1 112 ? -5.387 24.75 2.977 1 93.94 112 SER B C 1
ATOM 3293 O O . SER B 1 112 ? -6.047 25.234 3.902 1 93.94 112 SER B O 1
ATOM 3295 N N . ARG B 1 113 ? -5.809 24.438 1.775 1 90.81 113 ARG B N 1
ATOM 3296 C CA . ARG B 1 113 ? -7.246 24.266 1.58 1 90.81 113 ARG B CA 1
ATOM 3297 C C . ARG B 1 113 ? -7.73 22.969 2.219 1 90.81 113 ARG B C 1
ATOM 3299 O O . ARG B 1 113 ? -6.941 22.047 2.443 1 90.81 113 ARG B O 1
ATOM 3306 N N . SER B 1 114 ? -8.992 23 2.527 1 82.06 114 SER B N 1
ATOM 3307 C CA . SER B 1 114 ? -9.539 21.812 3.178 1 82.06 114 SER B CA 1
ATOM 3308 C C . SER B 1 114 ? -9.586 20.625 2.219 1 82.06 114 SER B C 1
ATOM 3310 O O . SER B 1 114 ? -10.008 20.766 1.067 1 82.06 114 SER B O 1
ATOM 3312 N N . VAL B 1 115 ? -9.148 19.469 2.777 1 66.5 115 VAL B N 1
ATOM 3313 C CA . VAL B 1 115 ? -9.305 18.219 2.051 1 66.5 115 VAL B CA 1
ATOM 3314 C C . VAL B 1 115 ? -10.453 17.406 2.646 1 66.5 115 VAL B C 1
ATOM 3316 O O . VAL B 1 115 ? -11.234 16.797 1.916 1 66.5 115 VAL B O 1
ATOM 3319 N N . SER B 1 116 ? -10.562 17.438 3.906 1 60.47 116 SER B N 1
ATOM 3320 C CA . SER B 1 116 ? -11.492 16.547 4.594 1 60.47 116 SER B CA 1
ATOM 3321 C C . SER B 1 116 ? -12.5 17.328 5.43 1 60.47 116 SER B C 1
ATOM 3323 O O . SER B 1 116 ? -13.461 16.75 5.945 1 60.47 116 SER B O 1
ATOM 3325 N N . GLY B 1 117 ? -12.289 18.656 5.52 1 67.56 117 GLY B N 1
ATOM 3326 C CA . GLY B 1 117 ? -13.188 19.484 6.32 1 67.56 117 GLY B CA 1
ATOM 3327 C C . GLY B 1 117 ? -14.039 20.422 5.492 1 67.56 117 GLY B C 1
ATOM 3328 O O . GLY B 1 117 ? -14.148 20.25 4.273 1 67.56 117 GLY B O 1
ATOM 3329 N N . ARG B 1 118 ? -14.711 21.234 6.359 1 75.75 118 ARG B N 1
ATOM 3330 C CA . ARG B 1 118 ? -15.648 22.141 5.719 1 75.75 118 ARG B CA 1
ATOM 3331 C C . ARG B 1 118 ? -14.969 23.453 5.344 1 75.75 118 ARG B C 1
ATOM 3333 O O . ARG B 1 118 ? -15.398 24.141 4.414 1 75.75 118 ARG B O 1
ATOM 3340 N N . SER B 1 119 ? -13.828 23.672 6.121 1 89.19 119 SER B N 1
ATOM 3341 C CA . SER B 1 119 ? -13.133 24.938 5.906 1 89.19 119 SER B CA 1
ATOM 3342 C C . SER B 1 119 ? -11.672 24.844 6.332 1 89.19 119 SER B C 1
ATOM 3344 O O . SER B 1 119 ? -11.375 24.672 7.512 1 89.19 119 SER B O 1
ATOM 3346 N N . GLY B 1 120 ? -10.797 25 5.379 1 93.75 120 GLY B N 1
ATOM 3347 C CA . GLY B 1 120 ? -9.383 25.109 5.711 1 93.75 120 GLY B CA 1
ATOM 3348 C C . GLY B 1 120 ? -8.945 26.547 5.973 1 93.75 120 GLY B C 1
ATOM 3349 O O . GLY B 1 120 ? -9.734 27.484 5.816 1 93.75 120 GLY B O 1
ATOM 3350 N N . SER B 1 121 ? -7.715 26.719 6.426 1 96.62 121 SER B N 1
ATOM 3351 C CA . SER B 1 121 ? -7.195 28.047 6.715 1 96.62 121 SER B CA 1
ATOM 3352 C C . SER B 1 121 ? -7.195 28.922 5.465 1 96.62 121 SER B C 1
ATOM 3354 O O . SER B 1 121 ? -7.566 30.094 5.523 1 96.62 121 SER B O 1
ATOM 3356 N N . ALA B 1 122 ? -6.84 28.312 4.309 1 97.12 122 ALA B N 1
ATOM 3357 C CA . ALA B 1 122 ? -6.84 29.078 3.059 1 97.12 122 ALA B CA 1
ATOM 3358 C C . ALA B 1 122 ? -8.25 29.531 2.695 1 97.12 122 ALA B C 1
ATOM 3360 O O . ALA B 1 122 ? -8.445 30.656 2.23 1 97.12 122 ALA B O 1
ATOM 3361 N N . ASP B 1 123 ? -9.234 28.703 2.916 1 97.06 123 ASP B N 1
ATOM 3362 C CA . ASP B 1 123 ? -10.617 29 2.562 1 97.06 123 ASP B CA 1
ATOM 3363 C C . ASP B 1 123 ? -11.156 30.172 3.371 1 97.06 123 ASP B C 1
ATOM 3365 O O . ASP B 1 123 ? -11.719 31.125 2.809 1 97.06 123 ASP B O 1
ATOM 3369 N N . VAL B 1 124 ? -10.984 30.125 4.637 1 97.88 124 VAL B N 1
ATOM 3370 C CA . VAL B 1 124 ? -11.57 31.156 5.508 1 97.88 124 VAL B CA 1
ATOM 3371 C C . VAL B 1 124 ? -10.82 32.469 5.332 1 97.88 124 VAL B C 1
ATOM 3373 O O . VAL B 1 124 ? -11.414 33.531 5.406 1 97.88 124 VAL B O 1
ATOM 3376 N N . LEU B 1 125 ? -9.492 32.406 5.105 1 98.56 125 LEU B N 1
ATOM 3377 C CA . LEU B 1 125 ? -8.711 33.625 4.914 1 98.56 125 LEU B CA 1
ATOM 3378 C C . LEU B 1 125 ? -9.07 34.281 3.598 1 98.56 125 LEU B C 1
ATOM 3380 O O . LEU B 1 125 ? -9.188 35.531 3.535 1 98.56 125 LEU B O 1
ATOM 3384 N N . GLU B 1 126 ? -9.227 33.5 2.594 1 97.81 126 GLU B N 1
ATOM 3385 C CA . GLU B 1 126 ? -9.688 34.031 1.32 1 97.81 126 GLU B CA 1
ATOM 3386 C C . GLU B 1 126 ? -11.062 34.688 1.465 1 97.81 126 GLU B C 1
ATOM 3388 O O . GLU B 1 126 ? -11.305 35.781 0.928 1 97.81 126 GLU B O 1
ATOM 3393 N N . ALA B 1 127 ? -11.961 34.062 2.15 1 97.94 127 ALA B N 1
ATOM 3394 C CA . ALA B 1 127 ? -13.297 34.594 2.4 1 97.94 127 ALA B CA 1
ATOM 3395 C C . ALA B 1 127 ? -13.234 35.906 3.188 1 97.94 127 ALA B C 1
ATOM 3397 O O . ALA B 1 127 ? -14.086 36.781 3.025 1 97.94 127 ALA B O 1
ATOM 3398 N N . ALA B 1 128 ? -12.227 36.031 4.035 1 98.44 128 ALA B N 1
ATOM 3399 C CA . ALA B 1 128 ? -12.031 37.219 4.852 1 98.44 128 ALA B CA 1
ATOM 3400 C C . ALA B 1 128 ? -11.414 38.375 4.035 1 98.44 128 ALA B C 1
ATOM 3402 O O . ALA B 1 128 ? -11.172 39.469 4.559 1 98.44 128 ALA B O 1
ATOM 3403 N N . GLY B 1 129 ? -11.094 38.062 2.801 1 97.88 129 GLY B N 1
ATOM 3404 C CA . GLY B 1 129 ? -10.586 39.094 1.903 1 97.88 129 GLY B CA 1
ATOM 3405 C C . GLY B 1 129 ? -9.07 39.125 1.838 1 97.88 129 GLY B C 1
ATOM 3406 O O . GLY B 1 129 ? -8.492 40.094 1.334 1 97.88 129 GLY B O 1
ATOM 3407 N N . ILE B 1 130 ? -8.453 38.156 2.299 1 98.5 130 ILE B N 1
ATOM 3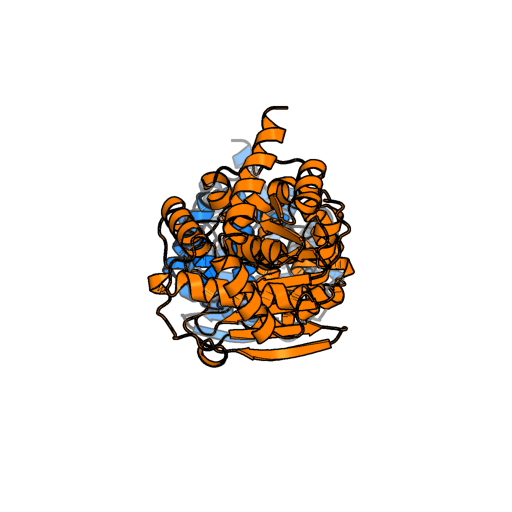408 C CA . ILE B 1 130 ? -6.992 38.125 2.285 1 98.5 130 ILE B CA 1
ATOM 3409 C C . ILE B 1 130 ? -6.516 37.469 0.983 1 98.5 130 ILE B C 1
ATOM 3411 O O . ILE B 1 130 ? -7.055 36.438 0.552 1 98.5 130 ILE B O 1
ATOM 3415 N N . ASN B 1 131 ? -5.547 38.094 0.273 1 98.25 131 ASN B N 1
ATOM 3416 C CA . ASN B 1 131 ? -4.863 37.469 -0.855 1 98.25 131 ASN B CA 1
ATOM 3417 C C . ASN B 1 131 ? -3.912 36.375 -0.394 1 98.25 131 ASN B C 1
ATOM 3419 O O . ASN B 1 131 ? -2.838 36.656 0.142 1 98.25 131 ASN B O 1
ATOM 3423 N N . ILE B 1 132 ? -4.25 35.156 -0.665 1 97.25 132 ILE B N 1
ATOM 3424 C CA . ILE B 1 132 ? -3.465 34.031 -0.145 1 97.25 132 ILE B CA 1
ATOM 3425 C C . ILE B 1 132 ? -2.369 33.656 -1.144 1 97.25 132 ILE B C 1
ATOM 3427 O O . ILE B 1 132 ? -1.567 32.75 -0.889 1 97.25 132 ILE B O 1
ATOM 3431 N N . GLU B 1 133 ? -2.285 34.375 -2.291 1 97.12 133 GLU B N 1
ATOM 3432 C CA . GLU B 1 133 ? -1.353 34.031 -3.361 1 97.12 133 GLU B CA 1
ATOM 3433 C C . GLU B 1 133 ? -0.122 34.938 -3.328 1 97.12 133 GLU B C 1
ATOM 3435 O O . GLU B 1 133 ? 0.399 35.344 -4.375 1 97.12 133 GLU B O 1
ATOM 3440 N N . LEU B 1 134 ? 0.296 35.312 -2.184 1 97.62 134 LEU B N 1
ATOM 3441 C CA . LEU B 1 134 ? 1.435 36.188 -2.023 1 97.62 134 LEU B CA 1
ATOM 3442 C C . LEU B 1 134 ? 2.744 35.469 -2.314 1 97.62 134 LEU B C 1
ATOM 3444 O O . LEU B 1 134 ? 2.854 34.281 -2.09 1 97.62 134 LEU B O 1
ATOM 3448 N N . THR B 1 135 ? 3.754 36.25 -2.822 1 97.19 135 THR B N 1
ATOM 3449 C CA . THR B 1 135 ? 5.113 35.719 -2.959 1 97.19 135 THR B CA 1
ATOM 3450 C C . THR B 1 135 ? 5.781 35.594 -1.595 1 97.19 135 THR B C 1
ATOM 3452 O O . THR B 1 135 ? 5.324 36.188 -0.614 1 97.19 135 THR B O 1
ATOM 3455 N N . PRO B 1 136 ? 6.871 34.844 -1.537 1 97.69 136 PRO B N 1
ATOM 3456 C CA . PRO B 1 136 ? 7.59 34.719 -0.27 1 97.69 136 PRO B CA 1
ATOM 3457 C C . PRO B 1 136 ? 7.996 36.062 0.329 1 97.69 136 PRO B C 1
ATOM 3459 O O . PRO B 1 136 ? 7.832 36.281 1.531 1 97.69 136 PRO B O 1
ATOM 3462 N N . ASP B 1 137 ? 8.445 36.938 -0.52 1 97.31 137 ASP B N 1
ATOM 3463 C CA . ASP B 1 137 ? 8.883 38.25 -0.043 1 97.31 137 ASP B CA 1
ATOM 3464 C C . ASP B 1 137 ? 7.703 39.062 0.502 1 97.31 137 ASP B C 1
ATOM 3466 O O . ASP B 1 137 ? 7.844 39.812 1.479 1 97.31 137 ASP B O 1
ATOM 3470 N N . GLN B 1 138 ? 6.609 38.938 -0.129 1 97.81 138 GLN B N 1
ATOM 3471 C CA . GLN B 1 138 ? 5.414 39.656 0.32 1 97.81 138 GLN B CA 1
ATOM 3472 C C . GLN B 1 138 ? 4.91 39.094 1.646 1 97.81 138 GLN B C 1
ATOM 3474 O O . GLN B 1 138 ? 4.488 39.844 2.525 1 97.81 138 GLN B O 1
ATOM 3479 N N . VAL B 1 139 ? 4.922 37.781 1.823 1 98.31 139 VAL B N 1
ATOM 3480 C CA . VAL B 1 139 ? 4.539 37.156 3.082 1 98.31 139 VAL B CA 1
ATOM 3481 C C . VAL B 1 139 ? 5.477 37.625 4.195 1 98.31 139 VAL B C 1
ATOM 3483 O O . VAL B 1 139 ? 5.027 37.969 5.293 1 98.31 139 VAL B O 1
ATOM 3486 N N . LYS B 1 140 ? 6.793 37.625 3.855 1 98.12 140 LYS B N 1
ATOM 3487 C CA . LYS B 1 140 ? 7.785 38.094 4.805 1 98.12 140 LYS B CA 1
ATOM 3488 C C . LYS B 1 140 ? 7.445 39.531 5.266 1 98.12 140 LYS B C 1
ATOM 3490 O O . LYS B 1 140 ? 7.484 39.812 6.465 1 98.12 140 LYS B O 1
ATOM 3495 N N . THR B 1 141 ? 7.082 40.344 4.324 1 97.81 141 THR B N 1
ATOM 3496 C CA . THR B 1 141 ? 6.727 41.719 4.637 1 97.81 141 THR B CA 1
ATOM 3497 C C . THR B 1 141 ? 5.523 41.781 5.574 1 97.81 141 THR B C 1
ATOM 3499 O O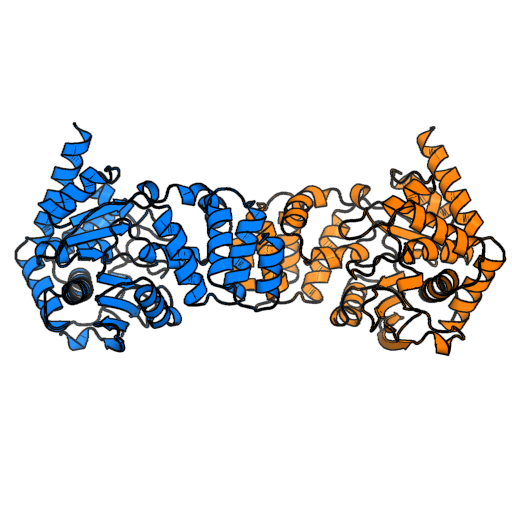 . THR B 1 141 ? 5.504 42.562 6.531 1 97.81 141 THR B O 1
ATOM 3502 N N . CYS B 1 142 ? 4.512 40.938 5.359 1 98.5 142 CYS B N 1
ATOM 3503 C CA . CYS B 1 142 ? 3.338 40.906 6.223 1 98.5 142 CYS B CA 1
ATOM 3504 C C . CYS B 1 142 ? 3.725 40.5 7.645 1 98.5 142 CYS B C 1
ATOM 3506 O O . CYS B 1 142 ? 3.277 41.125 8.609 1 98.5 142 CYS B O 1
ATOM 3508 N N . ILE B 1 143 ? 4.562 39.5 7.75 1 98.62 143 ILE B N 1
ATOM 3509 C CA . ILE B 1 143 ? 4.957 39 9.062 1 98.62 143 ILE B CA 1
ATOM 3510 C C . ILE B 1 143 ? 5.766 40.062 9.797 1 98.62 143 ILE B C 1
ATOM 3512 O O . ILE B 1 143 ? 5.531 40.312 10.977 1 98.62 143 ILE B O 1
ATOM 3516 N N . GLU B 1 144 ? 6.66 40.688 9.094 1 97.31 144 GLU B N 1
ATOM 3517 C CA . GLU B 1 144 ? 7.559 41.656 9.711 1 97.31 144 GLU B CA 1
ATOM 3518 C C . GLU B 1 144 ? 6.816 42.938 10.07 1 97.31 144 GLU B C 1
ATOM 3520 O O . GLU B 1 144 ? 7.102 43.562 11.102 1 97.31 144 GLU B O 1
ATOM 3525 N N . THR B 1 145 ? 5.844 43.344 9.258 1 97.25 145 THR B N 1
ATOM 3526 C CA . THR B 1 145 ? 5.16 44.625 9.438 1 97.25 145 THR B CA 1
ATOM 3527 C C . THR B 1 145 ? 3.961 44.469 10.367 1 97.25 145 THR B C 1
ATOM 3529 O O . THR B 1 145 ? 3.725 45.312 11.234 1 97.25 145 THR B O 1
ATOM 3532 N N . LEU B 1 146 ? 3.211 43.375 10.203 1 98.25 146 LEU B N 1
ATOM 3533 C CA . LEU B 1 146 ? 1.926 43.25 10.883 1 98.25 146 LEU B CA 1
ATOM 3534 C C . LEU B 1 146 ? 2.008 42.219 12.008 1 98.25 146 LEU B C 1
ATOM 3536 O O . LEU B 1 146 ? 1.128 42.156 12.867 1 98.25 146 LEU B O 1
ATOM 3540 N N . GLY B 1 147 ? 3.039 41.375 11.93 1 98.44 147 GLY B N 1
ATOM 3541 C CA . GLY B 1 147 ? 3.168 40.312 12.922 1 98.44 147 GLY B CA 1
ATOM 3542 C C . GLY B 1 147 ? 2.496 39.031 12.508 1 98.44 147 GLY B C 1
ATOM 3543 O O . GLY B 1 147 ? 2.547 38.031 13.234 1 98.44 147 GLY B O 1
ATOM 3544 N N . VAL B 1 148 ? 1.868 39 11.352 1 98.69 148 VAL B N 1
ATOM 3545 C CA . VAL B 1 148 ? 1.18 37.781 10.914 1 98.69 148 VAL B CA 1
ATOM 3546 C C . VAL B 1 148 ? 1.231 37.688 9.398 1 98.69 148 VAL B C 1
ATOM 3548 O O . VAL B 1 148 ? 1.112 38.688 8.695 1 98.69 148 VAL B O 1
ATOM 3551 N N . GLY B 1 149 ? 1.505 36.562 8.914 1 98.56 149 GLY B N 1
ATOM 3552 C CA . GLY B 1 149 ? 1.458 36.219 7.504 1 98.56 149 GLY B CA 1
ATOM 3553 C C . GLY B 1 149 ? 0.998 34.781 7.266 1 98.56 149 GLY B C 1
ATOM 3554 O O . GLY B 1 149 ? 1.15 33.906 8.141 1 98.56 149 GLY B O 1
ATOM 3555 N N . PHE B 1 150 ? 0.405 34.531 6.086 1 98.62 150 PHE B N 1
ATOM 3556 C CA . PHE B 1 150 ? -0.103 33.219 5.723 1 98.62 150 PHE B CA 1
ATOM 3557 C C . PHE B 1 150 ? 0.777 32.562 4.66 1 98.62 150 PHE B C 1
ATOM 3559 O O . PHE B 1 150 ? 1.054 33.188 3.623 1 98.62 150 PHE B O 1
ATOM 3566 N N . LEU B 1 151 ? 1.267 31.438 5 1 98.62 151 LEU B N 1
ATOM 3567 C CA . LEU B 1 151 ? 2.053 30.625 4.07 1 98.62 151 LEU B CA 1
ATOM 3568 C C . LEU B 1 151 ? 1.193 29.547 3.426 1 98.62 151 LEU B C 1
ATOM 3570 O O . LEU B 1 151 ? 1.047 28.453 3.977 1 98.62 151 LEU B O 1
ATOM 3574 N N . PHE B 1 152 ? 0.706 29.859 2.24 1 97.94 152 PHE B N 1
ATOM 3575 C CA . PHE B 1 152 ? -0.147 28.938 1.513 1 97.94 152 PHE B CA 1
ATOM 3576 C C . PHE B 1 152 ? 0.664 27.75 0.996 1 97.94 152 PHE B C 1
ATOM 3578 O O . PHE B 1 152 ? 1.479 27.906 0.083 1 97.94 152 PHE B O 1
ATOM 3585 N N . ALA B 1 153 ? 0.384 26.641 1.526 1 97.56 153 ALA B N 1
ATOM 3586 C CA . ALA B 1 153 ? 1.214 25.469 1.32 1 97.56 153 ALA B CA 1
ATOM 3587 C C . ALA B 1 153 ? 1.489 25.234 -0.163 1 97.56 153 ALA B C 1
ATOM 3589 O O . ALA B 1 153 ? 2.619 24.938 -0.553 1 97.56 153 ALA B O 1
ATOM 3590 N N . GLN B 1 154 ? 0.529 25.422 -1.053 1 95.62 154 GLN B N 1
ATOM 3591 C CA . GLN B 1 154 ? 0.644 25.109 -2.477 1 95.62 154 GLN B CA 1
ATOM 3592 C C . GLN B 1 154 ? 1.675 26.016 -3.148 1 95.62 154 GLN B C 1
ATOM 3594 O O . GLN B 1 154 ? 2.25 25.656 -4.176 1 95.62 154 GLN B O 1
ATOM 3599 N N . ARG B 1 155 ? 1.926 27.141 -2.547 1 96.69 155 ARG B N 1
ATOM 3600 C CA . ARG B 1 155 ? 2.867 28.094 -3.129 1 96.69 155 ARG B CA 1
ATOM 3601 C C . ARG B 1 155 ? 4.301 27.75 -2.729 1 96.69 155 ARG B C 1
ATOM 3603 O O . ARG B 1 155 ? 5.25 28.234 -3.354 1 96.69 155 ARG B O 1
ATOM 3610 N N . HIS B 1 156 ? 4.438 26.969 -1.737 1 98.19 156 HIS B N 1
ATOM 3611 C CA . HIS B 1 156 ? 5.77 26.812 -1.17 1 98.19 156 HIS B CA 1
ATOM 3612 C C . HIS B 1 156 ? 6.258 25.375 -1.331 1 98.19 156 HIS B C 1
ATOM 3614 O O . HIS B 1 156 ? 7.453 25.094 -1.197 1 98.19 156 HIS B O 1
ATOM 3620 N N . HIS B 1 157 ? 5.324 24.484 -1.538 1 98 157 HIS B N 1
ATOM 3621 C CA . HIS B 1 157 ? 5.668 23.078 -1.644 1 98 157 HIS B CA 1
ATOM 3622 C C . HIS B 1 157 ? 5.332 22.516 -3.025 1 98 157 HIS B C 1
ATOM 3624 O O . HIS B 1 157 ? 4.531 21.594 -3.148 1 98 157 HIS B O 1
ATOM 3630 N N . GLY B 1 158 ? 6.055 23.047 -4.043 1 97.19 158 GLY B N 1
ATOM 3631 C CA . GLY B 1 158 ? 5.809 22.656 -5.426 1 97.19 158 GLY B CA 1
ATOM 3632 C C . GLY B 1 158 ? 6.059 21.188 -5.688 1 97.19 158 GLY B C 1
ATOM 3633 O O . GLY B 1 158 ? 5.379 20.578 -6.52 1 97.19 158 GLY B O 1
ATOM 3634 N N . ALA B 1 159 ? 6.949 20.562 -4.973 1 96.75 159 ALA B N 1
ATOM 3635 C CA . ALA B 1 159 ? 7.32 19.156 -5.156 1 96.75 159 ALA B CA 1
ATOM 3636 C C . ALA B 1 159 ? 6.16 18.234 -4.805 1 96.75 159 ALA B C 1
ATOM 3638 O O . ALA B 1 159 ? 6.137 17.078 -5.219 1 96.75 159 ALA B O 1
ATOM 3639 N N . MET B 1 160 ? 5.188 18.719 -4.109 1 97.19 160 MET B N 1
ATOM 3640 C CA . MET B 1 160 ? 4.051 17.906 -3.686 1 97.19 160 MET B CA 1
ATOM 3641 C C . MET B 1 160 ? 3.188 17.516 -4.879 1 97.19 160 MET B C 1
ATOM 3643 O O . MET B 1 160 ? 2.332 16.641 -4.766 1 97.19 160 MET B O 1
ATOM 3647 N N . LYS B 1 161 ? 3.4 18.156 -6.051 1 97.31 161 LYS B N 1
ATOM 3648 C CA . LYS B 1 161 ? 2.629 17.844 -7.25 1 97.31 161 LYS B CA 1
ATOM 3649 C C . LYS B 1 161 ? 2.75 16.359 -7.617 1 97.31 161 LYS B C 1
ATOM 3651 O O . LYS B 1 161 ? 1.856 15.805 -8.25 1 97.31 161 LYS B O 1
ATOM 3656 N N . TYR B 1 162 ? 3.82 15.766 -7.195 1 97.44 162 TYR B N 1
ATOM 3657 C CA . TYR B 1 162 ? 4.078 14.375 -7.555 1 97.44 162 TYR B CA 1
ATOM 3658 C C . TYR B 1 162 ? 3.311 13.43 -6.637 1 97.44 162 TYR B C 1
ATOM 3660 O O . TYR B 1 162 ? 3.084 12.266 -6.988 1 97.44 162 TYR B O 1
ATOM 3668 N N . ALA B 1 163 ? 2.879 13.883 -5.465 1 97.81 163 ALA B N 1
ATOM 3669 C CA . ALA B 1 163 ? 2.252 12.992 -4.492 1 97.81 163 ALA B CA 1
ATOM 3670 C C . ALA B 1 163 ? 0.776 13.328 -4.309 1 97.81 163 ALA B C 1
ATOM 3672 O O . ALA B 1 163 ? 0.008 12.523 -3.777 1 97.81 163 ALA B O 1
ATOM 3673 N N . ILE B 1 164 ? 0.399 14.5 -4.742 1 96.81 164 ILE B N 1
ATOM 3674 C CA . ILE B 1 164 ? -0.936 15 -4.426 1 96.81 164 ILE B CA 1
ATOM 3675 C C . ILE B 1 164 ? -1.987 14.086 -5.059 1 96.81 164 ILE B C 1
ATOM 3677 O O . ILE B 1 164 ? -3.029 13.82 -4.453 1 96.81 164 ILE B O 1
ATOM 3681 N N . GLY B 1 165 ? -1.831 13.648 -6.309 1 96.94 165 GLY B N 1
ATOM 3682 C CA . GLY B 1 165 ? -2.754 12.742 -6.965 1 96.94 165 GLY B CA 1
ATOM 3683 C C . GLY B 1 165 ? -2.971 11.453 -6.195 1 96.94 165 GLY B C 1
ATOM 3684 O O . GLY B 1 165 ? -4.09 11.164 -5.758 1 96.94 165 GLY B O 1
ATOM 3685 N N . PRO B 1 166 ? -1.887 10.688 -5.965 1 98.38 166 PRO B N 1
ATOM 3686 C CA . PRO B 1 166 ? -1.987 9.453 -5.184 1 98.38 166 PRO B CA 1
ATOM 3687 C C . PRO B 1 166 ? -2.627 9.664 -3.814 1 98.38 166 PRO B C 1
ATOM 3689 O O . PRO B 1 166 ? -3.457 8.867 -3.383 1 98.38 166 PRO B O 1
ATOM 3692 N N . ARG B 1 167 ? -2.254 10.719 -3.148 1 97.5 167 ARG B N 1
ATOM 3693 C CA . ARG B 1 167 ? -2.818 10.992 -1.83 1 97.5 167 ARG B CA 1
ATOM 3694 C C . ARG B 1 167 ? -4.332 11.148 -1.904 1 97.5 167 ARG B C 1
ATOM 3696 O O . ARG B 1 167 ? -5.062 10.57 -1.093 1 97.5 167 ARG B O 1
ATOM 3703 N N . ARG B 1 168 ? -4.777 11.914 -2.826 1 95.75 168 ARG B N 1
ATOM 3704 C CA . ARG B 1 168 ? -6.211 12.141 -2.996 1 95.75 168 ARG B CA 1
ATOM 3705 C C . ARG B 1 168 ? -6.938 10.844 -3.342 1 95.75 168 ARG B C 1
ATOM 3707 O O . ARG B 1 168 ? -8.016 10.578 -2.814 1 95.75 168 ARG B O 1
ATOM 3714 N N . GLU B 1 169 ? -6.348 10.078 -4.195 1 97.5 169 GLU B N 1
ATOM 3715 C CA . GLU B 1 169 ? -6.949 8.82 -4.648 1 97.5 169 GLU B CA 1
ATOM 3716 C C . GLU B 1 169 ? -7.055 7.82 -3.502 1 97.5 169 GLU B C 1
ATOM 3718 O O . GLU B 1 169 ? -8.031 7.066 -3.42 1 97.5 169 GLU B O 1
ATOM 3723 N N . LEU B 1 170 ? -6.051 7.727 -2.676 1 98 170 LEU B N 1
ATOM 3724 C CA . LEU B 1 170 ? -6.078 6.82 -1.536 1 98 170 LEU B CA 1
ATOM 3725 C C . LEU B 1 170 ? -7.188 7.195 -0.563 1 98 170 LEU B C 1
ATOM 3727 O O . LEU B 1 170 ? -7.914 6.328 -0.074 1 98 170 LEU B O 1
ATOM 3731 N N . GLY B 1 171 ? -7.25 8.5 -0.234 1 95.75 171 GLY B N 1
ATOM 3732 C CA . GLY B 1 171 ? -8.336 9.008 0.586 1 95.75 171 GLY B CA 1
ATOM 3733 C C . GLY B 1 171 ? -8.242 8.57 2.035 1 95.75 171 GLY B C 1
ATOM 3734 O O . GLY B 1 171 ? -9.266 8.461 2.725 1 95.75 171 GLY B O 1
ATOM 3735 N N . VAL B 1 172 ? -7.086 8.133 2.506 1 96.5 172 VAL B N 1
ATOM 3736 C CA . VAL B 1 172 ? -6.855 7.754 3.895 1 96.5 172 VAL B CA 1
ATOM 3737 C C . VAL B 1 172 ? -5.641 8.5 4.441 1 96.5 172 VAL B C 1
ATOM 3739 O O . VAL B 1 172 ? -4.852 9.062 3.676 1 96.5 172 VAL B O 1
ATOM 3742 N N . ARG B 1 173 ? -5.469 8.539 5.73 1 95.5 173 ARG B N 1
ATOM 3743 C CA . ARG B 1 173 ? -4.332 9.203 6.359 1 95.5 173 ARG B CA 1
ATOM 3744 C C . ARG B 1 173 ? -3.039 8.445 6.102 1 95.5 173 ARG B C 1
ATOM 3746 O O . ARG B 1 173 ? -3.023 7.211 6.121 1 95.5 173 ARG B O 1
ATOM 3753 N N . THR B 1 174 ? -2.07 9.141 5.801 1 97.19 174 THR B N 1
ATOM 3754 C CA . THR B 1 174 ? -0.727 8.617 5.586 1 97.19 174 THR B CA 1
ATOM 3755 C C . THR B 1 174 ? 0.314 9.5 6.27 1 97.19 174 THR B C 1
ATOM 3757 O O . THR B 1 174 ? -0.035 10.406 7.023 1 97.19 174 THR B O 1
ATOM 3760 N N . LEU B 1 175 ? 1.557 9.234 5.957 1 98.06 175 LEU B N 1
ATOM 3761 C CA . LEU B 1 175 ? 2.689 10.008 6.449 1 98.06 175 LEU B CA 1
ATOM 3762 C C . LEU B 1 175 ? 2.488 11.492 6.18 1 98.06 175 LEU B C 1
ATOM 3764 O O . LEU B 1 175 ? 2.896 12.336 6.984 1 98.06 175 LEU B O 1
ATOM 3768 N N . PHE B 1 176 ? 1.842 11.789 5.09 1 97.38 176 PHE B N 1
ATOM 3769 C CA . PHE B 1 176 ? 1.737 13.164 4.633 1 97.38 176 PHE B CA 1
ATOM 3770 C C . PHE B 1 176 ? 0.802 13.969 5.535 1 97.38 176 PHE B C 1
ATOM 3772 O O . PHE B 1 176 ? 0.837 15.195 5.539 1 97.38 176 PHE B O 1
ATOM 3779 N N . ASN B 1 177 ? -0.026 13.297 6.32 1 95.44 177 ASN B N 1
ATOM 3780 C CA . ASN B 1 177 ? -0.896 13.984 7.273 1 95.44 177 ASN B CA 1
ATOM 3781 C C . ASN B 1 177 ? -0.111 14.516 8.469 1 95.44 177 ASN B C 1
ATOM 3783 O O . ASN B 1 177 ? -0.585 15.398 9.188 1 95.44 177 ASN B O 1
ATOM 3787 N N . LEU B 1 178 ? 1.051 13.969 8.672 1 97.81 178 LEU B N 1
ATOM 3788 C CA . LEU B 1 178 ? 1.901 14.414 9.766 1 97.81 178 LEU B CA 1
ATOM 3789 C C . LEU B 1 178 ? 2.842 15.523 9.32 1 97.81 178 LEU B C 1
ATOM 3791 O O . LEU B 1 178 ? 3.371 16.266 10.148 1 97.81 178 LEU B O 1
ATOM 3795 N N . LEU B 1 179 ? 3.049 15.648 8.031 1 98.25 179 LEU B N 1
ATOM 3796 C CA . LEU B 1 179 ? 4.18 16.422 7.539 1 98.25 179 LEU B CA 1
ATOM 3797 C C . LEU B 1 179 ? 3.82 17.906 7.43 1 98.25 179 LEU B C 1
ATOM 3799 O O . LEU B 1 179 ? 4.699 18.766 7.484 1 98.25 179 LEU B O 1
ATOM 3803 N N . GLY B 1 180 ? 2.562 18.203 7.297 1 96.06 180 GLY B N 1
ATOM 3804 C CA . GLY B 1 180 ? 2.127 19.578 7.113 1 96.06 180 GLY B CA 1
ATOM 3805 C C . GLY B 1 180 ? 2.736 20.531 8.125 1 96.06 180 GLY B C 1
ATOM 3806 O O . GLY B 1 180 ? 3.51 21.422 7.758 1 96.06 180 GLY B O 1
ATOM 3807 N N . PRO B 1 181 ? 2.498 20.297 9.352 1 97.56 181 PRO B N 1
ATOM 3808 C CA . PRO B 1 181 ? 2.975 21.219 10.383 1 97.56 181 PRO B CA 1
ATOM 3809 C C . PRO B 1 181 ? 4.492 21.172 10.562 1 97.56 181 PRO B C 1
ATOM 3811 O O . PRO B 1 181 ? 5.062 22.016 11.25 1 97.56 181 PRO B O 1
ATOM 3814 N N . LEU B 1 182 ? 5.145 20.234 9.953 1 98.69 182 LEU B N 1
ATOM 3815 C CA . LEU B 1 182 ? 6.574 20.031 10.172 1 98.69 182 LEU B CA 1
ATOM 3816 C C . LEU B 1 182 ? 7.395 20.766 9.117 1 98.69 182 LEU B C 1
ATOM 3818 O O . LEU B 1 182 ? 8.625 20.812 9.195 1 98.69 182 LEU B O 1
ATOM 3822 N N . THR B 1 183 ? 6.711 21.422 8.188 1 98.44 183 THR B N 1
ATOM 3823 C CA . THR B 1 183 ? 7.441 21.875 7.008 1 98.44 183 THR B CA 1
ATOM 3824 C C . THR B 1 183 ? 7.199 23.359 6.762 1 98.44 183 THR B C 1
ATOM 3826 O O . THR B 1 183 ? 7.176 23.812 5.613 1 98.44 183 THR B O 1
ATOM 3829 N N . ASN B 1 184 ? 6.957 24.109 7.805 1 98.38 184 ASN B N 1
ATOM 3830 C CA . ASN B 1 184 ? 6.73 25.547 7.703 1 98.38 184 ASN B CA 1
ATOM 3831 C C . ASN B 1 184 ? 7.855 26.234 6.941 1 98.38 184 ASN B C 1
ATOM 3833 O O . ASN B 1 184 ? 9 26.234 7.387 1 98.38 184 ASN B O 1
ATOM 3837 N N . PRO B 1 185 ? 7.512 26.938 5.809 1 98.44 185 PRO B N 1
ATOM 3838 C CA . PRO B 1 185 ? 8.531 27.531 4.941 1 98.44 185 PRO B CA 1
ATOM 3839 C C . PRO B 1 185 ? 9.297 28.672 5.625 1 98.44 185 PRO B C 1
ATOM 3841 O O . PRO B 1 185 ? 10.359 29.062 5.148 1 98.44 185 PRO B O 1
ATOM 3844 N N . ALA B 1 186 ? 8.797 29.203 6.695 1 98.38 186 ALA B N 1
ATOM 3845 C CA . ALA B 1 186 ? 9.469 30.281 7.422 1 98.38 186 ALA B CA 1
ATOM 3846 C C . ALA B 1 186 ? 10.367 29.719 8.523 1 98.38 186 ALA B C 1
ATOM 3848 O O . ALA B 1 186 ? 11.07 30.484 9.195 1 98.38 186 ALA B O 1
ATOM 3849 N N . GLY B 1 187 ? 10.344 28.406 8.703 1 97.31 187 GLY B N 1
ATOM 3850 C CA . GLY B 1 187 ? 11.188 27.781 9.719 1 97.31 187 GLY B CA 1
ATOM 3851 C C . GLY B 1 187 ? 10.867 28.25 11.125 1 97.31 187 GLY B C 1
ATOM 3852 O O . GLY B 1 187 ? 11.773 28.484 11.922 1 97.31 187 GLY B O 1
ATOM 3853 N N . ALA B 1 188 ? 9.625 28.438 11.43 1 97.81 188 ALA B N 1
ATOM 3854 C CA . ALA B 1 188 ? 9.227 28.906 12.758 1 97.81 188 ALA B CA 1
ATOM 3855 C C . ALA B 1 188 ? 9.734 27.953 13.844 1 97.81 188 ALA B C 1
ATOM 3857 O O . ALA B 1 188 ? 9.422 26.766 13.836 1 97.81 188 ALA B O 1
ATOM 3858 N N . PRO B 1 189 ? 10.453 28.453 14.781 1 97.81 189 PRO B N 1
ATOM 3859 C CA . PRO B 1 189 ? 11.023 27.578 15.812 1 97.81 189 PRO B CA 1
ATOM 3860 C C . PRO B 1 189 ? 10.016 27.219 16.906 1 97.81 189 PRO B C 1
ATOM 3862 O O . PRO B 1 189 ? 10.234 26.297 17.672 1 97.81 189 PRO B O 1
ATOM 3865 N N . ASN B 1 190 ? 8.977 28.031 17.062 1 98.75 190 ASN B N 1
ATOM 3866 C CA . ASN B 1 190 ? 7.918 27.828 18.047 1 98.75 190 ASN B CA 1
ATOM 3867 C C . ASN B 1 190 ? 6.605 27.406 17.391 1 98.75 190 ASN B C 1
ATOM 3869 O O . ASN B 1 190 ? 6.34 27.781 16.25 1 98.75 190 ASN B O 1
ATOM 3873 N N . GLN B 1 191 ? 5.82 26.609 18.172 1 98.81 191 GLN B N 1
ATOM 3874 C CA . GLN B 1 191 ? 4.602 26.141 17.531 1 98.81 191 GLN B CA 1
ATOM 3875 C C . GLN B 1 191 ? 3.582 25.672 18.562 1 98.81 191 GLN B C 1
ATOM 3877 O O . GLN B 1 191 ? 3.953 25.125 19.609 1 98.81 191 GLN B O 1
ATOM 3882 N N . LEU B 1 192 ? 2.377 25.953 18.359 1 98.94 192 LEU B N 1
ATOM 3883 C CA . LEU B 1 192 ? 1.261 25.141 18.844 1 98.94 192 LEU B CA 1
ATOM 3884 C C . LEU B 1 192 ? 0.732 24.234 17.734 1 98.94 192 LEU B C 1
ATOM 3886 O O . LEU B 1 192 ? 0.258 24.703 16.703 1 98.94 192 LEU B O 1
ATOM 3890 N N . VAL B 1 193 ? 0.853 22.953 17.969 1 98.69 193 VAL B N 1
ATOM 3891 C CA . VAL B 1 193 ? 0.496 22.016 16.906 1 98.69 193 VAL B CA 1
ATOM 3892 C C . VAL B 1 193 ? -0.509 21 17.422 1 98.69 193 VAL B C 1
ATOM 3894 O O . VAL B 1 193 ? -0.239 20.297 18.391 1 98.69 193 VAL B O 1
ATOM 3897 N N . GLY B 1 194 ? -1.653 20.938 16.797 1 98.25 194 GLY B N 1
ATOM 3898 C CA . GLY B 1 194 ? -2.619 19.875 17.062 1 98.25 194 GLY B CA 1
ATOM 3899 C C . GLY B 1 194 ? -2.398 18.641 16.219 1 98.25 194 GLY B C 1
ATOM 3900 O O . GLY B 1 194 ? -2.123 18.734 15.023 1 98.25 194 GLY B O 1
ATOM 3901 N N . VAL B 1 195 ? -2.547 17.438 16.891 1 98.25 195 VAL B N 1
ATOM 3902 C CA . VAL B 1 195 ? -2.412 16.203 16.141 1 98.25 195 VAL B CA 1
ATOM 3903 C C . VAL B 1 195 ? -3.721 15.414 16.203 1 98.25 195 VAL B C 1
ATOM 3905 O O . VAL B 1 195 ? -4.488 15.555 17.156 1 98.25 195 VAL B O 1
ATOM 3908 N N . TYR B 1 196 ? -3.945 14.539 15.227 1 95.19 196 TYR B N 1
ATOM 3909 C CA . TYR B 1 196 ? -5.234 13.875 15.062 1 95.19 196 TYR B CA 1
ATOM 3910 C C . TYR B 1 196 ? -5.332 12.641 15.953 1 95.19 196 TYR B C 1
ATOM 3912 O O . TYR B 1 196 ? -6.391 12.023 16.047 1 95.19 196 TYR B O 1
ATOM 3920 N N . THR B 1 197 ? -4.195 12.266 16.609 1 96.75 197 THR B N 1
ATOM 3921 C CA . THR B 1 197 ? -4.219 11.07 17.438 1 96.75 197 THR B CA 1
ATOM 3922 C C . THR B 1 197 ? -3.223 11.18 18.578 1 96.75 197 THR B C 1
ATOM 3924 O O . THR B 1 197 ? -2.162 11.789 18.438 1 96.75 197 THR B O 1
ATOM 3927 N N . ASP B 1 198 ? -3.516 10.57 19.656 1 98.06 198 ASP B N 1
ATOM 3928 C CA . ASP B 1 198 ? -2.812 10.75 20.922 1 98.06 198 ASP B CA 1
ATOM 3929 C C . ASP B 1 198 ? -1.37 10.258 20.828 1 98.06 198 ASP B C 1
ATOM 3931 O O . ASP B 1 198 ? -0.448 10.914 21.312 1 98.06 198 ASP B O 1
ATOM 3935 N N . PRO B 1 199 ? -1.086 9.164 20.125 1 97.75 199 PRO B N 1
ATOM 3936 C CA . PRO B 1 199 ? 0.293 8.68 20.078 1 97.75 199 PRO B CA 1
ATOM 3937 C C . PRO B 1 199 ? 1.255 9.688 19.453 1 97.75 199 PRO B C 1
ATOM 3939 O O . PRO B 1 199 ? 2.443 9.695 19.781 1 97.75 199 PRO B O 1
ATOM 3942 N N . TRP B 1 200 ? 0.735 10.562 18.719 1 98.38 200 TRP B N 1
ATOM 3943 C CA . TRP B 1 200 ? 1.62 11.492 18.031 1 98.38 200 TRP B CA 1
ATOM 3944 C C . TRP B 1 200 ? 1.771 12.789 18.812 1 98.38 200 TRP B C 1
ATOM 3946 O O . TRP B 1 200 ? 2.471 13.703 18.391 1 98.38 200 TRP B O 1
ATOM 3956 N N . VAL B 1 201 ? 1.144 12.867 19.984 1 98.81 201 VAL B N 1
ATOM 3957 C CA . VAL B 1 201 ? 1.401 14.039 20.812 1 98.81 201 VAL B CA 1
ATOM 3958 C C . VAL B 1 201 ? 2.879 14.086 21.203 1 98.81 201 VAL B C 1
ATOM 3960 O O . VAL B 1 201 ? 3.615 14.969 20.766 1 98.81 201 VAL B O 1
ATOM 3963 N N . GLU B 1 202 ? 3.328 13.094 21.891 1 98.81 202 GLU B N 1
ATOM 3964 C CA . GLU B 1 202 ? 4.754 13.062 22.203 1 98.81 202 GLU B CA 1
ATOM 3965 C C . GLU B 1 202 ? 5.594 12.773 20.969 1 98.81 202 GLU B C 1
ATOM 3967 O O . GLU B 1 202 ? 6.699 13.297 20.828 1 98.81 202 GLU B O 1
ATOM 3972 N N . GLY B 1 203 ? 5.098 11.906 20.094 1 98.81 203 GLY B N 1
ATOM 3973 C CA . GLY B 1 203 ? 5.816 11.547 18.875 1 98.81 203 GLY B CA 1
ATOM 3974 C C . GLY B 1 203 ? 6.211 12.75 18.047 1 98.81 203 GLY B C 1
ATOM 3975 O O . GLY B 1 203 ? 7.367 12.883 17.641 1 98.81 203 GLY B O 1
ATOM 3976 N N . LEU B 1 204 ? 5.266 13.602 17.844 1 98.88 204 LEU B N 1
ATOM 3977 C CA . LEU B 1 204 ? 5.547 14.758 17 1 98.88 204 LEU B CA 1
ATOM 3978 C C . LEU B 1 204 ? 6.445 15.758 17.734 1 98.88 204 LEU B C 1
ATOM 3980 O O . LEU B 1 204 ? 7.246 16.453 17.109 1 98.88 204 LEU B O 1
ATOM 3984 N N . ALA B 1 205 ? 6.32 15.844 19.062 1 98.94 205 ALA B N 1
ATOM 3985 C CA . ALA B 1 205 ? 7.246 16.672 19.828 1 98.94 205 ALA B CA 1
ATOM 3986 C C . ALA B 1 205 ? 8.688 16.203 19.641 1 98.94 205 ALA B C 1
ATOM 3988 O O . ALA B 1 205 ? 9.594 17.031 19.469 1 98.94 205 ALA B O 1
ATOM 3989 N N . ARG B 1 206 ? 8.859 14.945 19.625 1 98.94 206 ARG B N 1
ATOM 3990 C CA . ARG B 1 206 ? 10.188 14.391 19.422 1 98.94 206 ARG B CA 1
ATOM 3991 C C . ARG B 1 206 ? 10.695 14.68 18 1 98.94 206 ARG B C 1
ATOM 3993 O O . ARG B 1 206 ? 11.875 14.953 17.812 1 98.94 206 ARG B O 1
ATOM 4000 N N . VAL B 1 207 ? 9.797 14.531 17.031 1 98.94 207 VAL B N 1
ATOM 4001 C CA . VAL B 1 207 ? 10.172 14.875 15.664 1 98.94 207 VAL B CA 1
ATOM 4002 C C . VAL B 1 207 ? 10.648 16.328 15.602 1 98.94 207 VAL B C 1
ATOM 4004 O O . VAL B 1 207 ? 11.703 16.609 15.039 1 98.94 207 VAL B O 1
ATOM 4007 N N . LEU B 1 208 ? 9.891 17.219 16.172 1 98.88 208 LEU B N 1
ATOM 4008 C CA . LEU B 1 208 ? 10.203 18.641 16.141 1 98.88 208 LEU B CA 1
ATOM 4009 C C . LEU B 1 208 ? 11.492 18.922 16.906 1 98.88 208 LEU B C 1
ATOM 4011 O O . LEU B 1 208 ? 12.273 19.797 16.531 1 98.88 208 LEU B O 1
ATOM 4015 N N . GLN B 1 209 ? 11.688 18.188 18 1 98.81 209 GLN B N 1
ATOM 4016 C CA . GLN B 1 209 ? 12.945 18.297 18.734 1 98.81 209 GLN B CA 1
ATOM 4017 C C . GLN B 1 209 ? 14.125 17.953 17.828 1 98.81 209 GLN B C 1
ATOM 4019 O O . GLN B 1 209 ? 15.109 18.703 17.781 1 98.81 209 GLN B O 1
ATOM 4024 N N . GLN B 1 210 ? 13.984 16.906 17.094 1 98.56 210 GLN B N 1
ATOM 4025 C CA . GLN B 1 210 ? 15.039 16.469 16.188 1 98.56 210 GLN B CA 1
ATOM 4026 C C . GLN B 1 210 ? 15.258 17.484 15.062 1 98.56 210 GLN B C 1
ATOM 4028 O O . GLN B 1 210 ? 16.375 17.641 14.578 1 98.56 210 GLN B O 1
ATOM 4033 N N . LEU B 1 211 ? 14.211 18.141 14.734 1 98.5 211 LEU B N 1
ATOM 4034 C CA . LEU B 1 211 ? 14.281 19.062 13.617 1 98.5 211 LEU B CA 1
ATOM 4035 C C . LEU B 1 211 ? 14.758 20.438 14.078 1 98.5 211 LEU B C 1
ATOM 4037 O O . LEU B 1 211 ? 14.945 21.344 13.258 1 98.5 211 LEU B O 1
ATOM 4041 N N . GLY B 1 212 ? 14.891 20.656 15.352 1 98.06 212 GLY B N 1
ATOM 4042 C CA . GLY B 1 212 ? 15.547 21.859 15.844 1 98.06 212 GLY B CA 1
ATOM 4043 C C . GLY B 1 212 ? 14.57 22.891 16.375 1 98.06 212 GLY B C 1
ATOM 4044 O O . GLY B 1 212 ? 14.93 24.062 16.531 1 98.06 212 GLY B O 1
ATOM 4045 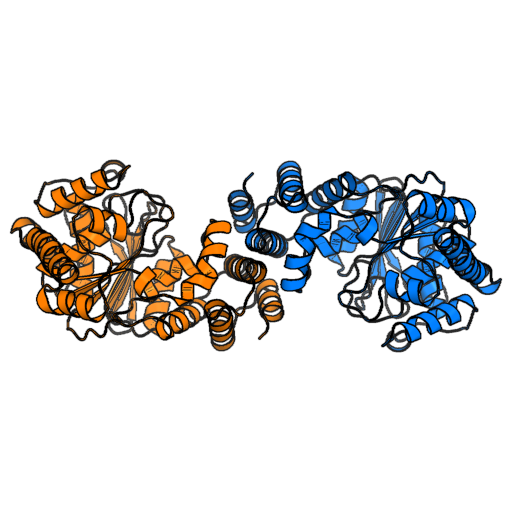N N . SER B 1 213 ? 13.359 22.547 16.688 1 98.5 213 SER B N 1
ATOM 4046 C CA . SER B 1 213 ? 12.391 23.484 17.234 1 98.5 213 SER B CA 1
ATOM 4047 C C . SER B 1 213 ? 12.773 23.906 18.641 1 98.5 213 SER B C 1
ATOM 4049 O O . SER B 1 213 ? 13.562 23.234 19.312 1 98.5 213 SER B O 1
ATOM 4051 N N . SER B 1 214 ? 12.25 25 19.109 1 98.38 214 SER B N 1
ATOM 4052 C CA . SER B 1 214 ? 12.609 25.578 20.391 1 98.38 214 SER B CA 1
ATOM 4053 C C . SER B 1 214 ? 11.523 25.328 21.438 1 98.38 214 SER B C 1
ATOM 4055 O O . SER B 1 214 ? 11.695 24.5 22.328 1 98.38 214 SER B O 1
ATOM 4057 N N . HIS B 1 215 ? 10.461 25.969 21.312 1 98.81 215 HIS B N 1
ATOM 4058 C CA . HIS B 1 215 ? 9.336 25.859 22.234 1 98.81 215 HIS B CA 1
ATOM 4059 C C . HIS B 1 215 ? 8.062 25.453 21.5 1 98.81 215 HIS B C 1
ATOM 4061 O O . HIS B 1 215 ? 7.508 26.25 20.734 1 98.81 215 HIS B O 1
ATOM 4067 N N . VAL B 1 216 ? 7.617 24.172 21.766 1 98.88 216 VAL B N 1
ATOM 4068 C CA . VAL B 1 216 ? 6.496 23.609 21.016 1 98.88 216 VAL B CA 1
ATOM 4069 C C . VAL B 1 216 ? 5.512 22.953 22 1 98.88 216 VAL B C 1
ATOM 4071 O O . VAL B 1 216 ? 5.918 22.312 22.969 1 98.88 216 VAL B O 1
ATOM 4074 N N . LEU B 1 217 ? 4.258 23.203 21.781 1 98.94 217 LEU B N 1
ATOM 4075 C CA . LEU B 1 217 ? 3.188 22.453 22.406 1 98.94 217 LEU B CA 1
ATOM 4076 C C . LEU B 1 217 ? 2.441 21.594 21.391 1 98.94 217 LEU B C 1
ATOM 4078 O O . LEU B 1 217 ? 1.812 22.125 20.469 1 98.94 217 LEU B O 1
ATOM 4082 N N . VAL B 1 218 ? 2.566 20.297 21.516 1 98.94 218 VAL B N 1
ATOM 4083 C CA . VAL B 1 218 ? 1.771 19.375 20.719 1 98.94 218 VAL B CA 1
ATOM 4084 C C . VAL B 1 218 ? 0.55 18.922 21.516 1 98.94 218 VAL B C 1
ATOM 4086 O O . VAL B 1 218 ? 0.677 18.469 22.656 1 98.94 218 VAL B O 1
ATOM 4089 N N . VAL B 1 219 ? -0.628 18.969 20.875 1 98.94 219 VAL B N 1
ATOM 4090 C CA . VAL B 1 219 ? -1.821 18.797 21.688 1 98.94 219 VAL B CA 1
ATOM 4091 C C . VAL B 1 219 ? -2.797 17.859 20.984 1 98.94 219 VAL B C 1
ATOM 4093 O O . VAL B 1 219 ? -2.842 17.812 19.75 1 98.94 219 VAL B O 1
ATOM 4096 N N . HIS B 1 220 ? -3.561 17.125 21.703 1 98.88 220 HIS B N 1
ATOM 4097 C CA . HIS B 1 220 ? -4.691 16.297 21.297 1 98.88 220 HIS B CA 1
ATOM 4098 C C . HIS B 1 220 ? -5.684 16.109 22.438 1 98.88 220 HIS B C 1
ATOM 4100 O O . HIS B 1 220 ? -5.309 15.648 23.516 1 98.88 220 HIS B O 1
ATOM 4106 N N . ALA B 1 221 ? -6.891 16.422 22.141 1 98.69 221 ALA B N 1
ATOM 4107 C CA . ALA B 1 221 ? -7.898 16.359 23.203 1 98.69 221 ALA B CA 1
ATOM 4108 C C . ALA B 1 221 ? -8.523 14.977 23.281 1 98.69 221 ALA B C 1
ATOM 4110 O O . ALA B 1 221 ? -8.555 14.242 22.297 1 98.69 221 ALA B O 1
ATOM 4111 N N . GLU B 1 222 ? -9.062 14.633 24.422 1 98.19 222 GLU B N 1
ATOM 4112 C CA . GLU B 1 222 ? -9.664 13.32 24.672 1 98.19 222 GLU B CA 1
ATOM 4113 C C . GLU B 1 222 ? -10.914 13.125 23.812 1 98.19 222 GLU B C 1
ATOM 4115 O O . GLU B 1 222 ? -11.312 11.992 23.547 1 98.19 222 GLU B O 1
ATOM 4120 N N . ASP B 1 223 ? -11.453 14.25 23.422 1 97.12 223 ASP B N 1
ATOM 4121 C CA . ASP B 1 223 ? -12.656 14.156 22.594 1 97.12 223 ASP B CA 1
ATOM 4122 C C . ASP B 1 223 ? -12.297 14.047 21.109 1 97.12 223 ASP B C 1
ATOM 4124 O O . ASP B 1 223 ? -13.172 14.102 20.25 1 97.12 223 ASP B O 1
ATOM 4128 N N . GLY B 1 224 ? -11.023 14.008 20.766 1 96.69 224 GLY B N 1
ATOM 4129 C CA . GLY B 1 224 ? -10.57 13.766 19.406 1 96.69 224 GLY B CA 1
ATOM 4130 C C . GLY B 1 224 ? -10.102 15.023 18.703 1 96.69 224 GLY B C 1
ATOM 4131 O O . GLY B 1 224 ? -9.523 14.953 17.609 1 96.69 224 GLY B O 1
ATOM 4132 N N . LEU B 1 225 ? -10.266 16.125 19.312 1 96.62 225 LEU B N 1
ATOM 4133 C CA . LEU B 1 225 ? -9.945 17.406 18.672 1 96.62 225 LEU B CA 1
ATOM 4134 C C . LEU B 1 225 ? -8.438 17.594 18.578 1 96.62 225 LEU B C 1
ATOM 4136 O O . LEU B 1 225 ? -7.703 17.297 19.516 1 96.62 225 LEU B O 1
ATOM 4140 N N . ASP B 1 226 ? -7.941 18.031 17.406 1 97.12 226 ASP B N 1
ATOM 4141 C CA . ASP B 1 226 ? -6.531 18.391 17.25 1 97.12 226 ASP B CA 1
ATOM 4142 C C . ASP B 1 226 ? -6.277 19.828 17.656 1 97.12 226 ASP B C 1
ATOM 4144 O O . ASP B 1 226 ? -5.594 20.578 16.953 1 97.12 226 ASP B O 1
ATOM 4148 N N . GLU B 1 227 ? -6.84 20.297 18.719 1 97.38 227 GLU B N 1
ATOM 4149 C CA . GLU B 1 227 ? -6.711 21.562 19.438 1 97.38 227 GLU B CA 1
ATOM 4150 C C . GLU B 1 227 ? -6.867 21.359 20.938 1 97.38 227 GLU B C 1
ATOM 4152 O O . GLU B 1 227 ? -7.215 20.266 21.391 1 97.38 227 GLU B O 1
ATOM 4157 N N . ILE B 1 228 ? -6.504 22.375 21.703 1 98.69 228 ILE B N 1
ATOM 4158 C CA . ILE B 1 228 ? -6.93 22.375 23.109 1 98.69 228 ILE B CA 1
ATOM 4159 C C . ILE B 1 228 ? -8.445 22.547 23.188 1 98.69 228 ILE B C 1
ATOM 4161 O O . ILE B 1 228 ? -8.984 23.562 22.75 1 98.69 228 ILE B O 1
ATOM 4165 N N . SER B 1 229 ? -9.133 21.625 23.734 1 98.62 229 SER B N 1
ATOM 4166 C CA . SER B 1 229 ? -10.586 21.547 23.672 1 98.62 229 SER B CA 1
ATOM 4167 C C . SER B 1 229 ? -11.227 22.344 24.797 1 98.62 229 SER B C 1
ATOM 4169 O O . SER B 1 229 ? -10.672 22.438 25.891 1 98.62 229 SER B O 1
ATOM 4171 N N . ILE B 1 230 ? -12.367 22.875 24.531 1 98.44 230 ILE B N 1
ATOM 4172 C CA . ILE B 1 230 ? -13.188 23.516 25.547 1 98.44 230 ILE B CA 1
ATOM 4173 C C . ILE B 1 230 ? -14.102 22.484 26.203 1 98.44 230 ILE B C 1
ATOM 4175 O O . ILE B 1 230 ? -14.688 22.734 27.25 1 98.44 230 ILE B O 1
ATOM 4179 N N . ALA B 1 231 ? -14.133 21.25 25.641 1 98.12 231 ALA B N 1
ATOM 4180 C CA . ALA B 1 231 ? -15.133 20.281 26.047 1 98.12 231 ALA B CA 1
ATOM 4181 C C . ALA B 1 231 ? -14.492 19.141 26.828 1 98.12 231 ALA B C 1
ATOM 4183 O O . ALA B 1 231 ? -15.188 18.406 27.547 1 98.12 231 ALA B O 1
ATOM 4184 N N . ALA B 1 232 ? -13.234 18.969 26.75 1 98.25 232 ALA B N 1
ATOM 4185 C CA . ALA B 1 232 ? -12.594 17.797 27.328 1 98.25 232 ALA B CA 1
ATOM 4186 C C . ALA B 1 232 ? -11.148 18.094 27.719 1 98.25 232 ALA B C 1
ATOM 4188 O O . ALA B 1 232 ? -10.586 19.125 27.312 1 98.25 232 ALA B O 1
ATOM 4189 N N . PRO B 1 233 ? -10.523 17.234 28.531 1 98.69 233 PRO B N 1
ATOM 4190 C CA . PRO B 1 233 ? -9.086 17.344 28.797 1 98.69 233 PRO B CA 1
ATOM 4191 C C . PRO B 1 233 ? -8.242 17.203 27.531 1 98.69 233 PRO B C 1
ATOM 4193 O O . PRO B 1 233 ? -8.594 16.438 26.625 1 98.69 233 PRO B O 1
ATOM 4196 N N . THR B 1 234 ? -7.129 17.922 27.484 1 98.88 234 THR B N 1
ATOM 4197 C CA . THR B 1 234 ? -6.223 17.891 26.344 1 98.88 234 THR B CA 1
ATOM 4198 C C . THR B 1 234 ? -4.836 17.422 26.766 1 98.88 234 THR B C 1
ATOM 4200 O O . THR B 1 234 ? -4.262 17.953 27.719 1 98.88 234 THR B O 1
ATOM 4203 N N . HIS B 1 235 ? -4.344 16.375 26.109 1 98.94 235 HIS B N 1
ATOM 4204 C CA . HIS B 1 235 ? -2.967 15.922 26.281 1 98.94 235 HIS B CA 1
ATOM 4205 C C . HIS B 1 235 ? -1.984 16.875 25.609 1 98.94 235 HIS B C 1
ATOM 4207 O O . HIS B 1 235 ? -2.17 17.25 24.438 1 98.94 235 HIS B O 1
ATOM 4213 N N . VAL B 1 236 ? -0.94 17.312 26.391 1 98.94 236 VAL B N 1
ATOM 4214 C CA . VAL B 1 236 ? 0.07 18.234 25.875 1 98.94 236 VAL B CA 1
ATOM 4215 C C . VAL B 1 236 ? 1.459 17.625 26.031 1 98.94 236 VAL B C 1
ATOM 4217 O O . VAL B 1 236 ? 1.828 17.188 27.125 1 98.94 236 VAL B O 1
ATOM 4220 N N . ALA B 1 237 ? 2.15 17.5 24.984 1 98.94 237 ALA B N 1
ATOM 4221 C CA . ALA B 1 237 ? 3.602 17.328 25.031 1 98.94 237 ALA B CA 1
ATOM 4222 C C . ALA B 1 237 ? 4.316 18.641 24.734 1 98.94 237 ALA B C 1
ATOM 4224 O O . ALA B 1 237 ? 4.176 19.203 23.641 1 98.94 237 ALA B O 1
ATOM 4225 N N . GLU B 1 238 ? 5.098 19.109 25.688 1 98.94 238 GLU B N 1
ATOM 4226 C CA . GLU B 1 238 ? 5.773 20.406 25.562 1 98.94 238 GLU B CA 1
ATOM 4227 C C . GLU B 1 238 ? 7.281 20.219 25.406 1 98.94 238 GLU B C 1
ATOM 4229 O O . GLU B 1 238 ? 7.918 19.562 26.234 1 98.94 238 GLU B O 1
ATOM 4234 N N . LEU B 1 239 ? 7.762 20.641 24.312 1 98.94 239 LEU B N 1
ATOM 4235 C CA . LEU B 1 239 ? 9.203 20.797 24.125 1 98.94 239 LEU B CA 1
ATOM 4236 C C . LEU B 1 239 ? 9.656 22.188 24.531 1 98.94 239 LEU B C 1
ATOM 4238 O O . LEU B 1 239 ? 9.219 23.188 23.969 1 98.94 239 LEU B O 1
ATOM 4242 N N . LYS B 1 240 ? 10.461 22.297 25.469 1 98.69 240 LYS B N 1
ATOM 4243 C CA . LYS B 1 240 ? 11.023 23.547 25.984 1 98.69 240 LYS B CA 1
ATOM 4244 C C . LYS B 1 240 ? 12.43 23.328 26.531 1 98.69 240 LYS B C 1
ATOM 4246 O O . LYS B 1 240 ? 12.656 22.422 27.344 1 98.69 240 LYS B O 1
ATOM 4251 N N . ASN B 1 241 ? 13.359 24.141 26.047 1 97.25 241 ASN B N 1
ATOM 4252 C CA . ASN B 1 241 ? 14.75 24.016 26.469 1 97.25 241 ASN B CA 1
ATOM 4253 C C . ASN B 1 241 ? 15.289 22.609 26.234 1 97.25 241 ASN B C 1
ATOM 4255 O O . ASN B 1 241 ? 15.977 22.062 27.094 1 97.25 241 ASN B O 1
ATOM 4259 N N . GLY B 1 242 ? 14.836 22 25.203 1 98 242 GLY B N 1
ATOM 4260 C CA . GLY B 1 242 ? 15.352 20.719 24.766 1 98 242 GLY B CA 1
ATOM 4261 C C . GLY B 1 242 ? 14.727 19.547 25.516 1 98 242 GLY B C 1
ATOM 4262 O O . GLY B 1 242 ? 15.07 18.391 25.266 1 98 242 GLY B O 1
ATOM 4263 N N . LEU B 1 243 ? 13.789 19.844 26.391 1 98.5 243 LEU B N 1
ATOM 4264 C CA . LEU B 1 243 ? 13.148 18.812 27.188 1 98.5 243 LEU B CA 1
ATOM 4265 C C . LEU B 1 243 ? 11.68 18.672 26.812 1 98.5 243 LEU B C 1
ATOM 4267 O O . LEU B 1 243 ? 11 19.672 26.578 1 98.5 243 LEU B O 1
ATOM 4271 N N . ILE B 1 244 ? 11.227 17.422 26.812 1 98.88 244 ILE B N 1
ATOM 4272 C CA . ILE B 1 244 ? 9.82 17.156 26.516 1 98.88 244 ILE B CA 1
ATOM 4273 C C . ILE B 1 244 ? 9.102 16.734 27.797 1 98.88 244 ILE B C 1
ATOM 4275 O O . ILE B 1 244 ? 9.539 15.812 28.484 1 98.88 244 ILE B O 1
ATOM 4279 N N . THR B 1 245 ? 8.078 17.391 28.125 1 98.81 245 THR B N 1
ATOM 4280 C CA . THR B 1 245 ? 7.238 17.062 29.281 1 98.81 245 THR B CA 1
ATOM 4281 C C . THR B 1 245 ? 5.789 16.844 28.844 1 98.81 245 THR B C 1
ATOM 4283 O O . THR B 1 245 ? 5.273 17.578 28 1 98.81 245 THR B O 1
ATOM 4286 N N . ASN B 1 246 ? 5.137 15.836 29.438 1 98.81 246 ASN B N 1
ATOM 4287 C CA . ASN B 1 246 ? 3.74 15.523 29.141 1 98.81 246 ASN B CA 1
ATOM 4288 C C . ASN B 1 246 ? 2.826 15.906 30.297 1 98.81 246 ASN B C 1
ATOM 4290 O O . ASN B 1 246 ? 3.168 15.688 31.469 1 98.81 246 ASN B O 1
ATOM 4294 N N . TYR B 1 247 ? 1.767 16.516 30.016 1 98.75 247 TYR B N 1
ATOM 4295 C CA . TYR B 1 247 ? 0.749 16.828 31 1 98.75 247 TYR B CA 1
ATOM 4296 C C . TYR B 1 247 ? -0.619 17 30.359 1 98.75 247 TYR B C 1
ATOM 4298 O O . TYR B 1 247 ? -0.751 16.859 29.141 1 98.75 247 TYR B O 1
ATOM 4306 N N . TYR B 1 248 ? -1.635 17.125 31.141 1 98.75 248 TYR B N 1
ATOM 4307 C CA . TYR B 1 248 ? -2.99 17.391 30.672 1 98.75 248 TYR B CA 1
ATOM 4308 C C . TYR B 1 248 ? -3.465 18.766 31.125 1 98.75 248 TYR B C 1
ATOM 4310 O O . TYR B 1 248 ? -3.059 19.25 32.188 1 98.75 248 TYR B O 1
ATOM 4318 N N . VAL B 1 249 ? -4.289 19.391 30.328 1 98.69 249 VAL B N 1
ATOM 4319 C CA . VAL B 1 249 ? -4.949 20.625 30.719 1 98.69 249 VAL B CA 1
ATOM 4320 C C . VAL B 1 249 ? -6.461 20.469 30.578 1 98.69 249 VAL B C 1
ATOM 4322 O O . VAL B 1 249 ? -6.938 19.688 29.75 1 98.69 249 VAL B O 1
ATOM 4325 N N . ARG B 1 250 ? -7.137 21.188 31.344 1 98.5 250 ARG B N 1
ATOM 4326 C CA . ARG B 1 250 ? -8.594 21.25 31.344 1 98.5 250 ARG B CA 1
ATOM 4327 C C . ARG B 1 250 ? -9.086 22.703 31.312 1 98.5 250 ARG B C 1
ATOM 4329 O O . ARG B 1 250 ? -8.492 23.578 31.938 1 98.5 250 ARG B O 1
ATOM 4336 N N . PRO B 1 251 ? -10.219 22.891 30.578 1 98.25 251 PRO B N 1
ATOM 4337 C CA . PRO B 1 251 ? -10.727 24.266 30.5 1 98.25 251 PRO B CA 1
ATOM 4338 C C . PRO B 1 251 ? -10.953 24.891 31.875 1 98.25 251 PRO B C 1
ATOM 4340 O O . PRO B 1 251 ? -10.633 26.062 32.094 1 98.25 251 PRO B O 1
ATOM 4343 N N . GLU B 1 252 ? -11.391 24.125 32.812 1 97.94 252 GLU B N 1
ATOM 4344 C CA . GLU B 1 252 ? -11.773 24.656 34.125 1 97.94 252 GLU B CA 1
ATOM 4345 C C . GLU B 1 252 ? -10.555 25.125 34.906 1 97.94 252 GLU B C 1
ATOM 4347 O O . GLU B 1 252 ? -10.672 25.969 35.781 1 97.94 252 GLU B O 1
ATOM 4352 N N . GLN B 1 253 ? -9.453 24.562 34.625 1 97.94 253 GLN B N 1
ATOM 4353 C CA . GLN B 1 253 ? -8.211 25 35.25 1 97.94 253 GLN B CA 1
ATOM 4354 C C . GLN B 1 253 ? -7.945 26.484 35 1 97.94 253 GLN B C 1
ATOM 4356 O O . GLN B 1 253 ? -7.254 27.141 35.781 1 97.94 253 GLN B O 1
ATOM 4361 N N . PHE B 1 254 ? -8.555 26.953 33.938 1 98.06 254 PHE B N 1
ATOM 4362 C CA . PHE B 1 254 ? -8.273 28.328 33.531 1 98.06 254 PHE B CA 1
ATOM 4363 C C . PHE B 1 254 ? -9.516 29.203 33.625 1 98.06 254 PHE B C 1
ATOM 4365 O O . PHE B 1 254 ? -9.594 30.266 33.031 1 98.06 254 PHE B O 1
ATOM 4372 N N . GLY B 1 255 ? -10.547 28.656 34.25 1 97.19 255 GLY B N 1
ATOM 4373 C CA . GLY B 1 255 ? -11.727 29.438 34.562 1 97.19 255 GLY B CA 1
ATOM 4374 C C . GLY B 1 255 ? -12.797 29.359 33.5 1 97.19 255 GLY B C 1
ATOM 4375 O O . GLY B 1 255 ? -13.773 30.109 33.531 1 97.19 255 GLY B O 1
ATOM 4376 N N . PHE B 1 256 ? -12.609 28.422 32.562 1 98.25 256 PHE B N 1
ATOM 4377 C CA . PHE B 1 256 ? -13.602 28.297 31.484 1 98.25 256 PHE B CA 1
ATOM 4378 C C . PHE B 1 256 ? -14.609 27.203 31.812 1 98.25 256 PHE B C 1
ATOM 4380 O O . PHE B 1 256 ? -14.289 26.234 32.5 1 98.25 256 PHE B O 1
ATOM 4387 N N . ARG B 1 257 ? -15.797 27.406 31.406 1 96.81 257 ARG B N 1
ATOM 4388 C CA . ARG B 1 257 ? -16.812 26.359 31.453 1 96.81 257 ARG B CA 1
ATOM 4389 C C . ARG B 1 257 ? -16.781 25.484 30.203 1 96.81 257 ARG B C 1
ATOM 4391 O O . ARG B 1 257 ? -16.625 26 29.094 1 96.81 257 ARG B O 1
ATOM 4398 N N . ARG B 1 258 ? -16.922 24.281 30.453 1 97.5 258 ARG B N 1
ATOM 4399 C CA . ARG B 1 258 ? -16.969 23.391 29.297 1 97.5 258 ARG B CA 1
ATOM 4400 C C . ARG B 1 258 ? -18.188 23.672 28.438 1 97.5 258 ARG B C 1
ATOM 4402 O O . ARG B 1 258 ? -19.203 24.156 28.922 1 97.5 258 ARG B O 1
ATOM 4409 N N . ALA B 1 259 ? -18.016 23.422 27.281 1 97.44 259 ALA B N 1
ATOM 4410 C CA . ALA B 1 259 ? -19.109 23.531 26.312 1 97.44 259 ALA B CA 1
ATOM 4411 C C . ALA B 1 259 ? -19.047 22.406 25.297 1 97.44 259 ALA B C 1
ATOM 4413 O O . ALA B 1 259 ? -17.984 21.812 25.078 1 97.44 259 ALA B O 1
ATOM 4414 N N . ALA B 1 260 ? -20.25 22.047 24.688 1 95.25 260 ALA B N 1
ATOM 4415 C CA . ALA B 1 260 ? -20.281 21 23.672 1 95.25 260 ALA B CA 1
ATOM 4416 C C . ALA B 1 260 ? -19.594 21.453 22.391 1 95.25 260 ALA B C 1
ATOM 4418 O O . ALA B 1 260 ? -19.719 22.609 21.969 1 95.25 260 ALA B O 1
ATOM 4419 N N . LEU B 1 261 ? -18.906 20.625 21.781 1 96.44 261 LEU B N 1
ATOM 4420 C CA . LEU B 1 261 ? -18.203 20.953 20.531 1 96.44 261 LEU B CA 1
ATOM 4421 C C . LEU B 1 261 ? -19.203 21.297 19.438 1 96.44 261 LEU B C 1
ATOM 4423 O O . LEU B 1 261 ? -18.844 22.016 18.484 1 96.44 261 LEU B O 1
ATOM 4427 N N . SER B 1 262 ? -20.375 20.781 19.562 1 96 262 SER B N 1
ATOM 4428 C CA . SER B 1 262 ? -21.406 21.062 18.562 1 96 262 SER B CA 1
ATOM 4429 C C . SER B 1 262 ? -21.688 22.547 18.453 1 96 262 SER B C 1
ATOM 4431 O O . SER B 1 262 ? -22.141 23.031 17.406 1 96 262 SER B O 1
ATOM 4433 N N . GLU B 1 263 ? -21.375 23.297 19.5 1 96.69 263 GLU B N 1
ATOM 4434 C CA . GLU B 1 263 ? -21.562 24.734 19.5 1 96.69 263 GLU B CA 1
ATOM 4435 C C . GLU B 1 263 ? -20.531 25.438 18.609 1 96.69 263 GLU B C 1
ATOM 4437 O O . GLU B 1 263 ? -20.688 26.609 18.281 1 96.69 263 GLU B O 1
ATOM 4442 N N . LEU B 1 264 ? -19.562 24.734 18.266 1 97.5 264 LEU B N 1
ATOM 4443 C CA . LEU B 1 264 ? -18.469 25.281 17.484 1 97.5 264 LEU B CA 1
ATOM 4444 C C . LEU B 1 264 ? -18.469 24.734 16.062 1 97.5 264 LEU B C 1
ATOM 4446 O O . LEU B 1 264 ? -17.578 25.047 15.273 1 97.5 264 LEU B O 1
ATOM 4450 N N . ALA B 1 265 ? -19.438 23.859 15.75 1 96 265 ALA B N 1
ATOM 4451 C CA . ALA B 1 265 ? -19.531 23.188 14.461 1 96 265 ALA B CA 1
ATOM 4452 C C . ALA B 1 265 ? -19.969 24.156 13.367 1 96 265 ALA B C 1
ATOM 4454 O O . ALA B 1 265 ? -20.812 25.031 13.602 1 96 265 ALA B O 1
ATOM 4455 N N . ILE B 1 266 ? -19.375 24.016 12.234 1 95.94 266 ILE B N 1
ATOM 4456 C CA . ILE B 1 266 ? -19.75 24.828 11.086 1 95.94 266 ILE B CA 1
ATOM 4457 C C . ILE B 1 266 ? -20.031 23.922 9.891 1 95.94 266 ILE B C 1
ATOM 4459 O O . ILE B 1 266 ? -19.516 22.797 9.828 1 95.94 266 ILE B O 1
ATOM 4463 N N . ASP B 1 267 ? -20.781 24.5 8.883 1 94.06 267 ASP B N 1
ATOM 4464 C CA . ASP B 1 267 ? -21.094 23.734 7.688 1 94.06 267 ASP B CA 1
ATOM 4465 C C . ASP B 1 267 ? -20.562 24.422 6.434 1 94.06 267 ASP B C 1
ATOM 4467 O O . ASP B 1 267 ? -20.531 23.828 5.355 1 94.06 267 ASP B O 1
ATOM 4471 N N . THR B 1 268 ? -20.172 25.672 6.574 1 95.94 268 THR B N 1
ATOM 4472 C CA . THR B 1 268 ? -19.703 26.438 5.43 1 95.94 268 THR B CA 1
ATOM 4473 C C . THR B 1 268 ? -18.516 27.328 5.824 1 95.94 268 THR B C 1
ATOM 4475 O O . THR B 1 268 ? -18.312 27.594 7.008 1 95.94 268 THR B O 1
ATOM 4478 N N . VAL B 1 269 ? -17.828 27.734 4.805 1 97.19 269 VAL B N 1
ATOM 4479 C CA . VAL B 1 269 ? -16.75 28.688 4.996 1 97.19 269 VAL B CA 1
ATOM 4480 C C . VAL B 1 269 ? -17.297 29.984 5.574 1 97.19 269 VAL B C 1
ATOM 4482 O O . VAL B 1 269 ? -16.688 30.594 6.453 1 97.19 269 VAL B O 1
ATOM 4485 N N . ALA B 1 270 ? -18.422 30.406 5.113 1 97.62 270 ALA B N 1
ATOM 4486 C CA . ALA B 1 270 ? -19.062 31.625 5.594 1 97.62 270 ALA B CA 1
ATOM 4487 C C . ALA B 1 270 ? -19.375 31.531 7.082 1 97.62 270 ALA B C 1
ATOM 4489 O O . ALA B 1 270 ? -19.234 32.5 7.816 1 97.62 270 ALA B O 1
ATOM 4490 N N . ALA B 1 271 ? -19.875 30.406 7.473 1 97.81 271 ALA B N 1
ATOM 4491 C CA . ALA B 1 271 ? -20.172 30.203 8.891 1 97.81 271 ALA B CA 1
ATOM 4492 C C . ALA B 1 271 ? -18.891 30.25 9.727 1 97.81 271 ALA B C 1
ATOM 4494 O O . ALA B 1 271 ? -18.891 30.781 10.836 1 97.81 271 ALA B O 1
ATOM 4495 N N . SER B 1 272 ? -17.875 29.703 9.188 1 97.94 272 SER B N 1
ATOM 4496 C CA . SER B 1 272 ? -16.594 29.766 9.875 1 97.94 272 SER B CA 1
ATOM 4497 C C . SER B 1 272 ? -16.109 31.203 10.047 1 97.94 272 SER B C 1
ATOM 4499 O O . SER B 1 272 ? -15.664 31.578 11.133 1 97.94 272 SER B O 1
ATOM 4501 N N . LEU B 1 273 ? -16.172 31.938 8.961 1 98.44 273 LEU B N 1
ATOM 4502 C CA . LEU B 1 273 ? -15.758 33.344 9 1 98.44 273 LEU B CA 1
ATOM 4503 C C . LEU B 1 273 ? -16.594 34.125 10 1 98.44 273 LEU B C 1
ATOM 4505 O O . LEU B 1 273 ? -16.062 34.969 10.727 1 98.44 273 LEU B O 1
ATOM 4509 N N . LYS B 1 274 ? -17.844 33.875 10.023 1 98.5 274 LYS B N 1
ATOM 4510 C CA . LYS B 1 274 ? -18.719 34.531 10.969 1 98.5 274 LYS B CA 1
ATOM 4511 C C . LYS B 1 274 ? -18.312 34.281 12.406 1 98.5 274 LYS B C 1
ATOM 4513 O O . LYS B 1 274 ? -18.266 35.188 13.234 1 98.5 274 LYS B O 1
ATOM 4518 N N . MET B 1 275 ? -18.031 33.062 12.688 1 98.56 275 MET B N 1
ATOM 4519 C CA . MET B 1 275 ? -17.609 32.719 14.039 1 98.56 275 MET B CA 1
ATOM 4520 C C . MET B 1 275 ? -16.25 33.312 14.375 1 98.56 275 MET B C 1
ATOM 4522 O O . MET B 1 275 ? -16.047 33.812 15.492 1 98.56 275 MET B O 1
ATOM 4526 N N . MET B 1 276 ? -15.359 33.25 13.445 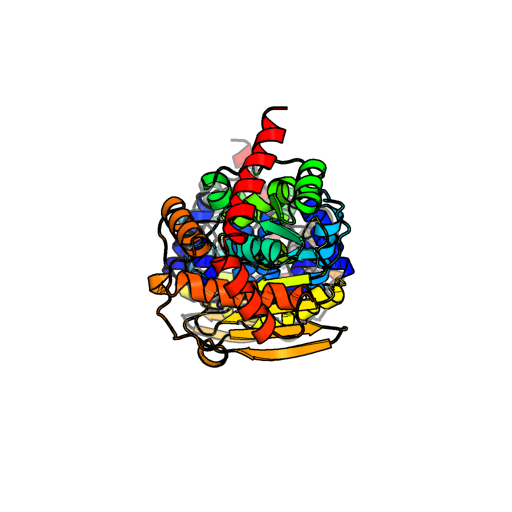1 98.69 276 MET B N 1
ATOM 4527 C CA . MET B 1 276 ? -14.055 33.875 13.617 1 98.69 276 MET B CA 1
ATOM 4528 C C . MET B 1 276 ? -14.203 35.344 13.945 1 98.69 276 MET B C 1
ATOM 4530 O O . MET B 1 276 ? -13.609 35.844 14.898 1 98.69 276 MET B O 1
ATOM 4534 N N . ARG B 1 277 ? -15.016 36.031 13.164 1 98.75 277 ARG B N 1
ATOM 4535 C CA . ARG B 1 277 ? -15.242 37.469 13.383 1 98.75 277 ARG B CA 1
ATOM 4536 C C . ARG B 1 277 ? -15.906 37.719 14.742 1 98.75 277 ARG B C 1
ATOM 4538 O O . ARG B 1 277 ? -15.57 38.688 15.43 1 98.75 277 ARG B O 1
ATOM 4545 N N . GLY B 1 278 ? -16.859 36.844 15.047 1 98.81 278 GLY B N 1
ATOM 4546 C CA . GLY B 1 278 ? -17.469 36.938 16.359 1 98.81 278 GLY B CA 1
ATOM 4547 C C . GLY B 1 278 ? -16.469 36.875 17.5 1 98.81 278 GLY B C 1
ATOM 4548 O O . GLY B 1 278 ? -16.547 37.656 18.453 1 98.81 278 GLY B O 1
ATOM 4549 N N . VAL B 1 279 ? -15.539 35.938 17.406 1 98.88 279 VAL B N 1
ATOM 4550 C CA . VAL B 1 279 ? -14.492 35.812 18.406 1 98.88 279 VAL B CA 1
ATOM 4551 C C . VAL B 1 279 ? -13.648 37.062 18.469 1 98.88 279 VAL B C 1
ATOM 4553 O O . VAL B 1 279 ? -13.414 37.625 19.547 1 98.88 279 VAL B O 1
ATOM 4556 N N . LEU B 1 280 ? -13.227 37.562 17.312 1 98.81 280 LEU B N 1
ATOM 4557 C CA . LEU B 1 280 ? -12.344 38.75 17.25 1 98.81 280 LEU B CA 1
ATOM 4558 C C . LEU B 1 280 ? -13.07 40 17.703 1 98.81 280 LEU B C 1
ATOM 4560 O O . LEU B 1 280 ? -12.438 40.969 18.141 1 98.81 280 LEU B O 1
ATOM 4564 N N . ASP B 1 281 ? -14.375 39.969 17.625 1 98.62 281 ASP B N 1
ATOM 4565 C CA . ASP B 1 281 ? -15.203 41.062 18.109 1 98.62 281 ASP B CA 1
ATOM 4566 C C . ASP B 1 281 ? -15.523 40.906 19.594 1 98.62 281 ASP B C 1
ATOM 4568 O O . ASP B 1 281 ? -16.344 41.656 20.141 1 98.62 281 ASP B O 1
ATOM 4572 N N . ASN B 1 282 ? -15.008 39.938 20.172 1 98.75 282 ASN B N 1
ATOM 4573 C CA . ASN B 1 282 ? -15.109 39.688 21.609 1 98.75 282 ASN B CA 1
ATOM 4574 C C . ASN B 1 282 ? -16.516 39.25 22 1 98.75 282 ASN B C 1
ATOM 4576 O O . ASN B 1 282 ? -16.984 39.531 23.094 1 98.75 282 ASN B O 1
ATOM 4580 N N . VAL B 1 283 ? -17.219 38.594 21.125 1 98.62 283 VAL B N 1
ATOM 4581 C CA . VAL B 1 283 ? -18.516 38.031 21.469 1 98.62 283 VAL B CA 1
ATOM 4582 C C . VAL B 1 283 ? -18.328 36.875 22.453 1 98.62 283 VAL B C 1
ATOM 4584 O O . VAL B 1 283 ? -17.625 35.906 22.172 1 98.62 283 VAL B O 1
ATOM 4587 N N . PRO B 1 284 ? -18.938 37 23.656 1 97.94 284 PRO B N 1
ATOM 4588 C CA . PRO B 1 284 ? -18.75 35.938 24.656 1 97.94 284 PRO B CA 1
ATOM 4589 C C . PRO B 1 284 ? -19.312 34.594 24.203 1 97.94 284 PRO B C 1
ATOM 4591 O O . PRO B 1 284 ? -20.281 34.531 23.453 1 97.94 284 PRO B O 1
ATOM 4594 N N . GLY B 1 285 ? -18.703 33.469 24.719 1 98 285 GLY B N 1
ATOM 4595 C CA . GLY B 1 285 ? -19.172 32.125 24.422 1 98 285 GLY B CA 1
ATOM 4596 C C . GLY B 1 285 ? -18.062 31.141 24.188 1 98 285 GLY B C 1
ATOM 4597 O O . GLY B 1 285 ? -16.875 31.484 24.297 1 98 285 GLY B O 1
ATOM 4598 N N . PRO B 1 286 ? -18.469 29.938 23.844 1 98.5 286 PRO B N 1
ATOM 4599 C CA . PRO B 1 286 ? -17.5 28.859 23.688 1 98.5 286 PRO B CA 1
ATOM 4600 C C . PRO B 1 286 ? -16.469 29.125 22.594 1 98.5 286 PRO B C 1
ATOM 4602 O O . PRO B 1 286 ? -15.32 28.719 22.703 1 98.5 286 PRO B O 1
ATOM 4605 N N . ALA B 1 287 ? -16.938 29.797 21.531 1 98.75 287 ALA B N 1
ATOM 4606 C CA . ALA B 1 287 ? -16.016 30.094 20.438 1 98.75 287 ALA B CA 1
ATOM 4607 C C . ALA B 1 287 ? -14.883 31 20.906 1 98.75 287 ALA B C 1
ATOM 4609 O O . ALA B 1 287 ? -13.711 30.75 20.609 1 98.75 287 ALA B O 1
ATOM 4610 N N . ARG B 1 288 ? -15.211 32.031 21.609 1 98.81 288 ARG B N 1
ATOM 4611 C CA . ARG B 1 288 ? -14.195 32.938 22.141 1 98.81 288 ARG B CA 1
ATOM 4612 C C . ARG B 1 288 ? -13.312 32.219 23.156 1 98.81 288 ARG B C 1
ATOM 4614 O O . ARG B 1 288 ? -12.094 32.406 23.172 1 98.81 288 ARG B O 1
ATOM 4621 N N . ASP B 1 289 ? -13.93 31.391 23.953 1 98.75 289 ASP B N 1
ATOM 4622 C CA . ASP B 1 289 ? -13.211 30.688 25.031 1 98.75 289 ASP B CA 1
ATOM 4623 C C . ASP B 1 289 ? -12.18 29.734 24.453 1 98.75 289 ASP B C 1
ATOM 4625 O O . ASP B 1 289 ? -11.039 29.688 24.922 1 98.75 289 ASP B O 1
ATOM 4629 N N . ILE B 1 290 ? -12.547 28.938 23.469 1 98.88 290 ILE B N 1
ATOM 4630 C CA . ILE B 1 290 ? -11.625 27.953 22.938 1 98.88 290 ILE B CA 1
ATOM 4631 C C . ILE B 1 290 ? -10.469 28.641 22.219 1 98.88 290 ILE B C 1
ATOM 4633 O O . ILE B 1 290 ? -9.336 28.172 22.234 1 98.88 290 ILE B O 1
ATOM 4637 N N . VAL B 1 291 ? -10.789 29.766 21.531 1 98.94 291 VAL B N 1
ATOM 4638 C CA . VAL B 1 291 ? -9.727 30.531 20.891 1 98.94 291 VAL B CA 1
ATOM 4639 C C . VAL B 1 291 ? -8.781 31.109 21.938 1 98.94 291 VAL B C 1
ATOM 4641 O O . VAL B 1 291 ? -7.562 31.094 21.75 1 98.94 291 VAL B O 1
ATOM 4644 N N . ALA B 1 292 ? -9.336 31.609 23.047 1 98.88 292 ALA B N 1
ATOM 4645 C CA . ALA B 1 292 ? -8.492 32.125 24.125 1 98.88 292 ALA B CA 1
ATOM 4646 C C . ALA B 1 292 ? -7.57 31.031 24.656 1 98.88 292 ALA B C 1
ATOM 4648 O O . ALA B 1 292 ? -6.391 31.281 24.922 1 98.88 292 ALA B O 1
ATOM 4649 N N . LEU B 1 293 ? -8.078 29.844 24.781 1 98.88 293 LEU B N 1
ATOM 4650 C CA . LEU B 1 293 ? -7.293 28.703 25.25 1 98.88 293 LEU B CA 1
ATOM 4651 C C . LEU B 1 293 ? -6.141 28.422 24.297 1 98.88 293 LEU B C 1
ATOM 4653 O O . LEU B 1 293 ? -4.988 28.328 24.719 1 98.88 293 LEU B O 1
ATOM 4657 N N . ASN B 1 294 ? -6.43 28.281 23.047 1 98.94 294 ASN B N 1
ATOM 4658 C CA . ASN B 1 294 ? -5.43 27.906 22.062 1 98.94 294 ASN B CA 1
ATOM 4659 C C . ASN B 1 294 ? -4.461 29.047 21.766 1 98.94 294 ASN B C 1
ATOM 4661 O O . ASN B 1 294 ? -3.252 28.828 21.688 1 98.94 294 ASN B O 1
ATOM 4665 N N . ALA B 1 295 ? -5.016 30.266 21.609 1 98.94 295 ALA B N 1
ATOM 4666 C CA . ALA B 1 295 ? -4.141 31.422 21.406 1 98.94 295 ALA B CA 1
ATOM 4667 C C . ALA B 1 295 ? -3.236 31.641 22.609 1 98.94 295 ALA B C 1
ATOM 4669 O O . ALA B 1 295 ? -2.072 32.031 22.469 1 98.94 295 ALA B O 1
ATOM 4670 N N . GLY B 1 296 ? -3.84 31.484 23.812 1 98.94 296 GLY B N 1
ATOM 4671 C CA . GLY B 1 296 ? -3.039 31.594 25.016 1 98.94 296 GLY B CA 1
ATOM 4672 C C . GLY B 1 296 ? -1.873 30.625 25.062 1 98.94 296 GLY B C 1
ATOM 4673 O O . GLY B 1 296 ? -0.758 31 25.422 1 98.94 296 GLY B O 1
ATOM 4674 N N . ALA B 1 297 ? -2.148 29.406 24.688 1 98.94 297 ALA B N 1
ATOM 4675 C CA . ALA B 1 297 ? -1.094 28.391 24.609 1 98.94 297 ALA B CA 1
ATOM 4676 C C . ALA B 1 297 ? -0.04 28.781 23.578 1 98.94 297 ALA B C 1
ATOM 4678 O O . ALA B 1 297 ? 1.159 28.609 23.797 1 98.94 297 ALA B O 1
ATOM 4679 N N . ALA B 1 298 ? -0.455 29.297 22.453 1 98.94 298 ALA B N 1
ATOM 4680 C CA . ALA B 1 298 ? 0.466 29.734 21.406 1 98.94 298 ALA B CA 1
ATOM 4681 C C . ALA B 1 298 ? 1.301 30.922 21.875 1 98.94 298 ALA B C 1
ATOM 4683 O O . ALA B 1 298 ? 2.494 31 21.578 1 98.94 298 ALA B O 1
ATOM 4684 N N . ILE B 1 299 ? 0.698 31.844 22.578 1 98.94 299 ILE B N 1
ATOM 4685 C CA . ILE B 1 299 ? 1.396 33 23.156 1 98.94 299 ILE B CA 1
ATOM 4686 C C . ILE B 1 299 ? 2.486 32.5 24.109 1 98.94 299 ILE B C 1
ATOM 4688 O O . ILE B 1 299 ? 3.613 33 24.078 1 98.94 299 ILE B O 1
ATOM 4692 N N . TYR B 1 300 ? 2.105 31.562 24.906 1 98.94 300 TYR B N 1
ATOM 4693 C CA . TYR B 1 300 ? 3.066 30.953 25.812 1 98.94 300 TYR B CA 1
ATOM 4694 C C . TYR B 1 300 ? 4.18 30.25 25.047 1 98.94 300 TYR B C 1
ATOM 4696 O O . TYR B 1 300 ? 5.363 30.438 25.344 1 98.94 300 TYR B O 1
ATOM 4704 N N . ALA B 1 301 ? 3.855 29.547 24.031 1 98.88 301 ALA B N 1
ATOM 4705 C CA . ALA B 1 301 ? 4.836 28.828 23.219 1 98.88 301 ALA B CA 1
ATOM 4706 C C . ALA B 1 301 ? 5.77 29.797 22.5 1 98.88 301 ALA B C 1
ATOM 4708 O O . ALA B 1 301 ? 6.922 29.453 22.203 1 98.88 301 ALA B O 1
ATOM 4709 N N . ALA B 1 302 ? 5.305 30.984 22.203 1 98.69 302 ALA B N 1
ATOM 4710 C CA . ALA B 1 302 ? 6.105 32 21.547 1 98.69 302 ALA B CA 1
ATOM 4711 C C . ALA B 1 302 ? 7.008 32.719 22.547 1 98.69 302 ALA B C 1
ATOM 4713 O O . ALA B 1 302 ? 7.723 33.656 22.188 1 98.69 302 ALA B O 1
ATOM 4714 N N . ASP B 1 303 ? 6.914 32.344 23.797 1 98.44 303 ASP B N 1
ATOM 4715 C CA . ASP B 1 303 ? 7.715 32.875 24.906 1 98.44 303 ASP B CA 1
ATOM 4716 C C . ASP B 1 303 ? 7.387 34.344 25.156 1 98.44 303 ASP B C 1
ATOM 4718 O O . ASP B 1 303 ? 8.273 35.125 25.469 1 98.44 303 ASP B O 1
ATOM 4722 N N . LEU B 1 304 ? 6.188 34.688 24.953 1 98.62 304 LEU B N 1
ATOM 4723 C CA . LEU B 1 304 ? 5.711 36.031 25.25 1 98.62 304 LEU B CA 1
ATOM 4724 C C . LEU B 1 304 ? 5.254 36.156 26.703 1 98.62 304 LEU B C 1
ATOM 4726 O O . LEU B 1 304 ? 5.121 37.25 27.25 1 98.62 304 LEU B O 1
ATOM 4730 N N . THR B 1 305 ? 4.949 35 27.281 1 98.69 305 THR B N 1
ATOM 4731 C CA . THR B 1 305 ? 4.559 34.906 28.672 1 98.69 305 THR B CA 1
ATOM 4732 C C . THR B 1 305 ? 5.281 33.75 29.359 1 98.69 305 THR B C 1
ATOM 4734 O O . THR B 1 305 ? 5.887 32.906 28.688 1 98.69 305 THR B O 1
ATOM 4737 N N . ASP B 1 306 ? 5.109 33.625 30.688 1 98.06 306 ASP B N 1
ATOM 4738 C CA . ASP B 1 306 ? 5.898 32.656 31.453 1 98.06 306 ASP B CA 1
ATOM 4739 C C . ASP B 1 306 ? 5.066 31.438 31.797 1 98.06 306 ASP B C 1
ATOM 4741 O O . ASP B 1 306 ? 5.586 30.469 32.344 1 98.06 306 ASP B O 1
ATOM 4745 N N . SER B 1 307 ? 3.768 31.5 31.453 1 98.38 307 SER B N 1
ATOM 4746 C CA . SER B 1 307 ? 2.891 30.375 31.75 1 98.38 307 SER B CA 1
ATOM 4747 C C . SER B 1 307 ? 1.696 30.344 30.812 1 98.38 307 SER B C 1
ATOM 4749 O O . SER B 1 307 ? 1.372 31.344 30.172 1 98.38 307 SER B O 1
ATOM 4751 N N . LEU B 1 308 ? 1.107 29.156 30.766 1 98.44 308 LEU B N 1
ATOM 4752 C CA . LEU B 1 308 ? -0.107 28.984 29.969 1 98.44 308 LEU B CA 1
ATOM 4753 C C . LEU B 1 308 ? -1.201 29.938 30.438 1 98.44 308 LEU B C 1
ATOM 4755 O O . LEU B 1 308 ? -1.873 30.562 29.625 1 98.44 308 LEU B O 1
ATOM 4759 N N . GLU B 1 309 ? -1.346 30.047 31.719 1 98.44 309 GLU B N 1
ATOM 4760 C CA . GLU B 1 309 ? -2.365 30.922 32.312 1 98.44 309 GLU B CA 1
ATOM 4761 C C . GLU B 1 309 ? -2.148 32.375 31.891 1 98.44 309 GLU B C 1
ATOM 4763 O O . GLU B 1 309 ? -3.096 33.062 31.531 1 98.44 309 GLU B O 1
ATOM 4768 N N . ALA B 1 310 ? -0.903 32.844 32 1 98.81 310 ALA B N 1
ATOM 4769 C CA . ALA B 1 310 ? -0.579 34.188 31.609 1 98.81 310 ALA B CA 1
ATOM 4770 C C . ALA B 1 310 ? -0.841 34.406 30.125 1 98.81 310 ALA B C 1
ATOM 4772 O O . ALA B 1 310 ? -1.288 35.469 29.703 1 98.81 310 ALA B O 1
ATOM 4773 N N . GLY B 1 311 ? -0.536 33.406 29.312 1 98.88 311 GLY B N 1
ATOM 4774 C CA . GLY B 1 311 ? -0.831 33.469 27.891 1 98.88 311 GLY B CA 1
ATOM 4775 C C . GLY B 1 311 ? -2.311 33.625 27.594 1 98.88 311 GLY B C 1
ATOM 4776 O O . GLY B 1 311 ? -2.707 34.406 26.75 1 98.88 311 GLY B O 1
ATOM 4777 N N . ILE B 1 312 ? -3.119 32.844 28.328 1 98.88 312 ILE B N 1
ATOM 4778 C CA . ILE B 1 312 ? -4.566 32.875 28.141 1 98.88 312 ILE B CA 1
ATOM 4779 C C . ILE B 1 312 ? -5.109 34.25 28.516 1 98.88 312 ILE B C 1
ATOM 4781 O O . ILE B 1 312 ? -5.953 34.812 27.812 1 98.88 312 ILE B O 1
ATOM 4785 N N . ARG B 1 313 ? -4.613 34.812 29.578 1 98.75 313 ARG B N 1
ATOM 4786 C CA . ARG B 1 313 ? -5.02 36.156 29.984 1 98.75 313 ARG B CA 1
ATOM 4787 C C . ARG B 1 313 ? -4.652 37.188 28.922 1 98.75 313 ARG B C 1
ATOM 4789 O O . ARG B 1 313 ? -5.438 38.094 28.625 1 98.75 313 ARG B O 1
ATOM 4796 N N . ARG B 1 314 ? -3.471 37.062 28.422 1 98.88 314 ARG B N 1
ATOM 4797 C CA . ARG B 1 314 ? -3.027 37.969 27.359 1 98.88 314 ARG B CA 1
ATOM 4798 C C . ARG B 1 314 ? -3.912 37.812 26.125 1 98.88 314 ARG B C 1
ATOM 4800 O O . ARG B 1 314 ? -4.254 38.844 25.484 1 98.88 314 ARG B O 1
ATOM 4807 N N . ALA B 1 315 ? -4.262 36.625 25.781 1 98.94 315 ALA B N 1
ATOM 4808 C CA . ALA B 1 315 ? -5.156 36.375 24.641 1 98.94 315 ALA B CA 1
ATOM 4809 C C . ALA B 1 315 ? -6.5 37.062 24.859 1 98.94 315 ALA B C 1
ATOM 4811 O O . ALA B 1 315 ? -6.996 37.75 23.953 1 98.94 315 ALA B O 1
ATOM 4812 N N . GLU B 1 316 ? -7.043 36.875 26.031 1 98.81 316 GLU B N 1
ATOM 4813 C CA . GLU B 1 316 ? -8.32 37.5 26.344 1 98.81 316 GLU B CA 1
ATOM 4814 C C . GLU B 1 316 ? -8.234 39.031 26.266 1 98.81 316 GLU B C 1
ATOM 4816 O O . GLU B 1 316 ? -9.148 39.688 25.766 1 98.81 316 GLU B O 1
ATOM 4821 N N . ALA B 1 317 ? -7.148 39.562 26.672 1 98.88 317 ALA B N 1
ATOM 4822 C CA . ALA B 1 317 ? -6.961 41.031 26.672 1 98.88 317 ALA B CA 1
ATOM 4823 C C . ALA B 1 317 ? -6.934 41.594 25.25 1 98.88 317 ALA B C 1
ATOM 4825 O O . ALA B 1 317 ? -7.578 42.594 24.969 1 98.88 317 ALA B O 1
ATOM 4826 N N . VAL B 1 318 ? -6.242 40.938 24.375 1 98.88 318 VAL B N 1
ATOM 4827 C CA . VAL B 1 318 ? -6.062 41.5 23.031 1 98.88 318 VAL B CA 1
ATOM 4828 C C . VAL B 1 318 ? -7.309 41.219 22.188 1 98.88 318 VAL B C 1
ATOM 4830 O O . VAL B 1 318 ? -7.59 41.938 21.234 1 98.88 318 VAL B O 1
ATOM 4833 N N . ILE B 1 319 ? -8.07 40.188 22.547 1 98.88 319 ILE B N 1
ATOM 4834 C CA . ILE B 1 319 ? -9.375 40.031 21.922 1 98.88 319 ILE B CA 1
ATOM 4835 C C . ILE B 1 319 ? -10.297 41.156 22.359 1 98.88 319 ILE B C 1
ATOM 4837 O O . ILE B 1 319 ? -10.953 41.781 21.531 1 98.88 319 ILE B O 1
ATOM 4841 N N . ALA B 1 320 ? -10.266 41.469 23.609 1 98.81 320 ALA B N 1
ATOM 4842 C CA . ALA B 1 320 ? -11.164 42.438 24.219 1 98.81 320 ALA B CA 1
ATOM 4843 C C . ALA B 1 320 ? -10.852 43.844 23.719 1 98.81 320 ALA B C 1
ATOM 4845 O O . ALA B 1 320 ? -11.766 44.656 23.547 1 98.81 320 ALA B O 1
ATOM 4846 N N . ASP B 1 321 ? -9.578 44.156 23.469 1 98.62 321 ASP B N 1
ATOM 4847 C CA . ASP B 1 321 ? -9.227 45.531 23.125 1 98.62 321 ASP B CA 1
ATOM 4848 C C . ASP B 1 321 ? -9.297 45.781 21.625 1 98.62 321 ASP B C 1
ATOM 4850 O O . ASP B 1 321 ? -9.039 46.906 21.156 1 98.62 321 ASP B O 1
ATOM 4854 N N . GLY B 1 322 ? -9.609 44.719 20.859 1 98.62 322 GLY B N 1
ATOM 4855 C CA . GLY B 1 322 ? -9.867 44.875 19.438 1 98.62 322 GLY B CA 1
ATOM 4856 C C . GLY B 1 322 ? -8.617 44.75 18.594 1 98.62 322 GLY B C 1
ATOM 4857 O O . GLY B 1 322 ? -8.688 44.75 17.359 1 98.62 322 GLY B O 1
ATOM 4858 N N . SER B 1 323 ? -7.492 44.594 19.188 1 98.75 323 SER B N 1
ATOM 4859 C CA . SER B 1 323 ? -6.238 44.562 18.438 1 98.75 323 SER B CA 1
ATOM 4860 C C . SER B 1 323 ? -6.164 43.312 17.562 1 98.75 323 SER B C 1
ATOM 4862 O O . SER B 1 323 ? -5.582 43.344 16.469 1 98.75 323 SER B O 1
ATOM 4864 N N . ALA B 1 324 ? -6.742 42.25 18.031 1 98.81 324 ALA B N 1
ATOM 4865 C CA . ALA B 1 324 ? -6.75 41.031 17.219 1 98.81 324 ALA B CA 1
ATOM 4866 C C . ALA B 1 324 ? -7.559 41.219 15.938 1 98.81 324 ALA B C 1
ATOM 4868 O O . ALA B 1 324 ? -7.133 40.812 14.859 1 98.81 324 ALA B O 1
ATOM 4869 N N . ARG B 1 325 ? -8.719 41.812 16.062 1 98.69 325 ARG B N 1
ATOM 4870 C CA . ARG B 1 325 ? -9.531 42.125 14.891 1 98.69 325 ARG B CA 1
ATOM 4871 C C . ARG B 1 325 ? -8.766 43.031 13.93 1 98.69 325 ARG B C 1
ATOM 4873 O O . ARG B 1 325 ? -8.828 42.844 12.719 1 98.69 325 ARG B O 1
ATOM 4880 N N . ALA B 1 326 ? -8.078 43.969 14.469 1 98.75 326 ALA B N 1
ATOM 4881 C CA . ALA B 1 326 ? -7.316 44.906 13.656 1 98.75 326 ALA B CA 1
ATOM 4882 C C . ALA B 1 326 ? -6.25 44.188 12.836 1 98.75 326 ALA B C 1
ATOM 4884 O O . ALA B 1 326 ? -5.945 44.594 11.711 1 98.75 326 ALA B O 1
ATOM 4885 N N . LYS B 1 327 ? -5.625 43.188 13.406 1 98.81 327 LYS B N 1
ATOM 4886 C CA . LYS B 1 327 ? -4.621 42.406 12.68 1 98.81 327 LYS B CA 1
ATOM 4887 C C . LYS B 1 327 ? -5.219 41.75 11.438 1 98.81 327 LYS B C 1
ATOM 4889 O O . LYS B 1 327 ? -4.59 41.75 10.375 1 98.81 327 LYS B O 1
ATOM 4894 N N . LEU B 1 328 ? -6.441 41.156 11.578 1 98.75 328 LEU B N 1
ATOM 4895 C CA . LEU B 1 328 ? -7.117 40.531 10.445 1 98.75 328 LEU B CA 1
ATOM 4896 C C . LEU B 1 328 ? -7.367 41.531 9.328 1 98.75 328 LEU B C 1
ATOM 4898 O O . LEU B 1 328 ? -7.082 41.25 8.164 1 98.75 328 LEU B O 1
ATOM 4902 N N . GLU B 1 329 ? -7.859 42.688 9.727 1 98.56 329 GLU B N 1
ATOM 4903 C CA . GLU B 1 329 ? -8.172 43.719 8.758 1 98.56 329 GLU B CA 1
ATOM 4904 C C . GLU B 1 329 ? -6.91 44.281 8.102 1 98.56 329 GLU B C 1
ATOM 4906 O O . GLU B 1 329 ? -6.902 44.562 6.898 1 98.56 329 GLU B O 1
ATOM 4911 N N . ALA B 1 330 ? -5.887 44.438 8.883 1 98.75 330 ALA B N 1
ATOM 4912 C CA . ALA B 1 330 ? -4.621 44.938 8.359 1 98.75 330 ALA B CA 1
ATOM 4913 C C . ALA B 1 330 ? -4.008 43.969 7.355 1 98.75 330 ALA B C 1
ATOM 4915 O O . ALA B 1 330 ? -3.469 44.375 6.328 1 98.75 330 ALA B O 1
ATOM 4916 N N . LEU B 1 331 ? -4.035 42.688 7.68 1 98.75 331 LEU B N 1
ATOM 4917 C CA . LEU B 1 331 ? -3.49 41.719 6.758 1 98.75 331 LEU B CA 1
ATOM 4918 C C . LEU B 1 331 ? -4.273 41.688 5.453 1 98.75 331 LEU B C 1
ATOM 4920 O O . LEU B 1 331 ? -3.689 41.594 4.371 1 98.75 331 LEU B O 1
ATOM 4924 N N . ALA B 1 332 ? -5.648 41.719 5.559 1 98.5 332 ALA B N 1
ATOM 4925 C CA . ALA B 1 332 ? -6.48 41.781 4.359 1 98.5 332 ALA B CA 1
ATOM 4926 C C . ALA B 1 332 ? -6.113 43 3.488 1 98.5 332 ALA B C 1
ATOM 4928 O O . ALA B 1 332 ? -5.926 42.844 2.277 1 98.5 332 ALA B O 1
ATOM 4929 N N . ALA B 1 333 ? -5.957 44.094 4.148 1 98.12 333 ALA B N 1
ATOM 4930 C CA . ALA B 1 333 ? -5.656 45.312 3.432 1 98.12 333 ALA B CA 1
ATOM 4931 C C . ALA B 1 333 ? -4.277 45.25 2.781 1 98.12 333 ALA B C 1
ATOM 4933 O O . ALA B 1 333 ? -4.129 45.562 1.593 1 98.12 333 ALA B O 1
ATOM 4934 N N . LEU B 1 334 ? -3.262 44.875 3.52 1 98.12 334 LEU B N 1
ATOM 4935 C CA . LEU B 1 334 ? -1.897 44.875 3.006 1 98.12 334 LEU B CA 1
ATOM 4936 C C . LEU B 1 334 ? -1.748 43.812 1.896 1 98.12 334 LEU B C 1
ATOM 4938 O O . LEU B 1 334 ? -1.102 44.094 0.879 1 98.12 334 LEU B O 1
ATOM 4942 N N . SER B 1 335 ? -2.334 42.656 2.123 1 97.69 335 SER B N 1
ATOM 4943 C CA . SER B 1 335 ? -2.209 41.594 1.129 1 97.69 335 SER B CA 1
ATOM 4944 C C . SER B 1 335 ? -2.836 42 -0.199 1 97.69 335 SER B C 1
ATOM 4946 O O . SER B 1 335 ? -2.334 41.656 -1.266 1 97.69 335 SER B O 1
ATOM 4948 N N . ARG B 1 336 ? -3.908 42.781 -0.201 1 96.44 336 ARG B N 1
ATOM 4949 C CA . ARG B 1 336 ? -4.598 43.219 -1.41 1 96.44 336 ARG B CA 1
ATOM 4950 C C . ARG B 1 336 ? -3.807 44.312 -2.117 1 96.44 336 ARG B C 1
ATOM 4952 O O . ARG B 1 336 ? -3.918 44.469 -3.334 1 96.44 336 ARG B O 1
ATOM 4959 N N . GLN B 1 337 ? -3.061 45.031 -1.408 1 95.12 337 GLN B N 1
ATOM 4960 C CA . GLN B 1 337 ? -2.229 46.062 -1.998 1 95.12 337 GLN B CA 1
ATOM 4961 C C . GLN B 1 337 ? -1.146 45.469 -2.891 1 95.12 337 GLN B C 1
ATOM 4963 O O . GLN B 1 337 ? -0.732 46.094 -3.873 1 95.12 337 GLN B O 1
ATOM 4968 N N . PHE B 1 338 ? -0.645 44.281 -2.547 1 91.56 338 PHE B N 1
ATOM 4969 C CA . PHE B 1 338 ? 0.375 43.625 -3.357 1 91.56 338 PHE B CA 1
ATOM 4970 C C . PHE B 1 338 ? -0.204 43.188 -4.691 1 91.56 338 PHE B C 1
ATOM 4972 O O . PHE B 1 338 ? 0.52 43.062 -5.684 1 91.56 338 PHE B O 1
ATOM 4979 N N . ALA B 1 339 ? -1.448 42.688 -4.711 1 77.31 339 ALA B N 1
ATOM 4980 C CA . ALA B 1 339 ? -2.1 42.188 -5.922 1 77.31 339 ALA B CA 1
ATOM 4981 C C . ALA B 1 339 ? -2.309 43.312 -6.93 1 77.31 339 ALA B C 1
ATOM 4983 O O . ALA B 1 339 ? -2.283 43.094 -8.141 1 77.31 339 ALA B O 1
ATOM 4984 N N . ALA B 1 340 ? -2.635 44.594 -6.438 1 71.19 340 ALA B N 1
ATOM 4985 C CA . ALA B 1 340 ? -2.881 45.75 -7.297 1 71.19 340 ALA B CA 1
ATOM 4986 C C . ALA B 1 340 ? -1.573 46.312 -7.84 1 71.19 340 ALA B C 1
ATOM 4988 O O . ALA B 1 340 ? -1.567 47 -8.859 1 71.19 340 ALA B O 1
ATOM 4989 N N . SER B 1 341 ? -0.439 45.844 -7.375 1 54.38 341 SER B N 1
ATOM 4990 C CA . SER B 1 341 ? 0.819 46.406 -7.871 1 54.38 341 SER B CA 1
ATOM 4991 C C . SER B 1 341 ? 1.455 45.469 -8.906 1 54.38 341 SER B C 1
ATOM 4993 O O . SER B 1 341 ? 1.312 44.25 -8.828 1 54.38 341 SER B O 1
#

Sequence (682 aa):
MEIPEVLETLLAGKDLSPSAMRETMRKIMSGGATPAQIGAFLIALRCKGETVEEVAAAAQVLREMATKVPVSAPHLLDTCGTGGDASKTFNISTTAAFVVAAAGGRVAKHGSRSVSGRSGSADVLEAAGINIELTPDQVKTCIETLGVGFLFAQRHHGAMKYAIGPRRELGVRTLFNLLGPLTNPAGAPNQLVGVYTDPWVEGLARVLQQLGSSHVLVVHAEDGLDEISIAAPTHVAELKNGLITNYYVRPEQFGFRRAALSELAIDTVAASLKMMRGVLDNVPGPARDIVALNAGAAIYAADLTDSLEAGIRRAEAVIADGSARAKLEALAALSRQFAASMEIPEVLETLLAGKDLSPSAMRETMRKIMSGGATPAQIGAFLIALRCKGETVEEVAAAAQVLREMATKVPVSAPHLLDTCGTGGDASKTFNISTTAAFVVAAAGGRVAKHGSRSVSGRSGSADVLEAAGINIELTPDQVKTCIETLGVGFLFAQRHHGAMKYAIGPRRELGVRTLFNLLGPLTNPAGAPNQLVGVYTDPWVEGLARVLQQLGSSHVLVVHAEDGLDEISIAAPTHVAELKNGLITNYYVRPEQFGFRRAALSELAIDTVAASLKMMRGVLDNVPGPARDIVALNAGAAIYAADLTDSLEAGIRRAEAVIADGSARAKLEALAALSRQFAAS

InterPro domains:
  IPR000312 Glycosyl transferase, family 3 [PF00591] (74-324)
  IPR005940 Anthranilate phosphoribosyl transferase [MF_00211] (5-334)
  IPR005940 Anthranilate phosphoribosyl transferase [PTHR43285] (2-335)
  IPR005940 Anthranilate phosphoribosyl transferase [TIGR01245] (7-333)
  IPR017459 Glycosyl transferase family 3, N-terminal domain [PF02885] (5-66)
  IPR035902 Nucleoside phosphorylase/phosphoribosyltransferase catalytic domain superfamily [G3DSA:3.40.1030.10] (72-340)
  IPR035902 Nucleoside phosphorylase/phosphoribosyltransferase catalytic domain superfamily [SSF52418] (74-337)
  IPR036320 Glycosyl transferase family 3, N-terminal domain superfamily [SSF47648] (1-69)

Foldseek 3Di:
DDLVVLLVCLVVLHDDALVRLLVVLLCLLVLNDDLVSLLSNFVSCVVSDPALSSLLSNLVNQLVQWAAQAADDALEEEAEALDDLLLQFFPLSLLLQLLLLLLPHQYAYEWEADDRHQGISVLLLVVLQFDQQDDSPLQNCLRVPLRYGYDYCCNTRVSCVSVPVSCSVVVDDGSVSLNRVSRRRNPGLFYEYFYQDDVCQVSVVSSSLVVRHAWYWFKAFPVRDRACALAGKMWIWIQHPSDTDIDIDYLVVLPGHRDDSVVRHDNHSVRSNVLSVCLLCVPDDRSVSRSLQRSLVSSVRSVVDVDSNVSSVSSNVSSPVNSSVVSSVVSSVSSVVVVVD/DDLVVLLVCLVVLHDDALVRLLVVLLCLLVQNDDLVSLLSNFVSCVVSDPALSSLLSNLVNQLVQWAAQAADDALEEEAEALDDLLLQFFPLSLLLQLLLLLLPHQYAYEWEADDRHQGISVLLLVVLQFDQQDDSPLQNVLRVPLRYGYDYCCNTRVSCVSVPVSCSVVVDDGSVSLNRVSRRRNPGLFYEYFYQDDVCQVSVVSSSLVVRHAWYWFKAFPVRDRACALAGKMWIWIHHPSDTDIDIDYLVVLPGHRDDSVVRHDNHSVRSNVLSVCLLCVPDDRSVSRSLQRSLVSSVRSVVDVDSNVSSVSSSVSSPVNSSVVSSVVSSVSSVVVVVD

Radius of gyration: 32.57 Å; Cα contacts (8 Å, |Δi|>4): 1563; chains: 2; bounding box: 44×92×77 Å

Organism: Methylococcus capsulatus (strain ATCC 33009 / NCIMB 11132 / Bath) (NCBI:txid243233)

Solvent-accessible surface area (backbone atoms only — not comparable to full-atom values): 33026 Å² total; per-residue (Å²): 130,55,67,36,58,54,46,53,41,27,71,70,65,42,81,65,50,49,68,56,31,32,51,49,45,50,34,37,44,68,60,70,49,52,48,17,40,50,21,22,50,41,38,32,40,54,68,60,52,78,46,51,58,42,52,37,25,40,27,51,48,52,46,69,62,31,53,56,22,91,54,87,61,77,36,28,20,25,43,28,38,36,54,81,37,82,66,38,49,41,55,48,49,59,47,17,41,32,33,25,19,48,66,69,30,23,23,55,35,39,38,39,66,52,85,88,57,57,49,20,54,46,48,34,40,45,73,68,51,28,52,66,83,62,51,47,68,55,30,36,49,33,24,73,73,63,14,38,25,67,43,40,41,77,79,24,41,63,44,46,69,57,47,50,61,32,49,60,63,39,62,64,88,40,70,70,46,63,35,57,53,62,40,46,49,46,63,50,41,12,26,30,28,15,26,47,46,66,79,44,16,54,41,48,36,52,24,39,51,75,72,61,44,47,24,34,37,18,20,22,15,78,80,36,38,37,37,59,38,40,61,36,49,15,42,34,18,32,29,46,90,90,39,77,49,78,51,73,48,46,36,58,84,75,73,41,74,66,42,66,65,75,79,41,47,43,81,38,41,67,51,22,42,50,51,46,50,36,28,29,69,46,43,84,52,64,64,31,50,31,30,22,51,41,16,0,42,34,27,22,29,29,63,76,37,93,35,54,66,55,10,26,52,47,26,48,50,26,24,65,71,37,44,14,39,48,42,53,54,48,45,19,52,54,38,45,52,57,71,77,98,130,54,68,36,60,53,47,53,42,29,70,70,64,42,82,65,50,48,68,56,32,31,52,48,45,50,35,38,45,67,58,69,49,52,48,16,40,50,21,22,49,40,38,32,40,54,67,58,53,80,46,51,59,41,50,38,25,41,28,50,48,52,46,70,64,31,52,56,22,90,56,86,62,76,35,29,19,25,43,27,40,37,52,81,38,82,66,38,49,40,56,47,52,58,49,17,41,32,33,25,17,47,65,68,30,23,23,54,36,40,38,40,65,52,86,86,57,58,49,19,54,46,48,33,40,45,73,67,51,27,52,66,83,61,52,47,69,54,29,36,49,33,24,74,75,63,15,38,26,67,42,41,40,77,78,26,42,64,44,45,70,58,47,49,60,33,49,60,64,38,61,63,88,41,69,70,44,62,36,58,52,61,40,46,49,46,64,50,39,13,27,30,29,15,26,50,45,68,77,44,17,54,40,48,38,51,26,38,52,74,72,62,44,46,24,33,36,18,22,20,15,76,80,36,39,37,37,58,38,41,61,35,48,16,43,33,16,33,28,46,90,89,39,76,48,77,51,72,47,47,36,57,82,74,75,40,74,68,40,67,65,74,80,40,48,41,83,37,40,67,52,22,42,50,51,46,49,36,28,30,66,48,44,85,52,65,65,31,49,30,30,23,51,41,15,0,42,33,27,22,29,29,63,76,36,93,35,54,68,54,10,26,54,47,26,46,49,26,26,66,73,37,43,13,39,47,41,54,54,48,44,19,52,55,39,44,53,58,72,76,98

pLDDT: mean 96.97, std 5.15, range [54.38, 98.94]

Nearest PDB structures (foldseek):
  4hkm-assembly2_B  TM=9.721E-01  e=2.808E-36  Xanthomonas campestris pv. campestris str. ATCC 33913
  1zyk-assembly2_C  TM=9.701E-01  e=3.768E-30  Saccharolobus solfataricus
  2gvq-assembly2_B  TM=9.593E-01  e=4.879E-29  Saccharolobus solfataricus
  1gxb-assembly2_B-3  TM=9.621E-01  e=7.344E-28  Saccharolobus solfataricus
  3gbr-assembly1_B  TM=9.648E-01  e=2.451E-27  Saccharolobus solfataricus

Secondary structure (DSSP, 8-state):
--HHHHHHHHHTTPPPPHHHHHHHHHHHHTT-S-HHHHHHHHHHHHHH---HHHHHHHHHHHHHHS-------TTEEE----------B--HHHHHHHHHHHTT-EEEEEE---SSSS--HHHHHHHTT------HHHHHHHHHHHSEEEEEHHHH-GGGHHHHHHHHHH-S--THHHHGGG--TT--SEEEEE-SSTHHHHHHHHHHHHHT-SSEEEEEETTS-SS--SSS-EEEEEEETTEEEEEEE-GGGGTPPP--GGGGB-SSHHHHHHHHHHHHTT--SHHHHHHHHHHHHHHHHTTSSSSHHHHHHHHHHHHHTSHHHHHHHHHHHHHHHHHH-/--HHHHHHHHHTTPPPPHHHHHHHHHHHHTT-S-HHHHHHHHHHHHHH---HHHHHHHHHHHHHHSPP-----TTEEE----------B--HHHHHHHHHHHTT-EEEEEE---SSSS--HHHHHHHTT------HHHHHHHHHHHSEEEEEHHHH-GGGHHHHHHHHHH-S--THHHHGGG--TT--SEEEEE-SSTHHHHHHHHHHHHHT-SSEEEEEETTS-SS--SSS-EEEEEEETTEEEEEEE-GGGGTPPP--GGGGB-SSHHHHHHHHHHHHTT--SHHHHHHHHHHHHHHHHTTSSSSHHHHHHHHHHHHHTTHHHHHHHHHHHHHHHHHH-